Protein 3CNX (pdb70)

Sequence (426 aa):
TPDTDVEQVGLANTAFYEAERGDFETLSSLWLTPADLGVPADAGVVSCVHPGWPVLSGRGEVLRSYALIANTEYIQFFLTDVHHVSVTGDTALVTCTENILSGGGPLVGQLVVATNVFRRTPDGWKLWSHHASPVLAPDTDVEQVGLANTAFYEAERGDFETLSSLWLTPADLGVPADAGVVSCVHPGWPVLSGRGEVLRSYALIANTEYIQFFLTDVHVSVTGDTALVTCTENILSGGPPPDDSDELGPLVGQLVVATNVFRRTPDGWKKLWSHHASPVLATPDTDVEQVGLANTAFYEAERGDFETLSSLWLTPADLGVDPADAGVVSCVHPGWPVLSGRGEVLRSYALIANTEYIQFFLTDDVHVSVTGDTALVTCTENILSGGPPPDDSDELGPLVGQLVVATNVFRRTPDGWKLWSHHASPVLA

Solvent-accessible surface area: 19538 Å² total

B-factor: mean 42.43, std 7.27, range [24.73, 94.11]

Structure (mmCIF, N/CA/C/O backbone):
data_3CNX
#
_entry.id   3CNX
#
_cell.length_a   103.000
_cell.length_b   128.750
_cell.length_c   44.380
_cell.angle_alpha   90.000
_cell.angle_beta   90.000
_cell.angle_gamma   90.000
#
_symmetry.space_group_name_H-M   'P 21 21 2'
#
loop_
_entity.id
_entity.type
_entity.pdbx_description
1 polymer 'Uncharacterized protein'
2 non-polymer 'CHLORIDE ION'
3 non-polymer 'UNKNOWN LIGAND'
4 non-polymer 'TRIETHYLENE GLYCOL'
5 non-polymer DI(HYDROXYETHYL)ETHER
6 non-polymer 'MAGNESIUM ION'
7 non-polymer 1-(2-METHOXY-ETHOXY)-2-{2-[2-(2-METHOXY-ETHOXY]-ETHOXY}-ETHANE
8 non-polymer GLYCEROL
9 water water
#
loop_
_atom_site.group_PDB
_atom_site.id
_atom_site.type_symbol
_atom_site.label_atom_id
_atom_site.label_alt_id
_atom_site.label_comp_id
_atom_site.label_asym_id
_atom_site.label_entity_id
_atom_site.label_seq_id
_atom_site.pdbx_PDB_ins_code
_atom_site.Cartn_x
_atom_site.Cartn_y
_atom_site.Cartn_z
_atom_site.occupancy
_atom_site.B_iso_or_equiv
_atom_site.auth_seq_id
_atom_site.auth_comp_id
_atom_site.auth_asym_id
_atom_site.auth_atom_id
_atom_site.pdbx_PDB_model_num
ATOM 1 N N . THR A 1 6 ? 92.915 -5.283 25.875 1.00 63.19 5 THR A N 1
ATOM 2 C CA . THR A 1 6 ? 92.069 -5.355 24.639 1.00 63.57 5 THR A CA 1
ATOM 3 C C . THR A 1 6 ? 91.469 -3.975 24.288 1.00 63.36 5 THR A C 1
ATOM 4 O O . THR A 1 6 ? 91.368 -3.104 25.146 1.00 63.71 5 THR A O 1
ATOM 6 N N . PRO A 1 7 ? 91.116 -3.765 23.008 1.00 62.93 6 PRO A N 1
ATOM 7 C CA . PRO A 1 7 ? 90.384 -2.623 22.423 1.00 62.07 6 PRO A CA 1
ATOM 8 C C . PRO A 1 7 ? 88.988 -2.404 22.978 1.00 60.48 6 PRO A C 1
ATOM 9 O O . PRO A 1 7 ? 88.576 -1.277 23.258 1.00 61.34 6 PRO A O 1
ATOM 13 N N . ASP A 1 8 ? 88.257 -3.500 23.038 1.00 58.09 7 ASP A N 1
ATOM 14 C CA . ASP A 1 8 ? 86.870 -3.495 23.503 1.00 56.15 7 ASP A CA 1
ATOM 15 C C . ASP A 1 8 ? 86.905 -3.249 25.002 1.00 54.24 7 ASP A C 1
ATOM 16 O O . ASP A 1 8 ? 86.090 -2.510 25.564 1.00 54.15 7 ASP A O 1
ATOM 18 N N . THR A 1 9 ? 87.919 -3.837 25.622 1.00 51.72 8 THR A N 1
ATOM 19 C CA . THR A 1 9 ? 88.053 -3.809 27.083 1.00 49.91 8 THR A CA 1
ATOM 20 C C . THR A 1 9 ? 88.402 -2.416 27.495 1.00 47.76 8 THR A C 1
ATOM 21 O O . THR A 1 9 ? 87.816 -1.841 28.399 1.00 47.46 8 THR A O 1
ATOM 25 N N . ASP A 1 10 ? 89.400 -1.900 26.799 1.00 45.85 9 ASP A N 1
ATOM 26 C CA . ASP A 1 10 ? 89.874 -0.531 27.001 1.00 44.64 9 ASP A CA 1
ATOM 27 C C . ASP A 1 10 ? 88.742 0.477 26.896 1.00 43.69 9 ASP A C 1
ATOM 28 O O . ASP A 1 10 ? 88.623 1.401 27.709 1.00 43.43 9 ASP A O 1
ATOM 33 N N . VAL A 1 11 ? 87.964 0.324 25.839 1.00 42.31 10 VAL A N 1
ATOM 34 C CA . VAL A 1 11 ? 86.957 1.305 25.534 1.00 41.78 10 VAL A CA 1
ATOM 35 C C . VAL A 1 11 ? 85.979 1.254 26.686 1.00 41.91 10 VAL A C 1
ATOM 36 O O . VAL A 1 11 ? 85.520 2.285 27.164 1.00 42.26 10 VAL A O 1
ATOM 40 N N . GLU A 1 12 ? 85.749 0.051 27.187 1.00 41.34 11 GLU A N 1
ATOM 41 C CA . GLU A 1 12 ? 84.722 -0.172 28.222 1.00 41.50 11 GLU A CA 1
ATOM 42 C C . GLU A 1 12 ? 85.187 0.412 29.563 1.00 41.40 11 GLU A C 1
ATOM 43 O O . GLU A 1 12 ? 84.424 1.061 30.291 1.00 41.38 11 GLU A O 1
ATOM 45 N N . GLN A 1 13 ? 86.464 0.190 29.850 1.00 41.39 12 GLN A N 1
ATOM 46 C CA . GLN A 1 13 ? 87.077 0.629 31.105 1.00 41.26 12 GLN A CA 1
ATOM 47 C C . GLN A 1 13 ? 87.254 2.127 31.105 1.00 40.92 12 GLN A C 1
ATOM 48 O O . GLN A 1 13 ? 87.274 2.761 32.167 1.00 41.02 12 GLN A O 1
ATOM 54 N N . VAL A 1 14 ? 87.391 2.696 29.908 1.00 39.87 13 VAL A N 1
ATOM 55 C CA . VAL A 1 14 ? 87.564 4.118 29.795 1.00 38.82 13 VAL A CA 1
ATOM 56 C C . VAL A 1 14 ? 86.183 4.703 30.029 1.00 38.39 13 VAL A C 1
ATOM 57 O O . VAL A 1 14 ? 86.013 5.702 30.703 1.00 38.20 13 VAL A O 1
ATOM 61 N N . GLY A 1 15 ? 85.181 4.020 29.520 1.00 38.98 14 GLY A N 1
ATOM 62 C CA . GLY A 1 15 ? 83.803 4.483 29.698 1.00 38.49 14 GLY A CA 1
ATOM 63 C C . GLY A 1 15 ? 83.398 4.463 31.151 1.00 38.84 14 GLY A C 1
ATOM 64 O O . GLY A 1 15 ? 82.644 5.326 31.644 1.00 38.46 14 GLY A O 1
ATOM 65 N N . LEU A 1 16 ? 83.886 3.460 31.864 1.00 38.77 15 LEU A N 1
ATOM 66 C CA . LEU A 1 16 ? 83.441 3.300 33.247 1.00 39.14 15 LEU A CA 1
ATOM 67 C C . LEU A 1 16 ? 84.116 4.406 34.028 1.00 38.70 15 LEU A C 1
ATOM 68 O O . LEU A 1 16 ? 83.585 4.902 35.005 1.00 38.70 15 LEU A O 1
ATOM 73 N N . ALA A 1 17 ? 85.295 4.801 33.580 1.00 38.49 16 ALA A N 1
ATOM 74 C CA . ALA A 1 17 ? 86.057 5.787 34.335 1.00 38.06 16 ALA A CA 1
ATOM 75 C C . ALA A 1 17 ? 85.367 7.131 34.182 1.00 38.16 16 ALA A C 1
ATOM 76 O O . ALA A 1 17 ? 85.342 7.942 35.092 1.00 38.36 16 ALA A O 1
ATOM 78 N N . ASN A 1 18 ? 84.800 7.331 33.002 1.00 38.11 17 ASN A N 1
ATOM 79 C CA . ASN A 1 18 ? 84.133 8.581 32.637 1.00 38.02 17 ASN A CA 1
ATOM 80 C C . ASN A 1 18 ? 82.861 8.734 33.448 1.00 38.73 17 ASN A C 1
ATOM 81 O O . ASN A 1 18 ? 82.541 9.799 33.975 1.00 39.22 17 ASN A O 1
ATOM 86 N N . THR A 1 19 ? 82.120 7.636 33.534 1.00 38.57 18 THR A N 1
ATOM 87 C CA . THR A 1 19 ? 80.866 7.571 34.327 1.00 38.76 18 THR A CA 1
ATOM 88 C C . THR A 1 19 ? 81.088 7.884 35.795 1.00 38.49 18 THR A C 1
ATOM 89 O O . THR A 1 19 ? 80.373 8.698 36.394 1.00 38.13 18 THR A O 1
ATOM 93 N N . ALA A 1 20 ? 82.143 7.285 36.340 1.00 38.58 19 ALA A N 1
ATOM 94 C CA . ALA A 1 20 ? 82.525 7.442 37.764 1.00 38.09 19 ALA A CA 1
ATOM 95 C C . ALA A 1 20 ? 82.778 8.882 38.137 1.00 38.19 19 ALA A C 1
ATOM 96 O O . ALA A 1 20 ? 82.430 9.350 39.215 1.00 37.52 19 ALA A O 1
ATOM 98 N N . PHE A 1 21 ? 83.506 9.529 37.248 1.00 38.43 20 PHE A N 1
ATOM 99 C CA . PHE A 1 21 ? 83.851 10.949 37.335 1.00 38.00 20 PHE A CA 1
ATOM 100 C C . PHE A 1 21 ? 82.599 11.787 37.538 1.00 39.31 20 PHE A C 1
ATOM 101 O O . PHE A 1 21 ? 82.559 12.652 38.415 1.00 38.69 20 PHE A O 1
ATOM 109 N N . TYR A 1 22 ? 81.579 11.532 36.705 1.00 39.37 21 TYR A N 1
ATOM 110 C CA . TYR A 1 22 ? 80.305 12.307 36.740 1.00 40.09 21 TYR A CA 1
ATOM 111 C C . TYR A 1 22 ? 79.429 11.853 37.934 1.00 40.78 21 TYR A C 1
ATOM 112 O O . TYR A 1 22 ? 78.711 12.645 38.563 1.00 39.98 21 TYR A O 1
ATOM 121 N N . GLU A 1 23 ? 79.503 10.563 38.239 1.00 42.06 22 GLU A N 1
ATOM 122 C CA . GLU A 1 23 ? 78.763 10.022 39.383 1.00 43.08 22 GLU A CA 1
ATOM 123 C C . GLU A 1 23 ? 79.293 10.585 40.675 1.00 42.49 22 GLU A C 1
ATOM 124 O O . GLU A 1 23 ? 78.547 10.804 41.610 1.00 42.31 22 GLU A O 1
ATOM 130 N N . ALA A 1 24 ? 80.590 10.853 40.704 1.00 42.16 23 ALA A N 1
ATOM 131 C CA . ALA A 1 24 ? 81.224 11.367 41.941 1.00 42.14 23 ALA A CA 1
ATOM 132 C C . ALA A 1 24 ? 80.719 12.792 42.207 1.00 42.17 23 ALA A C 1
ATOM 133 O O . ALA A 1 24 ? 80.441 13.182 43.347 1.00 43.05 23 ALA A O 1
ATOM 148 N N . GLU A 1 26 ? 77.788 13.931 41.072 1.00 43.29 25 GLU A N 1
ATOM 149 C CA . GLU A 1 26 ? 76.378 13.755 41.378 1.00 43.14 25 GLU A CA 1
ATOM 150 C C . GLU A 1 26 ? 76.121 13.452 42.862 1.00 44.04 25 GLU A C 1
ATOM 151 O O . GLU A 1 26 ? 75.117 13.910 43.445 1.00 44.42 25 GLU A O 1
ATOM 157 N N . ARG A 1 27 ? 77.006 12.686 43.479 1.00 44.06 26 ARG A N 1
ATOM 158 C CA . ARG A 1 27 ? 76.828 12.369 44.905 1.00 44.40 26 ARG A CA 1
ATOM 159 C C . ARG A 1 27 ? 77.706 13.174 45.844 1.00 43.97 26 ARG A C 1
ATOM 160 O O . ARG A 1 27 ? 77.728 12.947 47.041 1.00 44.76 26 ARG A O 1
ATOM 168 N N . GLY A 1 28 ? 78.370 14.169 45.294 1.00 43.93 27 GLY A N 1
ATOM 169 C CA . GLY A 1 28 ? 79.145 15.114 46.094 1.00 43.19 27 GLY A CA 1
ATOM 170 C C . GLY A 1 28 ? 80.311 14.462 46.803 1.00 42.70 27 GLY A C 1
ATOM 171 O O . GLY A 1 28 ? 80.737 14.906 47.884 1.00 43.37 27 GLY A O 1
ATOM 172 N N . ASP A 1 29 ? 80.848 13.437 46.154 1.00 41.51 28 ASP A N 1
ATOM 173 C CA . ASP A 1 29 ? 81.930 12.605 46.703 1.00 40.66 28 ASP A CA 1
ATOM 174 C C . ASP A 1 29 ? 83.304 13.110 46.313 1.00 39.56 28 ASP A C 1
ATOM 175 O O . ASP A 1 29 ? 83.855 12.720 45.294 1.00 39.21 28 ASP A O 1
ATOM 180 N N . PHE A 1 30 ? 83.868 13.969 47.154 1.00 38.51 29 PHE A N 1
ATOM 181 C CA . PHE A 1 30 ? 85.073 14.701 46.772 1.00 38.16 29 PHE A CA 1
ATOM 182 C C . PHE A 1 30 ? 86.272 13.783 46.790 1.00 37.96 29 PHE A C 1
ATOM 183 O O . PHE A 1 30 ? 87.164 13.885 45.962 1.00 38.32 29 PHE A O 1
ATOM 191 N N . GLU A 1 31 ? 86.263 12.847 47.714 1.00 38.01 30 GLU A N 1
ATOM 192 C CA . GLU A 1 31 ? 87.406 11.955 47.890 1.00 38.60 30 GLU A CA 1
ATOM 193 C C . GLU A 1 31 ? 87.610 11.070 46.658 1.00 38.36 30 GLU A C 1
ATOM 194 O O . GLU A 1 31 ? 88.725 10.952 46.138 1.00 38.73 30 GLU A O 1
ATOM 200 N N . THR A 1 32 ? 86.518 10.500 46.175 1.00 37.26 31 THR A N 1
ATOM 201 C CA . THR A 1 32 ? 86.537 9.709 44.964 1.00 37.40 31 THR A CA 1
ATOM 202 C C . THR A 1 32 ? 86.977 10.567 43.792 1.00 38.75 31 THR A C 1
ATOM 203 O O . THR A 1 32 ? 87.929 10.235 43.081 1.00 39.49 31 THR A O 1
ATOM 207 N N . LEU A 1 33 ? 86.273 11.675 43.606 1.00 39.34 32 LEU A N 1
ATOM 208 C CA . LEU A 1 33 ? 86.607 12.622 42.557 1.00 40.06 32 LEU A CA 1
ATOM 209 C C . LEU A 1 33 ? 88.106 12.939 42.543 1.00 40.60 32 LEU A C 1
ATOM 210 O O . LEU A 1 33 ? 88.735 12.887 41.485 1.00 41.02 32 LEU A O 1
ATOM 215 N N . SER A 1 34 ? 88.685 13.217 43.707 1.00 39.67 33 SER A N 1
ATOM 216 C CA . SER A 1 34 ? 90.103 13.504 43.761 1.00 40.44 33 SER A CA 1
ATOM 217 C C . SER A 1 34 ? 90.905 12.328 43.290 1.00 40.35 33 SER A C 1
ATOM 218 O O . SER A 1 34 ? 91.937 12.494 42.649 1.00 40.30 33 SER A O 1
ATOM 221 N N . SER A 1 35 ? 90.437 11.132 43.637 1.00 40.65 34 SER A N 1
ATOM 222 C CA . SER A 1 35 ? 91.192 9.907 43.348 1.00 40.31 34 SER A CA 1
ATOM 223 C C . SER A 1 35 ? 91.198 9.609 41.865 1.00 40.33 34 SER A C 1
ATOM 224 O O . SER A 1 35 ? 92.071 8.886 41.383 1.00 40.59 34 SER A O 1
ATOM 227 N N . LEU A 1 36 ? 90.250 10.200 41.152 1.00 39.81 35 LEU A N 1
ATOM 228 C CA . LEU A 1 36 ? 90.032 9.895 39.721 1.00 40.30 35 LEU A CA 1
ATOM 229 C C . LEU A 1 36 ? 90.942 10.719 38.810 1.00 40.51 35 LEU A C 1
ATOM 230 O O . LEU A 1 36 ? 91.095 10.440 37.614 1.00 39.74 35 LEU A O 1
AT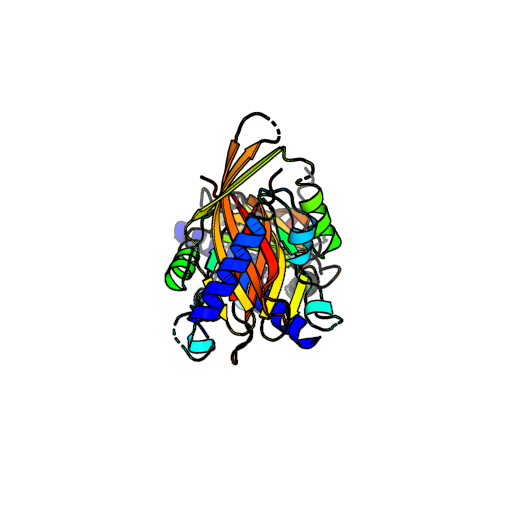OM 235 N N . TRP A 1 37 ? 91.519 11.753 39.393 1.00 40.95 36 TRP A N 1
ATOM 236 C CA . TRP A 1 37 ? 92.411 12.644 38.673 1.00 41.12 36 TRP A CA 1
ATOM 237 C C . TRP A 1 37 ? 93.844 12.170 38.812 1.00 41.97 36 TRP A C 1
ATOM 238 O O . TRP A 1 37 ? 94.268 11.663 39.838 1.00 41.68 36 TRP A O 1
ATOM 249 N N . LEU A 1 38 ? 94.590 12.418 37.755 1.00 42.71 37 LEU A N 1
ATOM 250 C CA . LEU A 1 38 ? 95.967 11.972 37.664 1.00 43.75 37 LEU A CA 1
ATOM 251 C C . LEU A 1 38 ? 96.809 12.716 38.691 1.00 44.77 37 LEU A C 1
ATOM 252 O O . LEU A 1 38 ? 96.522 13.859 39.071 1.00 43.21 37 LEU A O 1
ATOM 257 N N . THR A 1 39 ? 97.802 11.999 39.202 1.00 46.93 38 THR A N 1
ATOM 258 C CA . THR A 1 39 ? 98.921 12.592 39.936 1.00 48.71 38 THR A CA 1
ATOM 259 C C . THR A 1 39 ? 100.227 12.120 39.287 1.00 50.57 38 THR A C 1
ATOM 260 O O . THR A 1 39 ? 100.300 10.985 38.795 1.00 51.14 38 THR A O 1
ATOM 264 N N . PRO A 1 40 ? 101.270 12.968 39.280 1.00 52.26 39 PRO A N 1
ATOM 265 C CA . PRO A 1 40 ? 102.560 12.517 38.725 1.00 52.85 39 PRO A CA 1
ATOM 266 C C . PRO A 1 40 ? 103.090 11.214 39.322 1.00 53.18 39 PRO A C 1
ATOM 267 O O . PRO A 1 40 ? 103.776 10.455 38.645 1.00 52.96 39 PRO A O 1
ATOM 271 N N . ALA A 1 41 ? 102.724 10.963 40.568 1.00 53.94 40 ALA A N 1
ATOM 272 C CA . ALA A 1 41 ? 103.061 9.700 41.243 1.00 54.61 40 ALA A CA 1
ATOM 273 C C . ALA A 1 41 ? 102.391 8.514 40.533 1.00 55.50 40 ALA A C 1
ATOM 274 O O . ALA A 1 41 ? 102.933 7.407 40.484 1.00 55.27 40 ALA A O 1
ATOM 276 N N . ASP A 1 42 ? 101.207 8.776 39.983 1.00 56.51 41 ASP A N 1
ATOM 277 C CA . ASP A 1 42 ? 100.414 7.758 39.257 1.00 57.19 41 ASP A CA 1
ATOM 278 C C . ASP A 1 42 ? 101.202 7.294 38.072 1.00 58.32 41 ASP A C 1
ATOM 279 O O . ASP A 1 42 ? 101.025 6.172 37.587 1.00 58.50 41 ASP A O 1
ATOM 284 N N . LEU A 1 43 ? 102.084 8.199 37.648 1.00 59.50 42 LEU A N 1
ATOM 285 C CA . LEU A 1 43 ? 102.902 8.071 36.428 1.00 60.24 42 LEU A CA 1
ATOM 286 C C . LEU A 1 43 ? 104.277 7.550 36.786 1.00 60.84 42 LEU A C 1
ATOM 287 O O . LEU A 1 43 ? 105.024 7.041 35.933 1.00 60.84 42 LEU A O 1
ATOM 292 N N . GLY A 1 44 ? 104.600 7.737 38.064 1.00 61.54 43 GLY A N 1
ATOM 293 C CA . GLY A 1 44 ? 105.845 7.274 38.661 1.00 61.82 43 GLY A CA 1
ATOM 294 C C . GLY A 1 44 ? 106.927 8.333 38.709 1.00 62.26 43 GLY A C 1
ATOM 295 O O . GLY A 1 44 ? 108.109 8.013 38.839 1.00 62.29 43 GLY A O 1
ATOM 296 N N . VAL A 1 45 ? 106.523 9.593 38.604 1.00 62.76 44 VAL A N 1
ATOM 297 C CA . VAL A 1 45 ? 107.484 10.721 38.581 1.00 63.08 44 VAL A CA 1
ATOM 298 C C . VAL A 1 45 ? 108.157 10.935 39.952 1.00 63.42 44 VAL A C 1
ATOM 299 O O . VAL A 1 45 ? 107.678 11.696 40.800 1.00 63.79 44 VAL A O 1
ATOM 303 N N . PRO A 1 52 ? 108.827 18.344 34.680 1.00 60.29 51 PRO A N 1
ATOM 304 C CA . PRO A 1 52 ? 109.791 19.171 33.957 1.00 60.05 51 PRO A CA 1
ATOM 305 C C . PRO A 1 52 ? 109.324 19.378 32.513 1.00 59.69 51 PRO A C 1
ATOM 306 O O . PRO A 1 52 ? 109.582 20.406 31.876 1.00 60.07 51 PRO A O 1
ATOM 310 N N . ALA A 1 53 ? 108.623 18.371 32.024 1.00 58.65 52 ALA A N 1
ATOM 311 C CA . ALA A 1 53 ? 107.887 18.455 30.772 1.00 57.35 52 ALA A CA 1
ATOM 312 C C . ALA A 1 53 ? 106.465 18.365 31.241 1.00 56.22 52 ALA A C 1
ATOM 313 O O . ALA A 1 53 ? 105.550 18.058 30.491 1.00 55.48 52 ALA A O 1
ATOM 315 N N . ASP A 1 54 ? 106.371 18.631 32.539 1.00 55.07 53 ASP A N 1
ATOM 316 C CA . ASP A 1 54 ? 105.148 18.597 33.370 1.00 54.58 53 ASP A CA 1
ATOM 317 C C . ASP A 1 54 ? 104.282 17.376 33.148 1.00 53.55 53 ASP A C 1
ATOM 318 O O . ASP A 1 54 ? 103.051 17.465 33.096 1.00 53.94 53 ASP A O 1
ATOM 323 N N . ALA A 1 55 ? 104.967 16.249 32.990 1.00 52.53 54 ALA A N 1
ATOM 324 C CA . ALA A 1 55 ? 104.341 14.925 32.927 1.00 52.00 54 ALA A CA 1
ATOM 325 C C . ALA A 1 55 ? 103.318 14.708 34.038 1.00 51.70 54 ALA A C 1
ATOM 326 O O . ALA A 1 55 ? 103.661 14.677 35.227 1.00 52.64 54 ALA A O 1
ATOM 328 N N . GLY A 1 56 ? 102.067 14.534 33.627 1.00 50.56 55 GLY A N 1
ATOM 329 C CA . GLY A 1 56 ? 100.992 14.132 34.527 1.00 49.50 55 GLY A CA 1
ATOM 330 C C . GLY A 1 56 ? 100.213 15.305 35.083 1.00 48.30 55 GLY A C 1
ATOM 331 O O . GLY A 1 56 ? 99.166 15.120 35.721 1.00 49.47 55 GLY A O 1
ATOM 332 N N . VAL A 1 57 ? 100.736 16.501 34.840 1.00 46.06 56 VAL A N 1
ATOM 333 C CA . VAL A 1 57 ? 100.073 17.763 35.248 1.00 43.74 56 VAL A CA 1
ATOM 334 C C . VAL A 1 57 ? 98.730 17.983 34.566 1.00 42.53 56 VAL A C 1
ATOM 335 O O . VAL A 1 57 ? 98.605 17.983 33.348 1.00 41.24 56 VAL A O 1
ATOM 339 N N . VAL A 1 58 ? 97.752 18.244 35.408 1.00 40.72 57 VAL A N 1
ATOM 340 C CA . VAL A 1 58 ? 96.358 18.175 35.019 1.00 40.06 57 VAL A CA 1
ATOM 341 C C . VAL A 1 58 ? 95.851 19.575 34.794 1.00 39.43 57 VAL A C 1
ATOM 342 O O . VAL A 1 58 ? 96.426 20.536 35.252 1.00 39.06 57 VAL A O 1
ATOM 346 N N . SER A 1 59 ? 94.764 19.656 34.061 1.00 39.67 58 SER A N 1
ATOM 347 C CA . SER A 1 59 ? 94.025 20.911 33.886 1.00 39.63 58 SER A CA 1
ATOM 348 C C . SER A 1 59 ? 92.569 20.703 33.636 1.00 39.13 58 SER A C 1
ATOM 349 O O . SER A 1 59 ? 92.097 19.603 33.339 1.00 39.63 58 SER A O 1
ATOM 352 N N . CYS A 1 60 ? 91.856 21.808 33.728 1.00 39.32 59 CYS A N 1
ATOM 353 C CA . CYS A 1 60 ? 90.399 21.786 33.750 1.00 40.37 59 CYS A CA 1
ATOM 354 C C . CYS A 1 60 ? 89.792 23.113 33.285 1.00 39.52 59 CYS A C 1
ATOM 355 O O . CYS A 1 60 ? 90.156 24.185 33.775 1.00 39.12 59 CYS A O 1
ATOM 358 N N . VAL A 1 61 ? 88.840 23.007 32.366 1.00 39.12 60 VAL A N 1
ATOM 359 C CA . VAL A 1 61 ? 88.038 24.150 31.934 1.00 38.00 60 VAL A CA 1
ATOM 360 C C . VAL A 1 61 ? 86.597 23.813 32.194 1.00 38.26 60 VAL A C 1
ATOM 361 O O . VAL A 1 61 ? 86.042 22.843 31.684 1.00 38.99 60 VAL A O 1
ATOM 365 N N . HIS A 1 62 ? 86.045 24.601 33.098 1.00 37.55 61 HIS A N 1
ATOM 366 C CA . HIS A 1 62 ? 84.642 24.611 33.366 1.00 37.46 61 HIS A CA 1
ATOM 367 C C . HIS A 1 62 ? 83.961 25.529 32.376 1.00 37.03 61 HIS A C 1
ATOM 368 O O . HIS A 1 62 ? 84.573 26.431 31.819 1.00 36.89 61 HIS A O 1
ATOM 375 N N . PRO A 1 63 ? 82.682 25.303 32.157 1.00 36.81 62 PRO A N 1
ATOM 376 C CA . PRO A 1 63 ? 81.944 26.058 31.160 1.00 37.12 62 PRO A CA 1
ATOM 377 C C . PRO A 1 63 ? 82.060 27.587 31.339 1.00 38.26 62 PRO A C 1
ATOM 378 O O . PRO A 1 63 ? 81.620 28.133 32.340 1.00 38.49 62 PRO A O 1
ATOM 382 N N . GLY A 1 64 ? 82.683 28.249 30.359 1.00 37.57 63 GLY A N 1
ATOM 383 C CA . GLY A 1 64 ? 82.875 29.698 30.385 1.00 38.21 63 GLY A CA 1
ATOM 384 C C . GLY A 1 64 ? 84.038 30.212 31.216 1.00 38.01 63 GLY A C 1
ATOM 385 O O . GLY A 1 64 ? 84.257 31.423 31.316 1.00 36.68 63 GLY A O 1
ATOM 386 N N . TRP A 1 65 ? 84.786 29.277 31.782 1.00 38.56 64 TRP A N 1
ATOM 387 C CA . TRP A 1 65 ? 85.932 29.596 32.666 1.00 38.87 64 TRP A CA 1
ATOM 388 C C . TRP A 1 65 ? 87.276 29.736 31.995 1.00 38.57 64 TRP A C 1
ATOM 389 O O . TRP A 1 65 ? 87.492 29.202 30.902 1.00 38.42 64 TRP A O 1
ATOM 400 N N . PRO A 1 66 ? 88.224 30.459 32.648 1.00 38.13 65 PRO A N 1
ATOM 401 C CA . PRO A 1 66 ? 89.550 30.300 32.112 1.00 37.48 65 PRO A CA 1
ATOM 402 C C . PRO A 1 66 ? 90.078 28.951 32.551 1.00 37.19 65 PRO A C 1
ATOM 403 O O . PRO A 1 66 ? 89.318 28.113 33.121 1.00 37.23 65 PRO A O 1
ATOM 407 N N . VAL A 1 67 ? 91.347 28.728 32.240 1.00 36.00 66 VAL A N 1
ATOM 408 C CA . VAL A 1 67 ? 92.007 27.428 32.477 1.00 36.14 66 VAL A CA 1
ATOM 409 C C . VAL A 1 67 ? 92.536 27.317 33.903 1.00 36.30 66 VAL A C 1
ATOM 410 O O . VAL A 1 67 ? 93.126 28.266 34.451 1.00 35.44 66 VAL A O 1
ATOM 414 N N . LEU A 1 68 ? 92.275 26.160 34.497 1.00 36.26 67 LEU A N 1
ATOM 415 C CA . LEU A 1 68 ? 92.838 25.778 35.816 1.00 37.12 67 LEU A CA 1
ATOM 416 C C . LEU A 1 68 ? 93.880 24.714 35.611 1.00 37.55 67 LEU A C 1
ATOM 417 O O . LEU A 1 68 ? 93.667 23.736 34.894 1.00 36.22 67 LEU A O 1
ATOM 422 N N . SER A 1 69 ? 95.007 24.907 36.263 1.00 38.15 68 SER A N 1
ATOM 423 C CA . SER A 1 69 ? 96.162 24.055 36.072 1.00 39.63 68 SER A CA 1
ATOM 424 C C . SER A 1 69 ? 96.659 23.531 37.375 1.00 39.32 68 SER A C 1
ATOM 425 O O . SER A 1 69 ? 96.832 24.297 38.331 1.00 38.85 68 SER A O 1
ATOM 428 N N . GLY A 1 70 ? 96.958 22.240 37.367 1.00 38.89 69 GLY A N 1
ATOM 429 C CA . GLY A 1 70 ? 97.591 21.601 38.511 1.00 38.98 69 GLY A CA 1
ATOM 430 C C . GLY A 1 70 ? 96.490 21.172 39.414 1.00 39.25 69 GLY A C 1
ATOM 431 O O . GLY A 1 70 ? 95.419 21.760 39.388 1.00 39.00 69 GLY A O 1
ATOM 432 N N . ARG A 1 71 ? 96.790 20.153 40.213 1.00 39.87 70 ARG A N 1
ATOM 433 C CA . ARG A 1 71 ? 95.790 19.465 41.061 1.00 40.40 70 ARG A CA 1
ATOM 434 C C . ARG A 1 71 ? 95.164 20.420 42.062 1.00 39.99 70 ARG A C 1
ATOM 435 O O . ARG A 1 71 ? 94.023 20.267 42.458 1.00 39.61 70 ARG A O 1
ATOM 443 N N . GLY A 1 72 ? 95.918 21.428 42.449 1.00 39.09 71 GLY A N 1
ATOM 444 C CA . GLY A 1 72 ? 95.453 22.313 43.503 1.00 39.29 71 GLY A CA 1
ATOM 445 C C . GLY A 1 72 ? 94.334 23.216 43.060 1.00 38.96 71 GLY A C 1
ATOM 446 O O . GLY A 1 72 ? 93.309 23.334 43.708 1.00 40.12 71 GLY A O 1
ATOM 447 N N . GLU A 1 73 ? 94.539 23.851 41.929 1.00 39.25 72 GLU A N 1
ATOM 448 C CA . GLU A 1 73 ? 93.527 24.731 41.347 1.00 39.09 72 GLU A CA 1
ATOM 449 C C . GLU A 1 73 ? 92.352 23.876 40.894 1.00 38.77 72 GLU A C 1
ATOM 450 O O . GLU A 1 73 ? 91.186 24.180 41.139 1.00 38.63 72 GLU A O 1
ATOM 456 N N . VAL A 1 74 ? 92.678 22.773 40.248 1.00 38.22 73 VAL A N 1
ATOM 457 C CA . VAL A 1 74 ? 91.643 21.895 39.718 1.00 38.30 73 VAL A CA 1
ATOM 458 C C . VAL A 1 74 ? 90.773 21.290 40.811 1.00 37.91 73 VAL A C 1
ATOM 459 O O . VAL A 1 74 ? 89.537 21.388 40.756 1.00 38.36 73 VAL A O 1
ATOM 463 N N . LEU A 1 75 ? 91.400 20.663 41.816 1.00 37.67 74 LEU A N 1
ATOM 464 C CA . LEU A 1 75 ? 90.634 19.979 42.883 1.00 37.33 74 LEU A CA 1
ATOM 465 C C . LEU A 1 75 ? 89.922 21.015 43.767 1.00 37.50 74 LEU A C 1
ATOM 466 O O . LEU A 1 75 ? 88.838 20.801 44.302 1.00 36.36 74 LEU A O 1
ATOM 471 N N . ARG A 1 76 ? 90.559 22.155 43.908 1.00 37.81 75 ARG A N 1
ATOM 472 C CA . ARG A 1 76 ? 89.967 23.229 44.687 1.00 38.41 75 ARG A CA 1
ATOM 473 C C . ARG A 1 76 ? 88.634 23.581 44.081 1.00 38.27 75 ARG A C 1
ATOM 474 O O . ARG A 1 76 ? 87.657 23.694 44.769 1.00 38.76 75 ARG A O 1
ATOM 482 N N . SER A 1 77 ? 88.607 23.697 42.752 1.00 38.51 76 SER A N 1
ATOM 483 C CA . SER A 1 77 ? 87.417 24.185 42.033 1.00 38.26 76 SER A CA 1
ATOM 484 C C . SER A 1 77 ? 86.285 23.154 42.161 1.00 38.67 76 SER A C 1
ATOM 485 O O . SER A 1 77 ? 85.125 23.506 42.308 1.00 39.21 76 SER A O 1
ATOM 488 N N . TYR A 1 78 ? 86.632 21.877 42.153 1.00 39.34 77 TYR A N 1
ATOM 489 C CA . TYR A 1 78 ? 85.611 20.819 42.309 1.00 39.99 77 TYR A CA 1
ATOM 490 C C . TYR A 1 78 ? 85.053 20.734 43.718 1.00 40.61 77 TYR A C 1
ATOM 491 O O . TYR A 1 78 ? 83.888 20.391 43.921 1.00 41.72 77 TYR A O 1
ATOM 500 N N . ALA A 1 79 ? 85.915 21.012 44.683 1.00 40.41 78 ALA A N 1
ATOM 501 C CA . ALA A 1 79 ? 85.537 21.000 46.097 1.00 40.65 78 ALA A CA 1
ATOM 502 C C . ALA A 1 79 ? 84.536 22.117 46.281 1.00 40.85 78 ALA A C 1
ATOM 503 O O . ALA A 1 79 ? 83.526 21.960 46.933 1.00 40.58 78 ALA A O 1
ATOM 505 N N . LEU A 1 80 ? 84.819 23.229 45.619 1.00 41.90 79 LEU A N 1
ATOM 506 C CA . LEU A 1 80 ? 83.982 24.440 45.692 1.00 41.89 79 LEU A CA 1
ATOM 507 C C . LEU A 1 80 ? 82.643 24.153 45.075 1.00 42.35 79 LEU A C 1
ATOM 508 O O . LEU A 1 80 ? 81.603 24.347 45.690 1.00 41.98 79 LEU A O 1
ATOM 513 N N . ILE A 1 81 ? 82.705 23.649 43.853 1.00 43.94 80 ILE A N 1
ATOM 514 C CA . ILE A 1 81 ? 81.496 23.387 43.042 1.00 44.87 80 ILE A CA 1
ATOM 515 C C . ILE A 1 81 ? 80.565 22.513 43.842 1.00 44.95 80 ILE A C 1
ATOM 516 O O . ILE A 1 81 ? 79.360 22.769 43.951 1.00 45.51 80 ILE A O 1
ATOM 529 N N . ALA A 1 83 ? 80.619 22.008 46.998 1.00 44.31 82 ALA A N 1
ATOM 530 C CA . ALA A 1 83 ? 80.192 22.618 48.267 1.00 44.04 82 ALA A CA 1
ATOM 531 C C . ALA A 1 83 ? 79.053 23.591 47.987 1.00 44.10 82 ALA A C 1
ATOM 532 O O . ALA A 1 83 ? 78.280 23.879 48.859 1.00 44.49 82 ALA A O 1
ATOM 534 N N . ASN A 1 84 ? 78.916 24.020 46.738 1.00 44.83 83 ASN A N 1
ATOM 535 C CA . ASN A 1 84 ? 77.923 25.048 46.369 1.00 45.84 83 ASN A CA 1
ATOM 536 C C . ASN A 1 84 ? 76.673 24.505 45.707 1.00 46.55 83 ASN A C 1
ATOM 537 O O . ASN A 1 84 ? 75.773 25.270 45.336 1.00 47.30 83 ASN A O 1
ATOM 542 N N . THR A 1 85 ? 76.650 23.203 45.477 1.00 45.94 84 THR A N 1
ATOM 543 C CA . THR A 1 85 ? 75.548 22.616 44.705 1.00 46.22 84 THR A CA 1
ATOM 544 C C . THR A 1 85 ? 74.770 21.681 45.566 1.00 45.08 84 THR A C 1
ATOM 545 O O . THR A 1 85 ? 75.352 20.792 46.190 1.00 45.09 84 THR A O 1
ATOM 549 N N . GLU A 1 86 ? 73.457 21.899 45.605 1.00 44.60 85 GLU A N 1
ATOM 550 C CA . GLU A 1 86 ? 72.552 21.069 46.425 1.00 43.83 85 GLU A CA 1
ATOM 551 C C . GLU A 1 86 ? 72.157 19.816 45.653 1.00 43.42 85 GLU A C 1
ATOM 552 O O . GLU A 1 86 ? 71.929 18.741 46.212 1.00 44.10 85 GLU A O 1
ATOM 554 N N . TYR A 1 87 ? 72.110 19.964 44.345 1.00 42.78 86 TYR A N 1
ATOM 555 C CA . TYR A 1 87 ? 71.677 18.882 43.450 1.00 41.72 86 TYR A CA 1
ATOM 556 C C . TYR A 1 87 ? 72.289 19.032 42.059 1.00 41.55 86 TYR A C 1
ATOM 557 O O . TYR A 1 87 ? 72.223 20.101 41.455 1.00 41.42 86 TYR A O 1
ATOM 566 N N . ILE A 1 88 ? 72.919 17.958 41.584 1.00 41.19 87 ILE A N 1
ATOM 567 C CA . ILE A 1 88 ? 73.393 17.898 40.193 1.00 41.25 87 ILE A CA 1
ATOM 568 C C . ILE A 1 88 ? 73.205 16.524 39.585 1.00 40.81 87 ILE A C 1
ATOM 569 O O . ILE A 1 88 ? 73.556 15.495 40.179 1.00 40.69 87 ILE A O 1
ATOM 574 N N . GLN A 1 89 ? 72.624 16.507 38.393 1.00 39.76 88 GLN A N 1
ATOM 575 C CA . GLN A 1 89 ? 72.609 15.287 37.582 1.00 39.58 88 GLN A CA 1
ATOM 576 C C . GLN A 1 89 ? 73.121 15.545 36.183 1.00 38.96 88 GLN A C 1
ATOM 577 O O . GLN A 1 89 ? 72.735 16.510 35.542 1.00 38.82 88 GLN A O 1
ATOM 583 N N . PHE A 1 90 ? 74.003 14.661 35.733 1.00 37.93 89 PHE A N 1
ATOM 584 C CA . PHE A 1 90 ? 74.474 14.661 34.345 1.00 37.83 89 PHE A CA 1
ATOM 585 C C . PHE A 1 90 ? 73.823 13.539 33.553 1.00 37.87 89 PHE A C 1
ATOM 586 O O . PHE A 1 90 ? 73.826 12.386 33.956 1.00 38.16 89 PHE A O 1
ATOM 594 N N . PHE A 1 91 ? 73.288 13.920 32.399 1.00 38.45 90 PHE A N 1
ATOM 595 C CA . PHE A 1 91 ? 72.700 13.026 31.424 1.00 37.61 90 PHE A CA 1
ATOM 596 C C . PHE A 1 91 ? 73.540 13.083 30.172 1.00 38.03 90 PHE A C 1
ATOM 597 O O . PHE A 1 91 ? 73.454 14.032 29.374 1.00 38.52 90 PHE A O 1
ATOM 605 N N . LEU A 1 92 ? 74.372 12.070 30.005 1.00 37.69 91 LEU A N 1
ATOM 606 C CA . LEU A 1 92 ? 75.410 12.128 29.005 1.00 37.67 91 LEU A CA 1
ATOM 607 C C . LEU A 1 92 ? 74.887 11.506 27.774 1.00 37.74 91 LEU A C 1
ATOM 608 O O . LEU A 1 92 ? 74.250 10.475 27.806 1.00 37.35 91 LEU A O 1
ATOM 613 N N . THR A 1 93 ? 75.104 12.192 26.681 1.00 37.94 92 THR A N 1
ATOM 614 C CA . THR A 1 93 ? 74.815 11.658 25.372 1.00 37.79 92 THR A CA 1
ATOM 615 C C . THR A 1 93 ? 75.972 11.835 24.414 1.00 38.43 92 THR A C 1
ATOM 616 O O . THR A 1 93 ? 77.006 12.465 24.713 1.00 39.51 92 THR A O 1
ATOM 620 N N . ASP A 1 94 ? 75.767 11.267 23.240 1.00 39.54 93 ASP A N 1
ATOM 621 C CA . ASP A 1 94 ? 76.729 11.328 22.144 1.00 40.12 93 ASP A CA 1
ATOM 622 C C . ASP A 1 94 ? 78.136 11.003 22.624 1.00 39.81 93 ASP A C 1
ATOM 623 O O . ASP A 1 94 ? 79.110 11.698 22.292 1.00 38.79 93 ASP A O 1
ATOM 628 N N . VAL A 1 95 ? 78.253 9.988 23.466 1.00 39.71 94 VAL A N 1
ATOM 629 C CA . VAL A 1 95 ? 79.573 9.682 24.059 1.00 40.01 94 VAL A CA 1
ATOM 630 C C . VAL A 1 95 ? 80.446 8.961 23.031 1.00 40.31 94 VAL A C 1
ATOM 631 O O . VAL A 1 95 ? 80.059 7.953 22.477 1.00 39.90 94 VAL A O 1
ATOM 635 N N . HIS A 1 96 ? 81.616 9.506 22.751 1.00 40.38 95 HIS A N 1
ATOM 636 C CA A HIS A 1 96 ? 82.570 8.861 21.836 0.50 39.93 95 HIS A CA 1
ATOM 637 C CA B HIS A 1 96 ? 82.543 8.850 21.846 0.50 40.38 95 HIS A CA 1
ATOM 638 C C . HIS A 1 96 ? 83.886 8.682 22.529 1.00 39.94 95 HIS A C 1
ATOM 639 O O . HIS A 1 96 ? 84.403 9.625 23.124 1.00 39.50 95 HIS A O 1
ATOM 652 N N . VAL A 1 97 ? 84.424 7.465 22.408 1.00 39.66 96 VAL A N 1
ATOM 653 C CA . VAL A 1 97 ? 85.743 7.078 22.978 1.00 38.41 96 VAL A CA 1
ATOM 654 C C . VAL A 1 97 ? 86.814 6.768 21.923 1.00 38.19 96 VAL A C 1
ATOM 655 O O . VAL A 1 97 ? 86.612 6.053 20.966 1.00 37.40 96 VAL A O 1
ATOM 659 N N . SER A 1 98 ? 87.967 7.361 22.123 1.00 38.64 97 SER A N 1
ATOM 660 C CA . SER A 1 98 ? 89.127 7.067 21.301 1.00 39.46 97 SER A CA 1
ATOM 661 C C . SER A 1 98 ? 90.300 6.728 22.185 1.00 39.04 97 SER A C 1
ATOM 662 O O . SER A 1 98 ? 90.780 7.555 22.961 1.00 38.53 97 SER A O 1
ATOM 665 N N . VAL A 1 99 ? 90.752 5.498 22.050 1.00 38.91 98 VAL A N 1
ATOM 666 C CA . VAL A 1 99 ? 91.886 5.015 22.813 1.00 39.06 98 VAL A CA 1
ATOM 667 C C . VAL A 1 99 ? 93.082 4.828 21.926 1.00 39.43 98 VAL A C 1
ATOM 668 O O . VAL A 1 99 ? 93.060 4.072 20.974 1.00 39.70 98 VAL A O 1
ATOM 672 N N . THR A 1 100 ? 94.139 5.554 22.250 1.00 39.80 99 THR A N 1
ATOM 673 C CA . THR A 1 100 ? 95.415 5.415 21.553 1.00 40.06 99 THR A CA 1
ATOM 674 C C . THR A 1 100 ? 96.538 5.252 22.564 1.00 39.42 99 THR A C 1
ATOM 675 O O . THR A 1 100 ? 96.895 6.169 23.289 1.00 39.10 99 THR A O 1
ATOM 679 N N . GLY A 1 101 ? 97.079 4.047 22.597 1.00 39.21 100 GLY A N 1
ATOM 680 C CA . GLY A 1 101 ? 98.138 3.676 23.542 1.00 38.33 100 GLY A CA 1
ATOM 681 C C . GLY A 1 101 ? 97.668 3.768 24.972 1.00 37.75 100 GLY A C 1
ATOM 682 O O . GLY A 1 101 ? 96.722 3.104 25.385 1.00 37.72 100 GLY A O 1
ATOM 683 N N . ASP A 1 102 ? 98.326 4.623 25.724 1.00 37.12 101 ASP A N 1
ATOM 684 C CA . ASP A 1 102 ? 98.066 4.720 27.144 1.00 37.09 101 ASP A CA 1
ATOM 685 C C . ASP A 1 102 ? 97.317 5.993 27.429 1.00 36.48 101 ASP A C 1
ATOM 686 O O . ASP A 1 102 ? 97.267 6.473 28.547 1.00 36.49 101 ASP A O 1
ATOM 691 N N . THR A 1 103 ? 96.743 6.537 26.371 1.00 36.83 102 THR A N 1
ATOM 692 C CA . THR A 1 103 ? 95.872 7.742 26.472 1.00 36.33 102 THR A CA 1
ATOM 693 C C . THR A 1 103 ? 94.524 7.522 25.822 1.00 36.22 102 THR A C 1
ATOM 694 O O . THR A 1 103 ? 94.422 6.908 24.770 1.00 36.00 102 THR A O 1
ATOM 698 N N . ALA A 1 104 ? 93.481 8.018 26.466 1.00 36.84 103 ALA A N 1
ATOM 699 C CA . ALA A 1 104 ? 92.137 7.924 25.894 1.00 37.68 103 ALA A CA 1
ATOM 700 C C . ALA A 1 104 ? 91.426 9.254 25.910 1.00 38.20 103 ALA A C 1
ATOM 701 O O . ALA A 1 104 ? 91.555 10.054 26.822 1.00 39.80 103 ALA A O 1
ATOM 703 N N . LEU A 1 105 ? 90.697 9.478 24.839 1.00 38.94 104 LEU A N 1
ATOM 704 C CA . LEU A 1 105 ? 89.974 10.708 24.598 1.00 39.23 104 LEU A CA 1
ATOM 705 C C . LEU A 1 105 ? 88.502 10.390 24.552 1.00 39.11 104 LEU A C 1
ATOM 706 O O . LEU A 1 105 ? 88.080 9.591 23.730 1.00 39.24 104 LEU A O 1
ATOM 711 N N . VAL A 1 106 ? 87.744 10.995 25.459 1.00 38.83 105 VAL A N 1
ATOM 712 C CA . VAL A 1 106 ? 86.302 10.876 25.492 1.00 38.58 105 VAL A CA 1
ATOM 713 C C . VAL A 1 106 ? 85.690 12.259 25.209 1.00 39.12 105 VAL A C 1
ATOM 714 O O . VAL A 1 106 ? 86.084 13.254 25.796 1.00 39.66 105 VAL A O 1
ATOM 718 N N . THR A 1 107 ? 84.770 12.297 24.249 1.00 38.57 106 THR A N 1
ATOM 719 C CA . THR A 1 107 ? 83.912 13.459 24.015 1.00 37.65 106 THR A CA 1
ATOM 720 C C . THR A 1 107 ? 82.492 13.049 24.314 1.00 38.59 106 THR A C 1
ATOM 721 O O . THR A 1 107 ? 82.101 11.899 24.095 1.00 38.58 106 THR A O 1
ATOM 725 N N . CYS A 1 108 ? 81.744 13.979 24.888 1.00 39.35 107 CYS A N 1
ATOM 726 C CA . CYS A 1 108 ? 80.307 13.780 25.139 1.00 38.63 107 CYS A CA 1
ATOM 727 C C . CYS A 1 108 ? 79.587 15.091 25.265 1.00 38.04 107 CYS A C 1
ATOM 728 O O . CYS A 1 108 ? 80.201 16.142 25.489 1.00 37.86 107 CYS A O 1
ATOM 731 N N . THR A 1 109 ? 78.278 15.008 25.093 1.00 36.53 108 THR A N 1
ATOM 732 C CA . THR A 1 109 ? 77.374 16.048 25.513 1.00 35.96 108 THR A CA 1
ATOM 733 C C . THR A 1 109 ? 76.958 15.815 26.971 1.00 36.68 108 THR A C 1
ATOM 734 O O . THR A 1 109 ? 76.469 14.739 27.358 1.00 36.62 108 THR A O 1
ATOM 738 N N . GLU A 1 110 ? 77.253 16.821 27.776 1.00 37.37 109 GLU A N 1
ATOM 739 C CA . GLU A 1 110 ? 76.784 16.911 29.166 1.00 37.66 109 GLU A CA 1
ATOM 740 C C . GLU A 1 110 ? 75.512 17.730 29.186 1.00 37.17 109 GLU A C 1
ATOM 741 O O . GLU A 1 110 ? 75.554 18.939 29.087 1.00 36.12 109 GLU A O 1
ATOM 747 N N . ASN A 1 111 ? 74.392 17.024 29.326 1.00 37.96 110 ASN A N 1
ATOM 748 C CA . ASN A 1 111 ? 73.080 17.622 29.601 1.00 37.47 110 ASN A CA 1
ATOM 749 C C . ASN A 1 111 ? 72.887 17.662 31.117 1.00 38.40 110 ASN A C 1
ATOM 750 O O . ASN A 1 111 ? 72.495 16.686 31.752 1.00 38.91 110 ASN A O 1
ATOM 755 N N . ILE A 1 112 ? 73.141 18.826 31.673 1.00 38.54 111 ILE A N 1
ATOM 756 C CA . ILE A 1 112 ? 73.255 19.025 33.108 1.00 38.90 111 ILE A CA 1
ATOM 757 C C . ILE A 1 112 ? 71.998 19.672 33.665 1.00 39.58 111 ILE A C 1
ATOM 758 O O . ILE A 1 112 ? 71.465 20.623 33.108 1.00 39.89 111 ILE A O 1
ATOM 763 N N . LEU A 1 113 ? 71.508 19.101 34.758 1.00 39.46 112 LEU A N 1
ATOM 764 C CA . LEU A 1 113 ? 70.444 19.713 35.527 1.00 39.71 112 LEU A CA 1
ATOM 765 C C . LEU A 1 113 ? 70.976 19.925 36.922 1.00 40.73 112 LEU A C 1
ATOM 766 O O . LEU A 1 113 ? 71.461 18.992 37.570 1.00 39.42 112 LEU A O 1
ATOM 771 N N . SER A 1 114 ? 70.946 21.180 37.365 1.00 41.78 113 SER A N 1
ATOM 772 C CA . SER A 1 114 ? 71.368 21.463 38.726 1.00 42.67 113 SER A CA 1
ATOM 773 C C . SER A 1 114 ? 70.504 22.413 39.507 1.00 43.65 113 SER A C 1
ATOM 774 O O . SER A 1 114 ? 69.705 23.209 38.997 1.00 44.45 113 SER A O 1
ATOM 777 N N . GLY A 1 115 ? 70.735 22.266 40.798 1.00 44.44 114 GLY A N 1
ATOM 778 C CA . GLY A 1 115 ? 70.095 23.052 41.847 1.00 44.85 114 GLY A CA 1
ATOM 779 C C . GLY A 1 115 ? 71.094 23.440 42.931 1.00 45.91 114 GLY A C 1
ATOM 780 O O . GLY A 1 115 ? 71.686 22.595 43.636 1.00 45.84 114 GLY A O 1
ATOM 781 N N . GLY A 1 116 ? 71.276 24.747 43.048 1.00 46.71 115 GLY A N 1
ATOM 782 C CA . GLY A 1 116 ? 72.045 25.332 44.151 1.00 47.08 115 GLY A CA 1
ATOM 783 C C . GLY A 1 116 ? 71.178 25.791 45.301 1.00 47.33 115 GLY A C 1
ATOM 784 O O . GLY A 1 116 ? 71.558 26.719 46.035 1.00 48.83 115 GLY A O 1
ATOM 785 N N . GLY A 1 126 ? 66.246 25.113 45.796 1.00 47.19 125 GLY A N 1
ATOM 786 C CA . GLY A 1 126 ? 66.736 25.780 44.580 1.00 47.35 125 GLY A CA 1
ATOM 787 C C . GLY A 1 126 ? 66.231 25.203 43.254 1.00 47.64 125 GLY A C 1
ATOM 788 O O . GLY A 1 126 ? 66.403 24.002 42.985 1.00 48.28 125 GLY A O 1
ATOM 789 N N . PRO A 1 127 ? 65.584 26.062 42.425 1.00 47.67 126 PRO A N 1
ATOM 790 C CA . PRO A 1 127 ? 65.164 25.802 41.035 1.00 47.45 126 PRO A CA 1
ATOM 791 C C . PRO A 1 127 ? 66.200 25.090 40.204 1.00 47.39 126 PRO A C 1
ATOM 792 O O . PRO A 1 127 ? 67.397 25.427 40.267 1.00 47.66 126 PRO A O 1
ATOM 796 N N . LEU A 1 128 ? 65.704 24.135 39.415 1.00 47.15 127 LEU A N 1
ATOM 797 C CA . LEU A 1 128 ? 66.547 23.304 38.522 1.00 46.61 127 LEU A CA 1
ATOM 798 C C . LEU A 1 128 ? 66.746 23.974 37.184 1.00 46.15 127 LEU A C 1
ATOM 799 O O . LEU A 1 128 ? 65.800 24.225 36.432 1.00 46.89 127 LEU A O 1
ATOM 804 N N . VAL A 1 129 ? 68.009 24.228 36.894 1.00 45.34 128 VAL A N 1
ATOM 805 C CA . VAL A 1 129 ? 68.401 24.844 35.651 1.00 44.33 128 VAL A CA 1
ATOM 806 C C . VAL A 1 129 ? 69.234 23.870 34.863 1.00 43.33 128 VAL A C 1
ATOM 807 O O . VAL A 1 129 ? 70.093 23.171 35.404 1.00 42.64 128 VAL A O 1
ATOM 811 N N . GLY A 1 130 ? 68.925 23.839 33.577 1.00 42.74 129 GLY A N 1
ATOM 812 C CA . GLY A 1 130 ? 69.595 22.982 32.605 1.00 42.37 129 GLY A CA 1
ATOM 813 C C . GLY A 1 130 ? 70.675 23.706 31.835 1.00 42.48 129 GLY A C 1
ATOM 814 O O . GLY A 1 130 ? 70.548 24.875 31.539 1.00 41.96 129 GLY A O 1
ATOM 815 N N . GLN A 1 131 ? 71.765 22.988 31.564 1.00 42.24 130 GLN A N 1
ATOM 816 C CA . GLN A 1 131 ? 72.835 23.444 30.663 1.00 41.88 130 GLN A CA 1
ATOM 817 C C . GLN A 1 131 ? 73.106 22.415 29.609 1.00 41.18 130 GLN A C 1
ATOM 818 O O . GLN A 1 131 ? 73.145 21.221 29.886 1.00 41.86 130 GLN A O 1
ATOM 824 N N . LEU A 1 132 ? 73.306 22.896 28.391 1.00 39.94 131 LEU A N 1
ATOM 825 C CA . LEU A 1 132 ? 73.808 22.059 27.295 1.00 39.01 131 LEU A CA 1
ATOM 826 C C . LEU A 1 132 ? 75.289 22.355 27.141 1.00 38.31 131 LEU A C 1
ATOM 827 O O . LEU A 1 132 ? 75.676 23.456 26.774 1.00 38.20 131 LEU A O 1
ATOM 832 N N . VAL A 1 133 ? 76.091 21.343 27.421 1.00 36.95 132 VAL A N 1
ATOM 833 C CA . VAL A 1 133 ? 77.528 21.521 27.505 1.00 37.06 132 VAL A CA 1
ATOM 834 C C . VAL A 1 133 ? 78.116 20.369 26.719 1.00 36.34 132 VAL A C 1
ATOM 835 O O . VAL A 1 133 ? 77.454 19.356 26.521 1.00 35.42 132 VAL A O 1
ATOM 839 N N . VAL A 1 134 ? 79.268 20.609 26.108 1.00 35.87 133 VAL A N 1
ATOM 840 C CA . VAL A 1 134 ? 80.048 19.527 25.476 1.00 34.92 133 VAL A CA 1
ATOM 841 C C . VAL A 1 134 ? 81.396 19.437 26.158 1.00 35.02 133 VAL A C 1
ATOM 842 O O . VAL A 1 134 ? 81.939 20.435 26.589 1.00 35.63 133 VAL A O 1
ATOM 846 N N . ALA A 1 135 ? 81.930 18.226 26.252 1.00 35.02 134 ALA A N 1
ATOM 847 C CA . ALA A 1 135 ? 83.204 18.014 26.956 1.00 35.76 134 ALA A CA 1
ATOM 848 C C . ALA A 1 135 ? 84.122 17.086 26.209 1.00 36.01 134 ALA A C 1
ATOM 849 O O . ALA A 1 135 ? 83.685 16.141 25.550 1.00 36.03 134 ALA A O 1
ATOM 851 N N . THR A 1 136 ? 85.395 17.389 26.374 1.00 36.24 135 THR A N 1
ATOM 852 C CA . THR A 1 136 ? 86.507 16.523 26.029 1.00 37.35 135 THR A CA 1
ATOM 853 C C . THR A 1 136 ? 87.271 16.203 27.282 1.00 37.73 135 THR A C 1
ATOM 854 O O . THR A 1 136 ? 87.836 17.072 27.934 1.00 37.59 135 THR A O 1
ATOM 858 N N . ASN A 1 137 ? 87.266 14.917 27.604 1.00 37.24 136 ASN A N 1
ATOM 859 C CA . ASN A 1 137 ? 87.995 14.400 28.739 1.00 36.67 136 ASN A CA 1
ATOM 860 C C . ASN A 1 137 ? 89.145 13.520 28.242 1.00 36.73 136 ASN A C 1
ATOM 861 O O . ASN A 1 137 ? 88.970 12.642 27.383 1.00 37.04 136 ASN A O 1
ATOM 866 N N . VAL A 1 138 ? 90.317 13.775 28.792 1.00 35.86 137 VAL A N 1
ATOM 867 C CA . VAL A 1 138 ? 91.499 13.027 28.468 1.00 35.34 137 VAL A CA 1
ATOM 868 C C . VAL A 1 138 ? 91.919 12.190 29.660 1.00 35.72 137 VAL A C 1
ATOM 869 O O . VAL A 1 138 ? 92.136 12.709 30.766 1.00 35.93 137 VAL A O 1
ATOM 873 N N . PHE A 1 139 ? 92.048 10.892 29.399 1.00 35.98 138 PHE A N 1
ATOM 874 C CA . PHE A 1 139 ? 92.450 9.904 30.379 1.00 36.05 138 PHE A CA 1
ATOM 875 C C . PHE A 1 139 ? 93.802 9.292 30.069 1.00 36.66 138 PHE A C 1
ATOM 876 O O . PHE A 1 139 ? 94.244 9.138 28.929 1.00 35.88 138 PHE A O 1
ATOM 884 N N . ARG A 1 140 ? 94.430 8.928 31.158 1.00 37.81 139 ARG A N 1
ATOM 885 C CA . ARG A 1 140 ? 95.725 8.304 31.108 1.00 39.36 139 ARG A CA 1
ATOM 886 C C . ARG A 1 140 ? 95.639 6.974 31.818 1.00 40.04 139 ARG A C 1
ATOM 887 O O . ARG A 1 140 ? 94.935 6.819 32.822 1.00 39.49 139 ARG A O 1
ATOM 895 N N . ARG A 1 141 ? 96.367 6.010 31.284 1.00 40.69 140 ARG A N 1
ATOM 896 C CA . ARG A 1 141 ? 96.358 4.680 31.842 1.00 41.06 140 ARG A CA 1
ATOM 897 C C . ARG A 1 141 ? 97.347 4.612 32.992 1.00 41.69 140 ARG A C 1
ATOM 898 O O . ARG A 1 141 ? 98.489 5.056 32.870 1.00 42.46 140 ARG A O 1
ATOM 906 N N . THR A 1 142 ? 96.880 4.073 34.114 1.00 41.93 141 THR A N 1
ATOM 907 C CA . THR A 1 142 ? 97.722 3.883 35.301 1.00 42.01 141 THR A CA 1
ATOM 908 C C . THR A 1 142 ? 97.454 2.514 35.947 1.00 42.81 141 THR A C 1
ATOM 909 O O . THR A 1 142 ? 96.424 1.877 35.676 1.00 43.25 141 THR A O 1
ATOM 913 N N . PRO A 1 143 ? 98.380 2.051 36.794 1.00 42.95 142 PRO A N 1
ATOM 914 C CA . PRO A 1 143 ? 98.202 0.741 37.358 1.00 43.19 142 PRO A CA 1
ATOM 915 C C . PRO A 1 143 ? 96.933 0.746 38.167 1.00 43.68 142 PRO A C 1
ATOM 916 O O . PRO A 1 143 ? 96.269 -0.262 38.291 1.00 44.10 142 PRO A O 1
ATOM 920 N N . ASP A 1 144 ? 96.585 1.913 38.678 1.00 44.42 143 ASP A N 1
ATOM 921 C CA . ASP A 1 144 ? 95.396 2.047 39.535 1.00 44.25 143 ASP A CA 1
ATOM 922 C C . ASP A 1 144 ? 94.172 2.424 38.700 1.00 43.90 143 ASP A C 1
ATOM 923 O O . ASP A 1 144 ? 93.127 2.817 39.217 1.00 44.42 143 ASP A O 1
ATOM 925 N N . GLY A 1 145 ? 94.302 2.265 37.395 1.00 43.27 144 GLY A N 1
ATOM 926 C CA . GLY A 1 145 ? 93.177 2.517 36.474 1.00 42.41 144 GLY A CA 1
ATOM 927 C C . GLY A 1 145 ? 93.303 3.804 35.686 1.00 41.60 144 GLY A C 1
ATOM 928 O O . GLY A 1 145 ? 94.223 4.579 35.893 1.00 42.58 144 GLY A O 1
ATOM 929 N N . TRP A 1 146 ? 92.365 4.023 34.778 1.00 40.48 145 TRP A N 1
ATOM 930 C CA . TRP A 1 146 ? 92.354 5.221 33.931 1.00 39.73 145 TRP A CA 1
ATOM 931 C C . TRP A 1 146 ? 92.091 6.432 34.772 1.00 39.27 145 TRP A C 1
ATOM 932 O O . TRP A 1 146 ? 91.115 6.495 35.502 1.00 38.49 145 TRP A O 1
ATOM 943 N N . LYS A 1 147 ? 92.971 7.413 34.636 1.00 38.54 146 LYS A N 1
ATOM 944 C CA . LYS A 1 147 ? 92.902 8.636 35.410 1.00 38.16 146 LYS A CA 1
ATOM 945 C C . LYS A 1 147 ? 92.772 9.857 34.482 1.00 37.78 146 LYS A C 1
ATOM 946 O O . LYS A 1 147 ? 93.336 9.877 33.401 1.00 36.13 146 LYS A O 1
ATOM 952 N N . LEU A 1 148 ? 92.028 10.852 34.959 1.00 37.59 147 LEU A N 1
ATOM 953 C CA . LEU A 1 148 ? 91.835 12.145 34.271 1.00 38.31 147 LEU A CA 1
ATOM 954 C C . LEU A 1 148 ? 93.093 12.999 34.267 1.00 37.22 147 LEU A C 1
ATOM 955 O O . LEU A 1 148 ? 93.781 13.239 35.282 1.00 36.40 147 LEU A O 1
ATOM 960 N N . TRP A 1 149 ? 93.381 13.441 33.075 1.00 36.88 148 TRP A N 1
ATOM 961 C CA . TRP A 1 149 ? 94.508 14.317 32.834 1.00 35.91 148 TRP A CA 1
ATOM 962 C C . TRP A 1 149 ? 93.941 15.686 32.569 1.00 35.98 148 TRP A C 1
ATOM 963 O O . TRP A 1 149 ? 94.471 16.708 33.002 1.00 34.27 148 TRP A O 1
ATOM 974 N N . SER A 1 150 ? 92.839 15.699 31.860 1.00 35.75 149 SER A N 1
ATOM 975 C CA . SER A 1 150 ? 92.223 16.977 31.449 1.00 36.45 149 SER A CA 1
ATOM 976 C C . SER A 1 150 ? 90.748 16.824 31.286 1.00 36.04 149 SER A C 1
ATOM 977 O O . SER A 1 150 ? 90.331 15.856 30.738 1.00 36.68 149 SER A O 1
ATOM 980 N N . HIS A 1 151 ? 90.010 17.823 31.751 1.00 37.32 150 HIS A N 1
ATOM 981 C CA . HIS A 1 151 ? 88.567 18.008 31.505 1.00 37.48 150 HIS A CA 1
ATOM 982 C C . HIS A 1 151 ? 88.304 19.366 30.919 1.00 37.26 150 HIS A C 1
ATOM 983 O O . HIS A 1 151 ? 88.618 20.376 31.517 1.00 36.99 150 HIS A O 1
ATOM 990 N N . HIS A 1 152 ? 87.722 19.391 29.722 1.00 37.09 151 HIS A N 1
ATOM 991 C CA . HIS A 1 152 ? 87.383 20.657 29.087 1.00 36.79 151 HIS A CA 1
ATOM 992 C C . HIS A 1 152 ? 85.947 20.665 28.681 1.00 36.97 151 HIS A C 1
ATOM 993 O O . HIS A 1 152 ? 85.567 19.890 27.859 1.00 37.31 151 HIS A O 1
ATOM 1000 N N . ALA A 1 153 ? 85.171 21.556 29.299 1.00 37.65 152 ALA A N 1
ATOM 1001 C CA . ALA A 1 153 ? 83.733 21.618 29.134 1.00 37.21 152 ALA A CA 1
ATOM 1002 C C . ALA A 1 153 ? 83.334 22.994 28.691 1.00 36.87 152 ALA A C 1
ATOM 1003 O O . ALA A 1 153 ? 83.905 23.989 29.100 1.00 35.85 152 ALA A O 1
ATOM 1005 N N . SER A 1 154 ? 82.383 23.030 27.775 1.00 36.12 153 SER A N 1
ATOM 1006 C CA . SER A 1 154 ? 82.006 24.278 27.154 1.00 36.25 153 SER A CA 1
ATOM 1007 C C . SER A 1 154 ? 80.545 24.321 26.792 1.00 36.04 153 SER A C 1
ATOM 1008 O O . SER A 1 154 ? 79.981 23.305 26.479 1.00 37.68 153 SER A O 1
ATOM 1011 N N . PRO A 1 155 ? 79.939 25.504 26.846 1.00 36.09 154 PRO A N 1
ATOM 1012 C CA . PRO A 1 155 ? 78.571 25.708 26.401 1.00 36.97 154 PRO A CA 1
ATOM 1013 C C . PRO A 1 155 ? 78.437 25.617 24.884 1.00 37.15 154 PRO A C 1
ATOM 1014 O O . PRO A 1 155 ? 79.324 26.033 24.150 1.00 36.52 154 PRO A O 1
ATOM 1018 N N . VAL A 1 156 ? 77.318 25.051 24.467 1.00 37.87 155 VAL A N 1
ATOM 1019 C CA . VAL A 1 156 ? 76.918 25.028 23.077 1.00 38.80 155 VAL A CA 1
ATOM 1020 C C . VAL A 1 156 ? 76.026 26.252 22.927 1.00 40.57 155 VAL A C 1
ATOM 1021 O O . VAL A 1 156 ? 74.950 26.307 23.476 1.00 39.36 155 VAL A O 1
ATOM 1025 N N . LEU A 1 157 ? 76.534 27.266 22.244 1.00 42.96 156 LEU A N 1
ATOM 1026 C CA . LEU A 1 157 ? 75.853 28.564 22.138 1.00 45.13 156 LEU A CA 1
ATOM 1027 C C . LEU A 1 157 ? 75.164 28.754 20.799 1.00 47.61 156 LEU A C 1
ATOM 1028 O O . LEU A 1 157 ? 75.723 28.451 19.752 1.00 49.39 156 LEU A O 1
ATOM 1033 N N . ALA A 1 158 ? 73.931 29.240 20.852 1.00 49.90 157 ALA A N 1
ATOM 1034 C CA . ALA A 1 158 ? 73.120 29.535 19.640 1.00 51.20 157 ALA A CA 1
ATOM 1035 C C . ALA A 1 158 ? 73.241 30.997 19.216 1.00 51.90 157 ALA A C 1
ATOM 1036 O O . ALA A 1 158 ? 74.306 31.450 18.764 1.00 53.50 157 ALA A O 1
ATOM 1038 N N . PRO B 1 7 ? 112.421 15.551 25.770 1.00 58.79 6 PRO B N 1
ATOM 1039 C CA . PRO B 1 7 ? 112.031 16.128 27.076 1.00 58.36 6 PRO B CA 1
ATOM 1040 C C . PRO B 1 7 ? 111.973 17.650 27.032 1.00 57.55 6 PRO B C 1
ATOM 1041 O O . PRO B 1 7 ? 110.890 18.262 26.945 1.00 57.72 6 PRO B O 1
ATOM 1045 N N . ASP B 1 8 ? 113.163 18.238 27.107 1.00 56.09 7 ASP B N 1
ATOM 1046 C CA . ASP B 1 8 ? 113.336 19.676 26.914 1.00 54.42 7 ASP B CA 1
ATOM 1047 C C . ASP B 1 8 ? 113.037 19.908 25.444 1.00 52.87 7 ASP B C 1
ATOM 1048 O O . ASP B 1 8 ? 112.610 20.986 25.031 1.00 53.28 7 ASP B O 1
ATOM 1050 N N . THR B 1 9 ? 113.218 18.845 24.672 1.00 50.58 8 THR B N 1
ATOM 1051 C CA . THR B 1 9 ? 113.095 18.912 23.208 1.00 48.88 8 THR B CA 1
ATOM 1052 C C . THR B 1 9 ? 111.667 18.688 22.806 1.00 47.18 8 THR B C 1
ATOM 1053 O O . THR B 1 9 ? 111.165 19.238 21.828 1.00 45.89 8 THR B O 1
ATOM 1057 N N . ASP B 1 10 ? 111.045 17.821 23.577 1.00 45.63 9 ASP B N 1
ATOM 1058 C CA . ASP B 1 10 ? 109.650 17.462 23.351 1.00 44.37 9 ASP B CA 1
ATOM 1059 C C . ASP B 1 10 ? 108.807 18.686 23.539 1.00 43.13 9 ASP B C 1
ATOM 1060 O O . ASP B 1 10 ? 107.922 18.964 22.744 1.00 43.82 9 ASP B O 1
ATOM 1065 N N . VAL B 1 11 ? 109.100 19.433 24.589 1.00 41.96 10 VAL B N 1
ATOM 1066 C CA . VAL B 1 11 ? 108.282 20.593 24.898 1.00 41.37 10 VAL B CA 1
ATOM 1067 C C . VAL B 1 11 ? 108.385 21.570 23.745 1.00 41.15 10 VAL B C 1
ATOM 1068 O O . VAL B 1 11 ? 107.400 22.155 23.331 1.00 41.13 10 VAL B O 1
ATOM 1072 N N . GLU B 1 12 ? 109.585 21.669 23.185 1.00 41.31 11 GLU B N 1
ATOM 1073 C CA . GLU B 1 12 ? 109.891 22.638 22.123 1.00 40.65 11 GLU B CA 1
ATOM 1074 C C . GLU B 1 12 ? 109.242 22.201 20.810 1.00 40.42 11 GLU B C 1
ATOM 1075 O O . GLU B 1 12 ? 108.635 22.998 20.091 1.00 40.25 11 GLU B O 1
ATOM 1077 N N . GLN B 1 13 ? 109.335 20.913 20.518 1.00 40.18 12 GLN B N 1
ATOM 1078 C CA . GLN B 1 13 ? 108.712 20.396 19.294 1.00 40.35 12 GLN B CA 1
ATOM 1079 C C . GLN B 1 13 ? 107.198 20.567 19.383 1.00 39.05 12 GLN B C 1
ATOM 1080 O O . GLN B 1 13 ? 106.575 20.980 18.416 1.00 39.97 12 GLN B O 1
ATOM 1086 N N . VAL B 1 14 ? 106.612 20.281 20.548 1.00 38.35 13 VAL B N 1
ATOM 1087 C CA . VAL B 1 14 ? 105.136 20.370 20.702 1.00 37.79 13 VAL B CA 1
ATOM 1088 C C . VAL B 1 14 ? 104.715 21.824 20.514 1.00 37.53 13 VAL B C 1
ATOM 1089 O O . VAL B 1 14 ? 103.700 22.157 19.892 1.00 37.63 13 VAL B O 1
ATOM 1093 N N . GLY B 1 15 ? 105.566 22.700 21.001 1.00 37.71 14 GLY B N 1
ATOM 1094 C CA . GLY B 1 15 ? 105.287 24.133 20.996 1.00 37.57 14 GLY B CA 1
ATOM 1095 C C . GLY B 1 15 ? 105.253 24.589 19.572 1.00 37.61 14 GLY B C 1
ATOM 1096 O O . GLY B 1 15 ? 104.427 25.430 19.164 1.00 37.73 14 GLY B O 1
ATOM 1097 N N . LEU B 1 16 ? 106.131 23.963 18.803 1.00 37.61 15 LEU B N 1
ATOM 1098 C CA . LEU B 1 16 ? 106.336 24.321 17.399 1.00 37.99 15 LEU B CA 1
ATOM 1099 C C . LEU B 1 16 ? 105.102 23.872 16.607 1.00 37.76 15 LEU B C 1
ATOM 1100 O O . LEU B 1 16 ? 104.580 24.593 15.748 1.00 37.57 15 LEU B O 1
ATOM 1105 N N . ALA B 1 17 ? 104.616 22.686 16.951 1.00 37.82 16 ALA B N 1
ATOM 1106 C CA . ALA B 1 17 ? 103.463 22.098 16.264 1.00 37.27 16 ALA B CA 1
ATOM 1107 C C . ALA B 1 17 ? 102.243 22.940 16.583 1.00 37.66 16 ALA B C 1
ATOM 1108 O O . ALA B 1 17 ? 101.446 23.245 15.702 1.00 38.10 16 ALA B O 1
ATOM 1110 N N . ASN B 1 18 ? 102.148 23.370 17.833 1.00 37.75 17 ASN B N 1
ATOM 1111 C CA . ASN B 1 18 ? 101.013 24.182 18.287 1.00 38.04 17 ASN B CA 1
ATOM 1112 C C . ASN B 1 18 ? 101.085 25.526 17.559 1.00 38.69 17 ASN B C 1
ATOM 1113 O O . ASN B 1 18 ? 100.089 26.011 17.074 1.00 38.81 17 ASN B O 1
ATOM 1118 N N . THR B 1 19 ? 102.291 26.072 17.427 1.00 39.68 18 THR B N 1
ATOM 1119 C CA . THR B 1 19 ? 102.505 27.350 16.719 1.00 39.82 18 THR B CA 1
ATOM 1120 C C . THR B 1 19 ? 102.127 27.254 15.224 1.00 39.34 18 THR B C 1
ATOM 1121 O O . THR B 1 19 ? 101.437 28.117 14.702 1.00 39.15 18 THR B O 1
ATOM 1125 N N . ALA B 1 20 ? 102.560 26.170 14.589 1.00 38.98 19 ALA B N 1
ATOM 1126 C CA . ALA B 1 20 ? 102.295 25.890 13.179 1.00 38.43 19 ALA B CA 1
ATOM 1127 C C . ALA B 1 20 ? 100.793 25.767 12.895 1.00 38.60 19 ALA B C 1
ATOM 1128 O O . ALA B 1 20 ? 100.332 26.068 11.795 1.00 38.30 19 ALA B O 1
ATOM 1130 N N . PHE B 1 21 ? 100.046 25.343 13.901 1.00 38.97 20 PHE B N 1
ATOM 1131 C CA . PHE B 1 21 ? 98.600 25.014 13.735 1.00 38.90 20 PHE B CA 1
ATOM 1132 C C . PHE B 1 21 ? 97.841 26.329 13.622 1.00 39.61 20 PHE B C 1
ATOM 1133 O O . PHE B 1 21 ? 97.006 26.525 12.736 1.00 39.33 20 PHE B O 1
ATOM 1141 N N . TYR B 1 22 ? 98.173 27.244 14.522 1.00 39.72 21 TYR B N 1
ATOM 1142 C CA . TYR B 1 22 ? 97.554 28.566 14.544 1.00 40.11 21 TYR B CA 1
ATOM 1143 C C . TYR B 1 22 ? 98.008 29.417 13.362 1.00 41.05 21 TYR B C 1
ATOM 1144 O O . TYR B 1 22 ? 97.250 30.228 12.812 1.00 41.03 21 TYR B O 1
ATOM 1153 N N . GLU B 1 23 ? 99.241 29.213 12.948 1.00 42.03 22 GLU B N 1
ATOM 1154 C CA . GLU B 1 23 ? 99.750 30.000 11.835 1.00 43.09 22 GLU B CA 1
ATOM 1155 C C . GLU B 1 23 ? 99.038 29.610 10.563 1.00 42.14 22 GLU B C 1
ATOM 1156 O O . GLU B 1 23 ? 98.682 30.462 9.768 1.00 41.37 22 GLU B O 1
ATOM 1162 N N . ALA B 1 24 ? 98.799 28.321 10.393 1.00 42.37 23 ALA B N 1
ATOM 1163 C CA . ALA B 1 24 ? 98.160 27.812 9.144 1.00 42.42 23 ALA B CA 1
ATOM 1164 C C . ALA B 1 24 ? 96.792 28.418 8.999 1.00 42.85 23 ALA B C 1
ATOM 1165 O O . ALA B 1 24 ? 96.345 28.769 7.900 1.00 41.95 23 ALA B O 1
ATOM 1180 N N . GLU B 1 26 ? 95.751 31.272 10.480 1.00 43.38 25 GLU B N 1
ATOM 1181 C CA . GLU B 1 26 ? 95.971 32.696 10.188 1.00 43.19 25 GLU B CA 1
ATOM 1182 C C . GLU B 1 26 ? 96.093 32.954 8.678 1.00 43.61 25 GLU B C 1
ATOM 1183 O O . GLU B 1 26 ? 95.474 33.890 8.110 1.00 43.14 25 GLU B O 1
ATOM 1189 N N . ARG B 1 27 ? 96.888 32.119 8.023 1.00 44.00 26 ARG B N 1
ATOM 1190 C CA . ARG B 1 27 ? 97.254 32.392 6.651 1.00 44.61 26 ARG B CA 1
ATOM 1191 C C . ARG B 1 27 ? 96.433 31.561 5.679 1.00 44.23 26 ARG B C 1
ATOM 1192 O O . ARG B 1 27 ? 96.673 31.552 4.470 1.00 44.48 26 ARG B O 1
ATOM 1200 N N . GLY B 1 28 ? 95.436 30.909 6.253 1.00 43.49 27 GLY B N 1
ATOM 1201 C CA . GLY B 1 28 ? 94.445 30.140 5.518 1.00 43.59 27 GLY B CA 1
ATOM 1202 C C . GLY B 1 28 ? 95.069 29.037 4.690 1.00 42.99 27 GLY B C 1
ATOM 1203 O O . GLY B 1 28 ? 94.701 28.781 3.536 1.00 43.57 27 GLY B O 1
ATOM 1204 N N . ASP B 1 29 ? 96.008 28.357 5.312 1.00 41.82 28 ASP B N 1
ATOM 1205 C CA . ASP B 1 29 ? 96.735 27.272 4.658 1.00 40.39 28 ASP B CA 1
ATOM 1206 C C . ASP B 1 29 ? 96.175 25.891 5.022 1.00 39.55 28 ASP B C 1
ATOM 1207 O O . ASP B 1 29 ? 96.486 25.301 6.049 1.00 39.61 28 ASP B O 1
ATOM 1212 N N . PHE B 1 30 ? 95.334 25.404 4.124 1.00 38.23 29 PHE B N 1
ATOM 1213 C CA . PHE B 1 30 ? 94.478 24.263 4.381 1.00 37.85 29 PHE B CA 1
ATOM 1214 C C . PHE B 1 30 ? 95.307 23.021 4.297 1.00 37.48 29 PHE B C 1
ATOM 1215 O O . PHE B 1 30 ? 95.112 22.061 5.021 1.00 36.78 29 PHE B O 1
ATOM 1223 N N . GLU B 1 31 ? 96.257 23.053 3.388 1.00 37.15 30 GLU B N 1
ATOM 1224 C CA . GLU B 1 31 ? 97.097 21.900 3.175 1.00 37.85 30 GLU B CA 1
ATOM 1225 C C . GLU B 1 31 ? 97.925 21.597 4.426 1.00 37.88 30 GLU B C 1
ATOM 1226 O O . GLU B 1 31 ? 98.026 20.447 4.854 1.00 37.21 30 GLU B O 1
ATOM 1232 N N . THR B 1 32 ? 98.500 22.645 5.014 1.00 37.75 31 THR B N 1
ATOM 1233 C CA . THR B 1 32 ? 99.339 22.481 6.199 1.00 37.33 31 THR B CA 1
ATOM 1234 C C . THR B 1 32 ? 98.449 22.098 7.366 1.00 37.98 31 THR B C 1
ATOM 1235 O O . THR B 1 32 ? 98.774 21.209 8.129 1.00 37.02 31 THR B O 1
ATOM 1239 N N . LEU B 1 33 ? 97.315 22.769 7.488 1.00 38.55 32 LEU B N 1
ATOM 1240 C CA . LEU B 1 33 ? 96.420 22.478 8.597 1.00 39.35 32 LEU B CA 1
ATOM 1241 C C . LEU B 1 33 ? 96.008 21.029 8.511 1.00 39.84 32 LEU B C 1
ATOM 1242 O O . LEU B 1 33 ? 95.962 20.331 9.522 1.00 39.89 32 LEU B O 1
ATOM 1247 N N . SER B 1 34 ? 95.737 20.569 7.296 1.00 39.64 33 SER B N 1
ATOM 1248 C CA . SER B 1 34 ? 95.227 19.216 7.102 1.00 40.35 33 SER B CA 1
ATOM 1249 C C . SER B 1 34 ? 96.279 18.216 7.562 1.00 39.93 33 SER B C 1
ATOM 1250 O O . SER B 1 34 ? 95.970 17.186 8.139 1.00 39.49 33 SER B O 1
ATOM 1253 N N . SER B 1 35 ? 97.530 18.566 7.312 1.00 39.60 34 SER B N 1
ATOM 1254 C CA . SER B 1 35 ? 98.657 17.663 7.540 1.00 39.70 34 SER B CA 1
ATOM 1255 C C . SER B 1 35 ? 98.988 17.611 9.036 1.00 39.41 34 SER B C 1
ATOM 1256 O O . SER B 1 35 ? 99.657 16.692 9.510 1.00 38.61 34 SER B O 1
ATOM 1259 N N . LEU B 1 36 ? 98.500 18.613 9.757 1.00 39.10 35 LEU B N 1
ATOM 1260 C CA . LEU B 1 36 ? 98.870 18.811 11.175 1.00 39.41 35 LEU B CA 1
ATOM 1261 C C . LEU B 1 36 ? 97.937 18.008 12.031 1.00 40.02 35 LEU B C 1
ATOM 1262 O O . LEU B 1 36 ? 98.235 17.679 13.183 1.00 40.96 35 LEU B O 1
ATOM 1267 N N . TRP B 1 37 ? 96.803 17.679 11.447 1.00 40.20 36 TRP B N 1
ATOM 1268 C CA . TRP B 1 37 ? 95.787 16.889 12.148 1.00 40.95 36 TRP B CA 1
ATOM 1269 C C . TRP B 1 37 ? 96.107 15.455 11.894 1.00 41.83 36 TRP B C 1
ATOM 1270 O O . TRP B 1 37 ? 96.457 15.080 10.794 1.00 41.88 36 TRP B O 1
ATOM 1281 N N . LEU B 1 38 ? 95.970 14.666 12.942 1.00 42.92 37 LEU B N 1
ATOM 1282 C CA . LEU B 1 38 ? 96.233 13.229 12.899 1.00 43.76 37 LEU B CA 1
ATOM 1283 C C . LEU B 1 38 ? 95.355 12.481 11.879 1.00 45.21 37 LEU B C 1
ATOM 1284 O O . LEU B 1 38 ? 94.215 12.842 11.602 1.00 44.47 37 LEU B O 1
ATOM 1289 N N . THR B 1 39 ? 95.956 11.441 11.308 1.00 47.13 38 THR B N 1
ATOM 1290 C CA . THR B 1 39 ? 95.245 10.376 10.626 1.00 48.68 38 THR B CA 1
ATOM 1291 C C . THR B 1 39 ? 95.632 9.033 11.287 1.00 50.28 38 THR B C 1
ATOM 1292 O O . THR B 1 39 ? 96.736 8.893 11.845 1.00 50.55 38 THR B O 1
ATOM 1296 N N . PRO B 1 40 ? 94.729 8.040 11.246 1.00 51.91 39 PRO B N 1
ATOM 1297 C CA . PRO B 1 40 ? 95.073 6.721 11.811 1.00 52.64 39 PRO B CA 1
ATOM 1298 C C . PRO B 1 40 ? 96.217 6.004 11.084 1.00 53.28 39 PRO B C 1
ATOM 1299 O O . PRO B 1 40 ? 96.821 5.071 11.619 1.00 53.36 39 PRO B O 1
ATOM 1303 N N . ALA B 1 41 ? 96.513 6.461 9.879 1.00 54.04 40 ALA B N 1
ATOM 1304 C CA . ALA B 1 41 ? 97.675 5.959 9.132 1.00 54.66 40 ALA B CA 1
ATOM 1305 C C . ALA B 1 41 ? 98.980 6.396 9.822 1.00 55.36 40 ALA B C 1
ATOM 1306 O O . ALA B 1 41 ? 99.986 5.690 9.792 1.00 55.02 40 ALA B O 1
ATOM 1308 N N . ASP B 1 42 ? 98.918 7.563 10.461 1.00 56.61 41 ASP B N 1
ATOM 1309 C CA . ASP B 1 42 ? 100.068 8.185 11.171 1.00 57.25 41 ASP B CA 1
ATOM 1310 C C . ASP B 1 42 ? 100.427 7.333 12.371 1.00 58.01 41 ASP B C 1
ATOM 1311 O O . ASP B 1 42 ? 101.491 7.467 12.987 1.00 57.90 41 ASP B O 1
ATOM 1316 N N . LEU B 1 43 ? 99.489 6.459 12.687 1.00 58.97 42 LEU B N 1
ATOM 1317 C CA . LEU B 1 43 ? 99.561 5.646 13.888 1.00 59.84 42 LEU B CA 1
ATOM 1318 C C . LEU B 1 43 ? 99.813 4.203 13.478 1.00 60.61 42 LEU B C 1
ATOM 1319 O O . LEU B 1 43 ? 100.258 3.376 14.279 1.00 60.71 42 LEU B O 1
ATOM 1324 N N . GLY B 1 44 ? 99.514 3.923 12.215 1.00 61.41 43 GLY B N 1
ATOM 1325 C CA . GLY B 1 44 ? 99.793 2.620 11.603 1.00 61.92 43 GLY B CA 1
ATOM 1326 C C . GLY B 1 44 ? 98.558 1.752 11.442 1.00 62.53 43 GLY B C 1
ATOM 1327 O O . GLY B 1 44 ? 98.659 0.542 11.239 1.00 62.68 43 GLY B O 1
ATOM 1328 N N . VAL B 1 45 ? 97.387 2.375 11.538 1.00 63.01 44 VAL B N 1
ATOM 1329 C CA . VAL B 1 45 ? 96.109 1.653 11.391 1.00 63.14 44 VAL B CA 1
ATOM 1330 C C . VAL B 1 45 ? 95.703 1.509 9.914 1.00 63.27 44 VAL B C 1
ATOM 1331 O O . VAL B 1 45 ? 94.976 0.581 9.536 1.00 63.29 44 VAL B O 1
ATOM 1335 N N . PRO B 1 52 ? 87.707 0.212 16.015 1.00 60.61 51 PRO B N 1
ATOM 1336 C CA . PRO B 1 52 ? 87.876 -0.579 17.240 1.00 60.52 51 PRO B CA 1
ATOM 1337 C C . PRO B 1 52 ? 87.765 0.282 18.487 1.00 60.02 51 PRO B C 1
ATOM 1338 O O . PRO B 1 52 ? 86.710 0.409 19.126 1.00 60.07 51 PRO B O 1
ATOM 1342 N N . ALA B 1 53 ? 88.919 0.852 18.801 1.00 59.05 52 ALA B N 1
ATOM 1343 C CA . ALA B 1 53 ? 89.092 1.715 19.960 1.00 57.87 52 ALA B CA 1
ATOM 1344 C C . ALA B 1 53 ? 89.170 3.117 19.411 1.00 56.79 52 ALA B C 1
ATOM 1345 O O . ALA B 1 53 ? 89.538 4.060 20.086 1.00 56.37 52 ALA B O 1
ATOM 1347 N N . ASP B 1 54 ? 88.787 3.201 18.149 1.00 55.76 53 ASP B N 1
ATOM 1348 C CA . ASP B 1 54 ? 88.937 4.407 17.323 1.00 55.00 53 ASP B CA 1
ATOM 1349 C C . ASP B 1 54 ? 90.270 5.111 17.536 1.00 53.71 53 ASP B C 1
ATOM 1350 O O . ASP B 1 54 ? 90.325 6.324 17.655 1.00 53.20 53 ASP B O 1
ATOM 1355 N N . ALA B 1 55 ? 91.328 4.313 17.610 1.00 52.48 54 ALA B N 1
ATOM 1356 C CA . ALA B 1 55 ? 92.706 4.822 17.631 1.00 51.69 54 ALA B CA 1
ATOM 1357 C C . ALA B 1 55 ? 92.903 5.957 16.641 1.00 51.05 54 ALA B C 1
ATOM 1358 O O . ALA B 1 55 ? 92.721 5.793 15.439 1.00 51.47 54 ALA B O 1
ATOM 1360 N N . GLY B 1 56 ? 93.274 7.114 17.175 1.00 50.17 55 GLY B N 1
ATOM 1361 C CA . GLY B 1 56 ? 93.693 8.271 16.365 1.00 48.93 55 GLY B CA 1
ATOM 1362 C C . GLY B 1 56 ? 92.572 9.051 15.689 1.00 47.59 55 GLY B C 1
ATOM 1363 O O . GLY B 1 56 ? 92.825 9.845 14.804 1.00 48.17 55 GLY B O 1
ATOM 1364 N N . VAL B 1 57 ? 91.335 8.794 16.090 1.00 46.04 56 VAL B N 1
ATOM 1365 C CA . VAL B 1 57 ? 90.171 9.547 15.578 1.00 44.12 56 VAL B CA 1
ATOM 1366 C C . VAL B 1 57 ? 90.107 10.898 16.264 1.00 42.79 56 VAL B C 1
ATOM 1367 O O . VAL B 1 57 ? 90.116 10.984 17.481 1.00 41.16 56 VAL B O 1
ATOM 1371 N N . VAL B 1 58 ? 90.059 11.934 15.435 1.00 40.89 57 VAL B N 1
ATOM 1372 C CA . VAL B 1 58 ? 90.182 13.322 15.866 1.00 39.63 57 VAL B CA 1
ATOM 1373 C C . VAL B 1 58 ? 88.810 13.916 16.206 1.00 38.68 57 VAL B C 1
ATOM 1374 O O . VAL B 1 58 ? 87.761 13.418 15.777 1.00 38.03 57 VAL B O 1
ATOM 1378 N N . SER B 1 59 ? 88.856 14.948 17.029 1.00 38.31 58 SER B N 1
ATOM 1379 C CA . SER B 1 59 ? 87.688 15.758 17.374 1.00 38.38 58 SER B CA 1
ATOM 1380 C C . SER B 1 59 ? 88.023 17.235 17.569 1.00 38.13 58 SER B C 1
ATOM 1381 O O . SER B 1 59 ? 89.153 17.605 17.767 1.00 37.15 58 SER B O 1
ATOM 1384 N N . CYS B 1 60 ? 87.025 18.084 17.408 1.00 38.27 59 CYS B N 1
ATOM 1385 C CA . CYS B 1 60 ? 87.244 19.528 17.415 1.00 38.18 59 CYS B CA 1
ATOM 1386 C C . CYS B 1 60 ? 86.056 20.278 17.932 1.00 37.78 59 CYS B C 1
ATOM 1387 O O . CYS B 1 60 ? 84.921 20.075 17.444 1.00 36.59 59 CYS B O 1
ATOM 1390 N N . VAL B 1 61 ? 86.324 21.175 18.881 1.00 36.40 60 VAL B N 1
ATOM 1391 C CA . VAL B 1 61 ? 85.298 22.070 19.404 1.00 35.82 60 VAL B CA 1
ATOM 1392 C C . VAL B 1 61 ? 85.752 23.486 19.216 1.00 37.01 60 VAL B C 1
ATOM 1393 O O . VAL B 1 61 ? 86.794 23.924 19.785 1.00 36.33 60 VAL B O 1
ATOM 1397 N N . HIS B 1 62 ? 85.008 24.191 18.362 1.00 36.97 61 HIS B N 1
ATOM 1398 C CA . HIS B 1 62 ? 85.238 25.625 18.112 1.00 37.00 61 HIS B CA 1
ATOM 1399 C C . HIS B 1 62 ? 84.424 26.423 19.144 1.00 36.73 61 HIS B C 1
ATOM 1400 O O . HIS B 1 62 ? 83.465 25.912 19.696 1.00 36.93 61 HIS B O 1
ATOM 1407 N N . PRO B 1 63 ? 84.731 27.695 19.330 1.00 38.06 62 PRO B N 1
ATOM 1408 C CA . PRO B 1 63 ? 84.039 28.369 20.442 1.00 38.71 62 PRO B CA 1
ATOM 1409 C C . PRO B 1 63 ? 82.546 28.432 20.260 1.00 39.69 62 PRO B C 1
ATOM 1410 O O . PRO B 1 63 ? 82.061 28.871 19.224 1.00 40.52 62 PRO B O 1
ATOM 1414 N N . GLY B 1 64 ? 81.854 27.889 21.249 1.00 39.53 63 GLY B N 1
ATOM 1415 C CA . GLY B 1 64 ? 80.400 27.807 21.283 1.00 39.15 63 GLY B CA 1
ATOM 1416 C C . GLY B 1 64 ? 79.767 26.697 20.476 1.00 39.58 63 GLY B C 1
ATOM 1417 O O . GLY B 1 64 ? 78.541 26.505 20.546 1.00 39.04 63 GLY B O 1
ATOM 1418 N N . TRP B 1 65 ? 80.583 25.961 19.723 1.00 38.85 64 TRP B N 1
ATOM 1419 C CA . TRP B 1 65 ? 80.070 24.856 18.891 1.00 38.68 64 TRP B CA 1
ATOM 1420 C C . TRP B 1 65 ? 79.881 23.536 19.615 1.00 38.18 64 TRP B C 1
ATOM 1421 O O . TRP B 1 65 ? 80.452 23.301 20.667 1.00 37.74 64 TRP B O 1
ATOM 1432 N N . PRO B 1 66 ? 79.050 22.666 19.044 1.00 37.72 65 PRO B N 1
ATOM 1433 C CA . PRO B 1 66 ? 79.124 21.307 19.470 1.00 38.11 65 PRO B CA 1
ATOM 1434 C C . PRO B 1 66 ? 80.391 20.611 18.959 1.00 37.82 65 PRO B C 1
ATOM 1435 O O . PRO B 1 66 ? 81.243 21.215 18.314 1.00 37.95 65 PRO B O 1
ATOM 1439 N N . VAL B 1 67 ? 80.456 19.315 19.210 1.00 37.49 66 VAL B N 1
ATOM 1440 C CA . VAL B 1 67 ? 81.647 18.552 18.903 1.00 37.17 66 VAL B CA 1
ATOM 1441 C C . VAL B 1 67 ? 81.640 18.122 17.444 1.00 37.28 66 VAL B C 1
ATOM 1442 O O . VAL B 1 67 ? 80.641 17.641 16.924 1.00 37.95 66 VAL B O 1
ATOM 1446 N N . LEU B 1 68 ? 82.764 18.302 16.789 1.00 37.06 67 LEU B N 1
ATOM 1447 C CA . LEU B 1 68 ? 82.964 17.728 15.436 1.00 37.13 67 LEU B CA 1
ATOM 1448 C C . LEU B 1 68 ? 83.889 16.522 15.604 1.00 37.20 67 LEU B C 1
ATOM 1449 O O . LEU B 1 68 ? 84.900 16.605 16.258 1.00 36.30 67 LEU B O 1
ATOM 1454 N N . SER B 1 69 ? 83.535 15.413 14.997 1.00 38.01 68 SER B N 1
ATOM 1455 C CA . SER B 1 69 ? 84.303 14.169 15.076 1.00 39.28 68 SER B CA 1
ATOM 1456 C C . SER B 1 69 ? 84.711 13.601 13.699 1.00 39.24 68 SER B C 1
ATOM 1457 O O . SER B 1 69 ? 83.906 13.516 12.767 1.00 39.06 68 SER B O 1
ATOM 1460 N N . GLY B 1 70 ? 85.976 13.217 13.610 1.00 38.66 69 GLY B N 1
ATOM 1461 C CA . GLY B 1 70 ? 86.532 12.677 12.391 1.00 38.82 69 GLY B CA 1
ATOM 1462 C C . GLY B 1 70 ? 87.069 13.764 11.503 1.00 38.72 69 GLY B C 1
ATOM 1463 O O . GLY B 1 70 ? 86.563 14.891 11.494 1.00 38.34 69 GLY B O 1
ATOM 1464 N N . ARG B 1 71 ? 88.109 13.403 10.771 1.00 38.68 70 ARG B N 1
ATOM 1465 C CA . ARG B 1 71 ? 88.820 14.342 9.896 1.00 39.62 70 ARG B CA 1
ATOM 1466 C C . ARG B 1 71 ? 87.911 15.116 8.949 1.00 39.26 70 ARG B C 1
ATOM 1467 O O . ARG B 1 71 ? 88.157 16.284 8.659 1.00 40.64 70 ARG B O 1
ATOM 1475 N N . GLY B 1 72 ? 86.913 14.430 8.414 1.00 39.09 71 GLY B N 1
ATOM 1476 C CA . GLY B 1 72 ? 86.019 15.011 7.418 1.00 38.90 71 GLY B CA 1
ATOM 1477 C C . GLY B 1 72 ? 85.228 16.175 7.981 1.00 39.38 71 GLY B C 1
ATOM 1478 O O . GLY B 1 72 ? 85.232 17.276 7.419 1.00 38.75 71 GLY B O 1
ATOM 1479 N N . GLU B 1 73 ? 84.576 15.920 9.124 1.00 39.41 72 GLU B N 1
ATOM 1480 C CA . GLU B 1 73 ? 83.813 16.960 9.848 1.00 39.07 72 GLU B CA 1
ATOM 1481 C C . GLU B 1 73 ? 84.734 18.075 10.284 1.00 38.58 72 GLU B C 1
ATOM 1482 O O . GLU B 1 73 ? 84.416 19.254 10.164 1.00 37.72 72 GLU B O 1
ATOM 1488 N N . VAL B 1 74 ? 85.893 17.696 10.772 1.00 37.65 73 VAL B N 1
ATOM 1489 C CA . VAL B 1 74 ? 86.812 18.704 11.273 1.00 37.69 73 VAL B CA 1
ATOM 1490 C C . VAL B 1 74 ? 87.336 19.593 10.144 1.00 37.90 73 VAL B C 1
ATOM 1491 O O . VAL B 1 74 ? 87.394 20.820 10.296 1.00 39.47 73 VAL B O 1
ATOM 1495 N N . LEU B 1 75 ? 87.720 18.998 9.010 1.00 37.60 74 LEU B N 1
ATOM 1496 C CA . LEU B 1 75 ? 88.407 19.767 7.942 1.00 36.55 74 LEU B CA 1
ATOM 1497 C C . LEU B 1 75 ? 87.395 20.605 7.167 1.00 36.49 74 LEU B C 1
ATOM 1498 O O . LEU B 1 75 ? 87.645 21.746 6.762 1.00 34.04 74 LEU B O 1
ATOM 1503 N N . ARG B 1 76 ? 86.208 20.046 7.029 1.00 37.14 75 ARG B N 1
ATOM 1504 C CA . ARG B 1 76 ? 85.127 20.782 6.426 1.00 38.49 75 ARG B CA 1
ATOM 1505 C C . ARG B 1 76 ? 84.908 22.069 7.147 1.00 37.63 75 ARG B C 1
ATOM 1506 O O . ARG B 1 76 ? 84.654 23.110 6.561 1.00 37.22 75 ARG B O 1
ATOM 1514 N N . SER B 1 77 ? 84.974 21.972 8.463 1.00 38.45 76 SER B N 1
ATOM 1515 C CA . SER B 1 77 ? 84.688 23.151 9.319 1.00 38.61 76 SER B CA 1
ATOM 1516 C C . SER B 1 77 ? 85.782 24.215 9.161 1.00 39.52 76 SER B C 1
ATOM 1517 O O . SER B 1 77 ? 85.505 25.431 9.202 1.00 40.61 76 SER B O 1
ATOM 1520 N N . TYR B 1 78 ? 87.010 23.763 8.951 1.00 38.97 77 TYR B N 1
ATOM 1521 C CA . TYR B 1 78 ? 88.139 24.715 8.787 1.00 39.76 77 TYR B CA 1
ATOM 1522 C C . TYR B 1 78 ? 88.099 25.449 7.431 1.00 40.08 77 TYR B C 1
ATOM 1523 O O . TYR B 1 78 ? 88.414 26.643 7.348 1.00 40.22 77 TYR B O 1
ATOM 1532 N N . ALA B 1 79 ? 87.662 24.736 6.393 1.00 40.12 78 ALA B N 1
ATOM 1533 C CA . ALA B 1 79 ? 87.484 25.330 5.061 1.00 40.28 78 ALA B CA 1
ATOM 1534 C C . ALA B 1 79 ? 86.437 26.436 5.161 1.00 41.39 78 ALA B C 1
ATOM 1535 O O . ALA B 1 79 ? 86.614 27.572 4.721 1.00 40.82 78 ALA B O 1
ATOM 1537 N N . LEU B 1 80 ? 85.326 26.078 5.761 1.00 42.05 79 LEU B N 1
ATOM 1538 C CA . LEU B 1 80 ? 84.220 27.025 5.945 1.00 43.10 79 LEU B CA 1
ATOM 1539 C C . LEU B 1 80 ? 84.648 28.258 6.764 1.00 44.13 79 LEU B C 1
ATOM 1540 O O . LEU B 1 80 ? 84.375 29.417 6.377 1.00 43.65 79 LEU B O 1
ATOM 1545 N N . ILE B 1 81 ? 85.327 28.008 7.887 1.00 44.67 80 ILE B N 1
ATOM 1546 C CA . ILE B 1 81 ? 85.746 29.100 8.774 1.00 45.61 80 ILE B CA 1
ATOM 1547 C C . ILE B 1 81 ? 86.648 30.025 7.976 1.00 45.60 80 ILE B C 1
ATOM 1548 O O . ILE B 1 81 ? 86.528 31.252 8.023 1.00 46.39 80 ILE B O 1
ATOM 1561 N N . ALA B 1 83 ? 86.938 30.373 4.738 1.00 46.34 82 ALA B N 1
ATOM 1562 C CA . ALA B 1 83 ? 86.240 31.022 3.644 1.00 46.62 82 ALA B CA 1
ATOM 1563 C C . ALA B 1 83 ? 85.447 32.206 4.166 1.00 47.02 82 ALA B C 1
ATOM 1564 O O . ALA B 1 83 ? 85.214 33.164 3.456 1.00 46.91 82 ALA B O 1
ATOM 1566 N N . ASN B 1 84 ? 85.024 32.143 5.404 1.00 47.25 83 ASN B N 1
ATOM 1567 C CA . ASN B 1 84 ? 84.063 33.123 5.887 1.00 47.61 83 ASN B CA 1
ATOM 1568 C C . ASN B 1 84 ? 84.707 34.124 6.823 1.00 48.11 83 ASN B C 1
ATOM 1569 O O . ASN B 1 84 ? 84.008 34.910 7.494 1.00 48.64 83 ASN B O 1
ATOM 1574 N N . THR B 1 85 ? 86.035 34.041 6.878 1.00 47.21 84 THR B N 1
ATOM 1575 C CA . THR B 1 85 ? 86.874 34.906 7.737 1.00 46.95 84 THR B CA 1
ATOM 1576 C C . THR B 1 85 ? 87.853 35.612 6.862 1.00 46.15 84 THR B C 1
ATOM 1577 O O . THR B 1 85 ? 88.746 35.004 6.285 1.00 46.42 84 THR B O 1
ATOM 1581 N N . GLU B 1 86 ? 87.636 36.908 6.720 1.00 45.62 85 GLU B N 1
ATOM 1582 C CA . GLU B 1 86 ? 88.480 37.739 5.874 1.00 44.81 85 GLU B CA 1
ATOM 1583 C C . GLU B 1 86 ? 89.858 37.880 6.484 1.00 43.51 85 GLU B C 1
ATOM 1584 O O . GLU B 1 86 ? 90.864 37.821 5.802 1.00 43.28 85 GLU B O 1
ATOM 1590 N N . TYR B 1 87 ? 89.882 38.095 7.786 1.00 42.24 86 TYR B N 1
ATOM 1591 C CA . TYR B 1 87 ? 91.141 38.273 8.507 1.00 40.71 86 TYR B CA 1
ATOM 1592 C C . TYR B 1 87 ? 91.076 37.634 9.853 1.00 40.45 86 TYR B C 1
ATOM 1593 O O . TYR B 1 87 ? 90.103 37.808 10.569 1.00 40.73 86 TYR B O 1
ATOM 1602 N N . ILE B 1 88 ? 92.130 36.911 10.204 1.00 40.54 87 ILE B N 1
ATOM 1603 C CA . ILE B 1 88 ? 92.267 36.388 11.578 1.00 41.16 87 ILE B CA 1
ATOM 1604 C C . ILE B 1 88 ? 93.697 36.304 12.044 1.00 41.73 87 ILE B C 1
ATOM 1605 O O . ILE B 1 88 ? 94.631 35.894 11.300 1.00 42.50 87 ILE B O 1
ATOM 1610 N N . GLN B 1 89 ? 93.878 36.755 13.283 1.00 41.09 88 GLN B N 1
ATOM 1611 C CA . GLN B 1 89 ? 95.137 36.575 13.959 1.00 40.84 88 GLN B CA 1
ATOM 1612 C C . GLN B 1 89 ? 94.903 36.022 15.352 1.00 39.98 88 GLN B C 1
ATOM 1613 O O . GLN B 1 89 ? 93.991 36.455 16.069 1.00 39.38 88 GLN B O 1
ATOM 1619 N N . PHE B 1 90 ? 95.761 35.066 15.709 1.00 38.86 89 PHE B N 1
ATOM 1620 C CA . PHE B 1 90 ? 95.866 34.570 17.079 1.00 37.78 89 PHE B CA 1
ATOM 1621 C C . PHE B 1 90 ? 97.127 35.087 17.704 1.00 38.12 89 PHE B C 1
ATOM 1622 O O . PHE B 1 90 ? 98.175 35.104 17.056 1.00 36.82 89 PHE B O 1
ATOM 1630 N N . PHE B 1 91 ? 96.966 35.497 18.960 1.00 38.02 90 PHE B N 1
ATOM 1631 C CA . PHE B 1 91 ? 98.030 35.887 19.850 1.00 38.61 90 PHE B CA 1
ATOM 1632 C C . PHE B 1 91 ? 97.905 35.038 21.100 1.00 38.43 90 PHE B C 1
ATOM 1633 O O . PHE B 1 91 ? 97.099 35.321 21.990 1.00 37.85 90 PHE B O 1
ATOM 1641 N N . LEU B 1 92 ? 98.715 34.000 21.152 1.00 38.43 91 LEU B N 1
ATOM 1642 C CA . LEU B 1 92 ? 98.611 33.050 22.245 1.00 38.66 91 LEU B CA 1
ATOM 1643 C C . LEU B 1 92 ? 99.336 33.578 23.471 1.00 38.99 91 LEU B C 1
ATOM 1644 O O . LEU B 1 92 ? 100.440 34.149 23.431 1.00 36.84 91 LEU B O 1
ATOM 1649 N N . THR B 1 93 ? 98.681 33.362 24.585 1.00 38.77 92 THR B N 1
ATOM 1650 C CA . THR B 1 93 ? 99.325 33.577 25.833 1.00 38.71 92 THR B CA 1
ATOM 1651 C C . THR B 1 93 ? 99.161 32.448 26.801 1.00 39.10 92 THR B C 1
ATOM 1652 O O . THR B 1 93 ? 98.338 31.577 26.660 1.00 38.89 92 THR B O 1
ATOM 1656 N N . ASP B 1 94 ? 100.064 32.472 27.750 1.00 40.17 93 ASP B N 1
ATOM 1657 C CA . ASP B 1 94 ? 100.054 31.598 28.905 1.00 40.99 93 ASP B CA 1
ATOM 1658 C C . ASP B 1 94 ? 100.007 30.165 28.452 1.00 40.48 93 ASP B C 1
ATOM 1659 O O . ASP B 1 94 ? 99.253 29.352 28.961 1.00 38.56 93 ASP B O 1
ATOM 1664 N N . VAL B 1 95 ? 100.838 29.890 27.459 1.00 40.04 94 VAL B N 1
ATOM 1665 C CA . VAL B 1 95 ? 100.917 28.561 26.858 1.00 40.44 94 VAL B CA 1
ATOM 1666 C C . VAL B 1 95 ? 101.549 27.574 27.818 1.00 40.81 94 VAL B C 1
ATOM 1667 O O . VAL B 1 95 ? 102.650 27.783 28.323 1.00 39.44 94 VAL B O 1
ATOM 1671 N N . HIS B 1 96 ? 100.864 26.476 28.070 1.00 40.94 95 HIS B N 1
ATOM 1672 C CA . HIS B 1 96 ? 101.489 25.442 28.898 1.00 41.73 95 HIS B CA 1
ATOM 1673 C C . HIS B 1 96 ? 101.474 24.070 28.260 1.00 40.80 95 HIS B C 1
ATOM 1674 O O . HIS B 1 96 ? 100.464 23.595 27.790 1.00 39.85 95 HIS B O 1
ATOM 1681 N N . VAL B 1 97 ? 102.634 23.429 28.295 1.00 40.29 96 VAL B N 1
ATOM 1682 C CA . VAL B 1 97 ? 102.821 22.078 27.717 1.00 39.95 96 VAL B CA 1
ATOM 1683 C C . VAL B 1 97 ? 103.135 20.982 28.733 1.00 40.21 96 VAL B C 1
ATOM 1684 O O . VAL B 1 97 ? 104.001 21.101 29.595 1.00 40.26 96 VAL B O 1
ATOM 1688 N N . SER B 1 98 ? 102.408 19.889 28.599 1.00 40.37 97 SER B N 1
ATOM 1689 C CA . SER B 1 98 ? 102.616 18.713 29.418 1.00 40.07 97 SER B CA 1
ATOM 1690 C C . SER B 1 98 ? 102.771 17.483 28.534 1.00 39.67 97 SER B C 1
ATOM 1691 O O . SER B 1 98 ? 101.861 17.101 27.834 1.00 39.10 97 SER B O 1
ATOM 1694 N N . VAL B 1 99 ? 103.952 16.887 28.565 1.00 39.47 98 VAL B N 1
ATOM 1695 C CA . VAL B 1 99 ? 104.243 15.712 27.746 1.00 39.09 98 VAL B CA 1
ATOM 1696 C C . VAL B 1 99 ? 104.303 14.489 28.629 1.00 39.82 98 VAL B C 1
ATOM 1697 O O . VAL B 1 99 ? 104.956 14.486 29.670 1.00 39.63 98 VAL B O 1
ATOM 1701 N N . THR B 1 100 ? 103.545 13.479 28.222 1.00 40.00 99 THR B N 1
ATOM 1702 C CA . THR B 1 100 ? 103.528 12.183 28.879 1.00 40.54 99 THR B CA 1
ATOM 1703 C C . THR B 1 100 ? 103.583 11.061 27.858 1.00 39.79 99 THR B C 1
ATOM 1704 O O . THR B 1 100 ? 102.597 10.745 27.223 1.00 39.59 99 THR B O 1
ATOM 1708 N N . GLY B 1 101 ? 104.744 10.444 27.717 1.00 38.74 100 GLY B N 1
ATOM 1709 C CA . GLY B 1 101 ? 104.898 9.393 26.723 1.00 38.16 100 GLY B CA 1
ATOM 1710 C C . GLY B 1 101 ? 104.743 9.969 25.336 1.00 37.92 100 GLY B C 1
ATOM 1711 O O . GLY B 1 101 ? 105.551 10.798 24.910 1.00 38.08 100 GLY B O 1
ATOM 1712 N N . ASP B 1 102 ? 103.705 9.545 24.626 1.00 37.08 101 ASP B N 1
ATOM 1713 C CA . ASP B 1 102 ? 103.557 9.895 23.220 1.00 36.87 101 ASP B CA 1
ATOM 1714 C C . ASP B 1 102 ? 102.417 10.857 23.005 1.00 36.73 101 ASP B C 1
ATOM 1715 O O . ASP B 1 102 ? 102.000 11.098 21.870 1.00 36.96 101 ASP B O 1
ATOM 1720 N N . THR B 1 103 ? 101.906 11.360 24.120 1.00 36.46 102 THR B N 1
ATOM 1721 C CA . THR B 1 103 ? 100.869 12.374 24.126 1.00 36.34 102 THR B CA 1
ATOM 1722 C C . THR B 1 103 ? 101.321 13.649 24.805 1.00 36.22 102 THR B C 1
ATOM 1723 O O . THR B 1 103 ? 102.011 13.656 25.819 1.00 35.32 102 THR B O 1
ATOM 1727 N N . ALA B 1 104 ? 100.883 14.745 24.218 1.00 36.27 103 ALA B N 1
ATOM 1728 C CA . ALA B 1 104 ? 101.148 16.066 24.771 1.00 36.90 103 ALA B CA 1
ATOM 1729 C C . ALA B 1 104 ? 99.854 16.834 24.928 1.00 38.01 103 ALA B C 1
ATOM 1730 O O . ALA B 1 104 ? 98.954 16.804 24.071 1.00 38.33 103 ALA B O 1
ATOM 1732 N N . LEU B 1 105 ? 99.768 17.515 26.057 1.00 39.16 104 LEU B N 1
ATOM 1733 C CA . LEU B 1 105 ? 98.624 18.364 26.362 1.00 39.24 104 LEU B CA 1
ATOM 1734 C C . LEU B 1 105 ? 99.095 19.789 26.488 1.00 38.68 104 LEU B C 1
ATOM 1735 O O . LEU B 1 105 ? 99.987 20.113 27.268 1.00 38.99 104 LEU B O 1
ATOM 1740 N N . VAL B 1 106 ? 98.463 20.624 25.690 1.00 37.95 105 VAL B N 1
ATOM 1741 C CA . VAL B 1 106 ? 98.754 22.022 25.625 1.00 37.28 105 VAL B CA 1
ATOM 1742 C C . VAL B 1 106 ? 97.502 22.820 25.901 1.00 36.88 105 VAL B C 1
ATOM 1743 O O . VAL B 1 106 ? 96.550 22.662 25.216 1.00 37.70 105 VAL B O 1
ATOM 1747 N N . THR B 1 107 ? 97.533 23.652 26.932 1.00 36.85 106 THR B N 1
ATOM 1748 C CA . THR B 1 107 ? 96.484 24.634 27.219 1.00 36.25 106 THR B CA 1
ATOM 1749 C C . THR B 1 107 ? 97.004 26.027 26.894 1.00 38.02 106 THR B C 1
ATOM 1750 O O . THR B 1 107 ? 98.208 26.310 27.012 1.00 35.94 106 THR B O 1
ATOM 1754 N N . CYS B 1 108 ? 96.119 26.872 26.387 1.00 37.92 107 CYS B N 1
ATOM 1755 C CA . CYS B 1 108 ? 96.529 28.235 26.152 1.00 38.37 107 CYS B CA 1
ATOM 1756 C C . CYS B 1 108 ? 95.365 29.156 26.086 1.00 38.32 107 CYS B C 1
ATOM 1757 O O . CYS B 1 108 ? 94.196 28.745 26.040 1.00 39.02 107 CYS B O 1
ATOM 1760 N N . THR B 1 109 ? 95.712 30.428 26.126 1.00 37.93 108 THR B N 1
ATOM 1761 C CA . THR B 1 109 ? 94.754 31.513 25.869 1.00 37.32 108 THR B CA 1
ATOM 1762 C C . THR B 1 109 ? 94.913 31.994 24.439 1.00 37.24 108 THR B C 1
ATOM 1763 O O . THR B 1 109 ? 95.982 32.388 24.038 1.00 37.23 108 THR B O 1
ATOM 1767 N N . GLU B 1 110 ? 93.835 31.885 23.678 1.00 37.49 109 GLU B N 1
ATOM 1768 C CA . GLU B 1 110 ? 93.761 32.376 22.306 1.00 37.61 109 GLU B CA 1
ATOM 1769 C C . GLU B 1 110 ? 93.192 33.766 22.385 1.00 37.66 109 GLU B C 1
ATOM 1770 O O . GLU B 1 110 ? 92.032 33.944 22.667 1.00 37.45 109 GLU B O 1
ATOM 1776 N N . ASN B 1 111 ? 94.066 34.751 22.241 1.00 38.37 110 ASN B N 1
ATOM 1777 C CA . ASN B 1 111 ? 93.648 36.140 22.035 1.00 38.80 110 ASN B CA 1
ATOM 1778 C C . ASN B 1 111 ? 93.461 36.338 20.533 1.00 39.36 110 ASN B C 1
ATOM 1779 O O . ASN B 1 111 ? 94.432 36.412 19.749 1.00 40.96 110 ASN B O 1
ATOM 1784 N N . ILE B 1 112 ? 92.198 36.350 20.148 1.00 38.98 111 ILE B N 1
ATOM 1785 C CA . ILE B 1 112 ? 91.774 36.306 18.736 1.00 38.19 111 ILE B CA 1
ATOM 1786 C C . ILE B 1 112 ? 91.282 37.661 18.235 1.00 40.07 111 ILE B C 1
ATOM 1787 O O . ILE B 1 112 ? 90.462 38.342 18.872 1.00 40.64 111 ILE B O 1
ATOM 1792 N N . LEU B 1 113 ? 91.860 38.053 17.103 1.00 40.22 112 LEU B N 1
ATOM 1793 C CA . LEU B 1 113 ? 91.529 39.288 16.425 1.00 40.16 112 LEU B CA 1
ATOM 1794 C C . LEU B 1 113 ? 91.059 38.898 15.062 1.00 40.40 112 LEU B C 1
ATOM 1795 O O . LEU B 1 113 ? 91.777 38.242 14.324 1.00 39.76 112 LEU B O 1
ATOM 1800 N N . SER B 1 114 ? 89.828 39.255 14.735 1.00 41.60 113 SER B N 1
ATOM 1801 C CA . SER B 1 114 ? 89.341 39.024 13.375 1.00 41.79 113 SER B CA 1
ATOM 1802 C C . SER B 1 114 ? 88.579 40.202 12.807 1.00 42.21 113 SER B C 1
ATOM 1803 O O . SER B 1 114 ? 88.242 41.174 13.486 1.00 43.55 113 SER B O 1
ATOM 1806 N N . GLY B 1 115 ? 88.326 40.072 11.524 1.00 42.24 114 GLY B N 1
ATOM 1807 C CA . GLY B 1 115 ? 87.651 41.103 10.739 1.00 41.87 114 GLY B CA 1
ATOM 1808 C C . GLY B 1 115 ? 87.008 40.573 9.485 1.00 41.68 114 GLY B C 1
ATOM 1809 O O . GLY B 1 115 ? 87.504 39.661 8.828 1.00 41.09 114 GLY B O 1
ATOM 1810 N N . GLY B 1 116 ? 85.880 41.165 9.158 1.00 42.35 115 GLY B N 1
ATOM 1811 C CA . GLY B 1 116 ? 85.186 40.837 7.916 1.00 42.13 115 GLY B CA 1
ATOM 1812 C C . GLY B 1 116 ? 85.510 41.769 6.755 1.00 42.37 115 GLY B C 1
ATOM 1813 O O . GLY B 1 116 ? 86.386 42.643 6.831 1.00 41.95 115 GLY B O 1
ATOM 1814 N N . PRO B 1 117 ? 84.804 41.576 5.650 1.00 42.09 116 PRO B N 1
ATOM 1815 C CA . PRO B 1 117 ? 85.081 42.400 4.501 1.00 41.57 116 PRO B CA 1
ATOM 1816 C C . PRO B 1 117 ? 84.669 43.823 4.758 1.00 41.04 116 PRO B C 1
ATOM 1817 O O . PRO B 1 117 ? 83.768 44.084 5.564 1.00 41.02 116 PRO B O 1
ATOM 1821 N N . PRO B 1 118 ? 85.317 44.746 4.057 1.00 40.23 117 PRO B N 1
ATOM 1822 C CA . PRO B 1 118 ? 85.053 46.142 4.294 1.00 40.25 117 PRO B CA 1
ATOM 1823 C C . PRO B 1 118 ? 83.781 46.588 3.596 1.00 40.39 117 PRO B C 1
ATOM 1824 O O . PRO B 1 118 ? 83.374 45.960 2.632 1.00 40.05 117 PRO B O 1
ATOM 1828 N N . PRO B 1 119 ? 83.155 47.658 4.099 1.00 40.86 118 PRO B N 1
ATOM 1829 C CA . PRO B 1 119 ? 81.916 48.242 3.614 1.00 41.49 118 PRO B CA 1
ATOM 1830 C C . PRO B 1 119 ? 82.125 48.739 2.219 1.00 42.20 118 PRO B C 1
ATOM 1831 O O . PRO B 1 119 ? 81.206 48.803 1.430 1.00 43.22 118 PRO B O 1
ATOM 1835 N N . ASP B 1 120 ? 83.359 49.121 1.936 1.00 42.45 119 ASP B N 1
ATOM 1836 C CA . ASP B 1 120 ? 83.720 49.502 0.577 1.00 42.29 119 ASP B CA 1
ATOM 1837 C C . ASP B 1 120 ? 85.206 49.567 0.304 1.00 41.52 119 ASP B C 1
ATOM 1838 O O . ASP B 1 120 ? 86.032 49.161 1.110 1.00 41.14 119 ASP B O 1
ATOM 1843 N N . ASP B 1 121 ? 85.493 50.109 -0.868 1.00 40.36 120 ASP B N 1
ATOM 1844 C CA . ASP B 1 121 ? 86.829 50.088 -1.451 1.00 40.56 120 ASP B CA 1
ATOM 1845 C C . ASP B 1 121 ? 87.756 50.989 -0.666 1.00 40.05 120 ASP B C 1
ATOM 1846 O O . ASP B 1 121 ? 88.962 50.904 -0.823 1.00 41.10 120 ASP B O 1
ATOM 1848 N N . SER B 1 122 ? 87.195 51.858 0.168 1.00 39.60 121 SER B N 1
ATOM 1849 C CA . SER B 1 122 ? 88.014 52.861 0.914 1.00 38.81 121 SER B CA 1
ATOM 1850 C C . SER B 1 122 ? 88.668 52.242 2.148 1.00 38.04 121 SER B C 1
ATOM 1851 O O . SER B 1 122 ? 89.558 52.807 2.766 1.00 36.92 121 SER B O 1
ATOM 1854 N N . ASP B 1 123 ? 88.205 51.065 2.516 1.00 37.69 122 ASP B N 1
ATOM 1855 C CA . ASP B 1 123 ? 88.800 50.364 3.646 1.00 37.98 122 ASP B CA 1
ATOM 1856 C C . ASP B 1 123 ? 89.302 49.011 3.262 1.00 38.74 122 ASP B C 1
ATOM 1857 O O . ASP B 1 123 ? 88.701 48.283 2.456 1.00 37.45 122 ASP B O 1
ATOM 1862 N N . GLU B 1 124 ? 90.334 48.644 3.995 1.00 39.33 123 GLU B N 1
ATOM 1863 C CA . GLU B 1 124 ? 90.976 47.334 3.916 1.00 40.26 123 GLU B CA 1
ATOM 1864 C C . GLU B 1 124 ? 90.144 46.207 4.502 1.00 40.70 123 GLU B C 1
ATOM 1865 O O . GLU B 1 124 ? 89.976 45.130 3.922 1.00 40.57 123 GLU B O 1
ATOM 1871 N N . LEU B 1 125 ? 89.649 46.455 5.699 1.00 41.14 124 LEU B N 1
ATOM 1872 C CA . LEU B 1 125 ? 88.740 45.537 6.348 1.00 40.76 124 LEU B CA 1
ATOM 1873 C C . LEU B 1 125 ? 87.548 46.202 6.961 1.00 41.00 124 LEU B C 1
ATOM 1874 O O . LEU B 1 125 ? 87.452 47.409 7.105 1.00 39.71 124 LEU B O 1
ATOM 1879 N N . GLY B 1 126 ? 86.662 45.336 7.400 1.00 42.06 125 GLY B N 1
ATOM 1880 C CA . GLY B 1 126 ? 85.570 45.744 8.247 1.00 43.14 125 GLY B CA 1
ATOM 1881 C C . GLY B 1 126 ? 86.123 46.007 9.643 1.00 43.80 125 GLY B C 1
ATOM 1882 O O . GLY B 1 126 ? 87.320 45.860 9.883 1.00 43.07 125 GLY B O 1
ATOM 1883 N N . PRO B 1 127 ? 85.250 46.372 10.578 1.00 44.37 126 PRO B N 1
ATOM 1884 C CA . PRO B 1 127 ? 85.721 46.580 11.919 1.00 45.02 126 PRO B CA 1
ATOM 1885 C C . PRO B 1 127 ? 86.331 45.322 12.472 1.00 44.35 126 PRO B C 1
ATOM 1886 O O . PRO B 1 127 ? 85.981 44.231 12.093 1.00 44.44 126 PRO B O 1
ATOM 1890 N N . LEU B 1 128 ? 87.284 45.504 13.342 1.00 44.82 127 LEU B N 1
ATOM 1891 C CA . LEU B 1 128 ? 87.923 44.377 13.998 1.00 45.47 127 LEU B CA 1
ATOM 1892 C C . LEU B 1 128 ? 87.205 44.019 15.287 1.00 45.66 127 LEU B C 1
ATOM 1893 O O . LEU B 1 128 ? 86.680 44.888 16.002 1.00 46.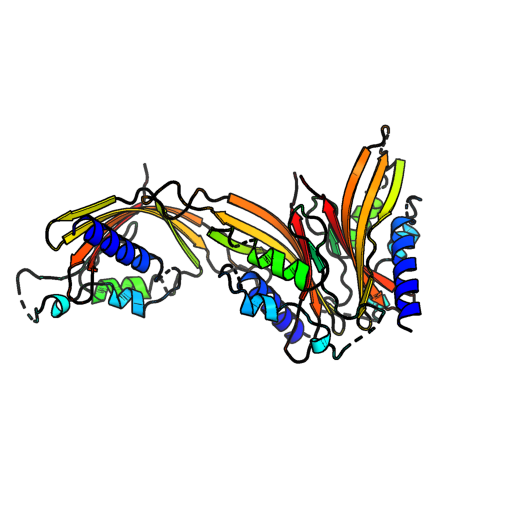00 127 LEU B O 1
ATOM 1898 N N . VAL B 1 129 ? 87.201 42.722 15.550 1.00 44.70 128 VAL B N 1
ATOM 1899 C CA . VAL B 1 129 ? 86.616 42.159 16.756 1.00 44.88 128 VAL B CA 1
ATOM 1900 C C . VAL B 1 129 ? 87.628 41.287 17.495 1.00 43.54 128 VAL B C 1
ATOM 1901 O O . VAL B 1 129 ? 88.348 40.516 16.897 1.00 43.04 128 VAL B O 1
ATOM 1905 N N . GLY B 1 130 ? 87.665 41.417 18.807 1.00 43.12 129 GLY B N 1
ATOM 1906 C CA . GLY B 1 130 ? 88.503 40.518 19.643 1.00 42.67 129 GLY B CA 1
ATOM 1907 C C . GLY B 1 130 ? 87.687 39.492 20.390 1.00 42.31 129 GLY B C 1
ATOM 1908 O O . GLY B 1 130 ? 86.514 39.737 20.698 1.00 43.36 129 GLY B O 1
ATOM 1909 N N . GLN B 1 131 ? 88.302 38.330 20.625 1.00 41.95 130 GLN B N 1
ATOM 1910 C CA . GLN B 1 131 ? 87.770 37.278 21.508 1.00 42.14 130 GLN B CA 1
ATOM 1911 C C . GLN B 1 131 ? 88.812 36.773 22.449 1.00 41.14 130 GLN B C 1
ATOM 1912 O O . GLN B 1 131 ? 89.966 36.565 22.064 1.00 41.05 130 GLN B O 1
ATOM 1918 N N . LEU B 1 132 ? 88.339 36.499 23.664 1.00 40.21 131 LEU B N 1
ATOM 1919 C CA . LEU B 1 132 ? 89.100 35.818 24.708 1.00 38.20 131 LEU B CA 1
ATOM 1920 C C . LEU B 1 132 ? 88.562 34.403 24.791 1.00 38.03 131 LEU B C 1
ATOM 1921 O O . LEU B 1 132 ? 87.404 34.171 25.128 1.00 38.32 131 LEU B O 1
ATOM 1926 N N . VAL B 1 133 ? 89.452 33.490 24.448 1.00 36.68 132 VAL B N 1
ATOM 1927 C CA . VAL B 1 133 ? 89.157 32.087 24.272 1.00 35.83 132 VAL B CA 1
ATOM 1928 C C . VAL B 1 133 ? 90.334 31.353 24.947 1.00 35.56 132 VAL B C 1
ATOM 1929 O O . VAL B 1 133 ? 91.423 31.876 25.054 1.00 34.31 132 VAL B O 1
ATOM 1933 N N . VAL B 1 134 ? 90.050 30.191 25.490 1.00 34.98 133 VAL B N 1
ATOM 1934 C CA . VAL B 1 134 ? 91.080 29.281 25.977 1.00 34.29 133 VAL B CA 1
ATOM 1935 C C . VAL B 1 134 ? 90.920 27.923 25.250 1.00 34.99 133 VAL B C 1
ATOM 1936 O O . VAL B 1 134 ? 89.832 27.571 24.812 1.00 34.68 133 VAL B O 1
ATOM 1940 N N . ALA B 1 135 ? 92.042 27.229 25.076 1.00 35.28 134 ALA B N 1
ATOM 1941 C CA . ALA B 1 135 ? 92.073 2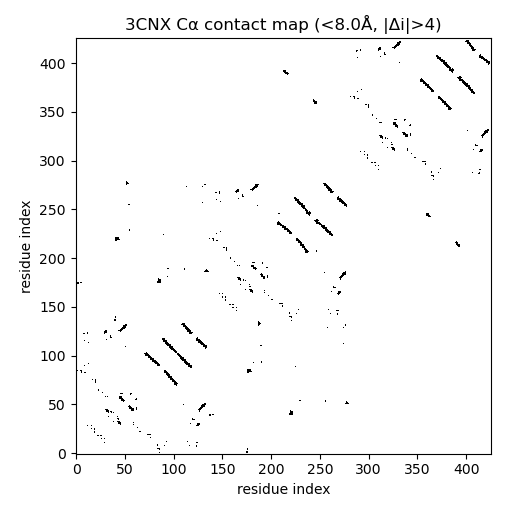5.947 24.374 1.00 35.82 134 ALA B CA 1
ATOM 1942 C C . ALA B 1 135 ? 92.871 24.907 25.089 1.00 36.05 134 ALA B C 1
ATOM 1943 O O . ALA B 1 135 ? 93.902 25.179 25.740 1.00 35.07 134 ALA B O 1
ATOM 1945 N N . THR B 1 136 ? 92.349 23.693 24.962 1.00 36.07 135 THR B N 1
ATOM 1946 C CA . THR B 1 136 ? 93.106 22.498 25.236 1.00 37.03 135 THR B CA 1
ATOM 1947 C C . THR B 1 136 ? 93.354 21.709 23.940 1.00 37.04 135 THR B C 1
ATOM 1948 O O . THR B 1 136 ? 92.434 21.185 23.314 1.00 35.36 135 THR B O 1
ATOM 1952 N N . ASN B 1 137 ? 94.626 21.622 23.578 1.00 36.61 136 ASN B N 1
ATOM 1953 C CA . ASN B 1 137 ? 95.062 20.886 22.385 1.00 36.44 136 ASN B CA 1
ATOM 1954 C C . ASN B 1 137 ? 95.852 19.659 22.792 1.00 36.87 136 ASN B C 1
ATOM 1955 O O . ASN B 1 137 ? 96.811 19.745 23.572 1.00 37.02 136 ASN B O 1
ATOM 1960 N N . VAL B 1 138 ? 95.451 18.526 22.226 1.00 36.38 137 VAL B N 1
ATOM 1961 C CA . VAL B 1 138 ? 96.060 17.234 22.519 1.00 36.40 137 VAL B CA 1
ATOM 1962 C C . VAL B 1 138 ? 96.776 16.767 21.274 1.00 36.91 137 VAL B C 1
ATOM 1963 O O . VAL B 1 138 ? 96.155 16.567 20.230 1.00 37.92 137 VAL B O 1
ATOM 1967 N N . PHE B 1 139 ? 98.088 16.630 21.401 1.00 37.22 138 PHE B N 1
ATOM 1968 C CA . PHE B 1 139 ? 98.963 16.164 20.342 1.00 37.91 138 PHE B CA 1
ATOM 1969 C C . PHE B 1 139 ? 99.445 14.757 20.604 1.00 38.66 138 PHE B C 1
ATOM 1970 O O . PHE B 1 139 ? 99.523 14.249 21.743 1.00 39.77 138 PHE B O 1
ATOM 1978 N N . ARG B 1 140 ? 99.829 14.176 19.496 1.00 38.89 139 ARG B N 1
ATOM 1979 C CA . ARG B 1 140 ? 100.237 12.796 19.421 1.00 39.83 139 ARG B CA 1
ATOM 1980 C C . ARG B 1 140 ? 101.552 12.663 18.634 1.00 39.93 139 ARG B C 1
ATOM 1981 O O . ARG B 1 140 ? 101.721 13.211 17.535 1.00 39.91 139 ARG B O 1
ATOM 1989 N N . ARG B 1 141 ? 102.486 11.957 19.244 1.00 40.07 140 ARG B N 1
ATOM 1990 C CA . ARG B 1 141 ? 103.791 11.660 18.632 1.00 40.69 140 ARG B CA 1
ATOM 1991 C C . ARG B 1 141 ? 103.618 10.700 17.453 1.00 40.86 140 ARG B C 1
ATOM 1992 O O . ARG B 1 141 ? 103.013 9.641 17.569 1.00 41.41 140 ARG B O 1
ATOM 2000 N N . THR B 1 142 ? 104.123 11.122 16.308 1.00 41.47 141 THR B N 1
ATOM 2001 C CA . THR B 1 142 ? 104.083 10.324 15.068 1.00 42.12 141 THR B CA 1
ATOM 2002 C C . THR B 1 142 ? 105.432 10.442 14.375 1.00 42.64 141 THR B C 1
ATOM 2003 O O . THR B 1 142 ? 106.205 11.342 14.684 1.00 43.11 141 THR B O 1
ATOM 2007 N N . PRO B 1 143 ? 105.733 9.531 13.445 1.00 43.33 142 PRO B N 1
ATOM 2008 C CA . PRO B 1 143 ? 107.030 9.649 12.809 1.00 43.60 142 PRO B CA 1
ATOM 2009 C C . PRO B 1 143 ? 107.209 10.932 12.033 1.00 44.22 142 PRO B C 1
ATOM 2010 O O . PRO B 1 143 ? 108.321 11.258 11.631 1.00 45.26 142 PRO B O 1
ATOM 2014 N N . ASP B 1 144 ? 106.123 11.650 11.814 1.00 45.16 143 ASP B N 1
ATOM 2015 C CA . ASP B 1 144 ? 106.166 12.838 10.941 1.00 45.25 143 ASP B CA 1
ATOM 2016 C C . ASP B 1 144 ? 106.003 14.071 11.765 1.00 44.68 143 ASP B C 1
ATOM 2017 O O . ASP B 1 144 ? 105.761 15.160 11.253 1.00 45.71 143 ASP B O 1
ATOM 2022 N N . GLY B 1 145 ? 106.118 13.861 13.060 1.00 43.68 144 GLY B N 1
ATOM 2023 C CA . GLY B 1 145 ? 105.992 14.924 14.043 1.00 42.73 144 GLY B CA 1
ATOM 2024 C C . GLY B 1 145 ? 104.748 14.788 14.876 1.00 41.93 144 GLY B C 1
ATOM 2025 O O . GLY B 1 145 ? 104.008 13.808 14.779 1.00 42.25 144 GLY B O 1
ATOM 2026 N N . TRP B 1 146 ? 104.544 15.824 15.680 1.00 40.69 145 TRP B N 1
ATOM 2027 C CA . TRP B 1 146 ? 103.423 15.941 16.584 1.00 39.50 145 TRP B CA 1
ATOM 2028 C C . TRP B 1 146 ? 102.241 16.383 15.768 1.00 39.04 145 TRP B C 1
ATOM 2029 O O . TRP B 1 146 ? 102.305 17.347 15.012 1.00 38.85 145 TRP B O 1
ATOM 2040 N N . LYS B 1 147 ? 101.168 15.629 15.947 1.00 38.35 146 LYS B N 1
ATOM 2041 C CA A LYS B 1 147 ? 99.931 15.806 15.206 0.50 37.88 146 LYS B CA 1
ATOM 2042 C CA B LYS B 1 147 ? 99.940 15.829 15.204 0.50 38.18 146 LYS B CA 1
ATOM 2043 C C . LYS B 1 147 ? 98.799 15.988 16.174 1.00 37.53 146 LYS B C 1
ATOM 2044 O O . LYS B 1 147 ? 98.772 15.358 17.219 1.00 36.94 146 LYS B O 1
ATOM 2055 N N . LEU B 1 148 ? 97.875 16.852 15.798 1.00 37.89 147 LEU B N 1
ATOM 2056 C CA . LEU B 1 148 ? 96.703 17.153 16.610 1.00 37.32 147 LEU B CA 1
ATOM 2057 C C . LEU B 1 148 ? 95.760 15.986 16.634 1.00 37.06 147 LEU B C 1
ATOM 2058 O O . LEU B 1 148 ? 95.455 15.394 15.624 1.00 36.91 147 LEU B O 1
ATOM 2063 N N . TRP B 1 149 ? 95.309 15.672 17.839 1.00 37.09 148 TRP B N 1
ATOM 2064 C CA . TRP B 1 149 ? 94.291 14.651 18.075 1.00 36.60 148 TRP B CA 1
ATOM 2065 C C . TRP B 1 149 ? 92.942 15.315 18.454 1.00 36.02 148 TRP B C 1
ATOM 2066 O O . TRP B 1 149 ? 91.881 14.906 18.029 1.00 37.12 148 TRP B O 1
ATOM 2077 N N . SER B 1 150 ? 93.028 16.340 19.269 1.00 36.06 149 SER B N 1
ATOM 2078 C CA . SER B 1 150 ? 91.878 17.127 19.698 1.00 36.32 149 SER B CA 1
ATOM 2079 C C . SER B 1 150 ? 92.250 18.592 19.822 1.00 36.01 149 SER B C 1
ATOM 2080 O O . SER B 1 150 ? 93.287 18.913 20.305 1.00 36.16 149 SER B O 1
ATOM 2083 N N . HIS B 1 151 ? 91.345 19.442 19.390 1.00 36.45 150 HIS B N 1
ATOM 2084 C CA . HIS B 1 151 ? 91.359 20.841 19.715 1.00 36.44 150 HIS B CA 1
ATOM 2085 C C . HIS B 1 151 ? 90.028 21.183 20.327 1.00 36.75 150 HIS B C 1
ATOM 2086 O O . HIS B 1 151 ? 88.997 20.952 19.737 1.00 37.04 150 HIS B O 1
ATOM 2093 N N . HIS B 1 152 ? 90.055 21.732 21.525 1.00 36.25 151 HIS B N 1
ATOM 2094 C CA . HIS B 1 152 ? 88.824 22.197 22.176 1.00 35.91 151 HIS B CA 1
ATOM 2095 C C . HIS B 1 152 ? 89.011 23.604 22.652 1.00 36.10 151 HIS B C 1
ATOM 2096 O O . HIS B 1 152 ? 89.860 23.893 23.490 1.00 37.28 151 HIS B O 1
ATOM 2103 N N . ALA B 1 153 ? 88.226 24.489 22.071 1.00 37.01 152 ALA B N 1
ATOM 2104 C CA . ALA B 1 153 ? 88.310 25.923 22.345 1.00 36.19 152 ALA B CA 1
ATOM 2105 C C . ALA B 1 153 ? 86.986 26.409 22.834 1.00 36.46 152 ALA B C 1
ATOM 2106 O O . ALA B 1 153 ? 85.904 25.914 22.406 1.00 36.84 152 ALA B O 1
ATOM 2108 N N . SER B 1 154 ? 87.065 27.384 23.731 1.00 36.10 153 SER B N 1
ATOM 2109 C CA . SER B 1 154 ? 85.876 27.918 24.384 1.00 35.66 153 SER B CA 1
ATOM 2110 C C . SER B 1 154 ? 86.026 29.378 24.806 1.00 35.70 153 SER B C 1
ATOM 2111 O O . SER B 1 154 ? 87.135 29.810 25.136 1.00 36.82 153 SER B O 1
ATOM 2114 N N . PRO B 1 155 ? 84.924 30.153 24.761 1.00 35.37 154 PRO B N 1
ATOM 2115 C CA . PRO B 1 155 ? 84.941 31.501 25.268 1.00 35.49 154 PRO B CA 1
ATOM 2116 C C . PRO B 1 155 ? 85.147 31.563 26.760 1.00 36.08 154 PRO B C 1
ATOM 2117 O O . PRO B 1 155 ? 84.674 30.738 27.517 1.00 35.95 154 PRO B O 1
ATOM 2121 N N . VAL B 1 156 ? 85.888 32.558 27.176 1.00 37.65 155 VAL B N 1
ATOM 2122 C CA . VAL B 1 156 ? 85.933 32.902 28.588 1.00 38.72 155 VAL B CA 1
ATOM 2123 C C . VAL B 1 156 ? 84.846 33.936 28.788 1.00 40.66 155 VAL B C 1
ATOM 2124 O O . VAL B 1 156 ? 84.943 35.029 28.258 1.00 40.30 155 VAL B O 1
ATOM 2128 N N . LEU B 1 157 ? 83.797 33.546 29.512 1.00 42.84 156 LEU B N 1
ATOM 2129 C CA . LEU B 1 157 ? 82.572 34.350 29.674 1.00 44.87 156 LEU B CA 1
ATOM 2130 C C . LEU B 1 157 ? 82.445 35.085 31.019 1.00 47.27 156 LEU B C 1
ATOM 2131 O O . LEU B 1 157 ? 82.667 34.512 32.088 1.00 48.34 156 LEU B O 1
ATOM 2136 N N . ALA B 1 158 ? 82.073 36.359 30.954 1.00 49.30 157 ALA B N 1
ATOM 2137 C CA . ALA B 1 158 ? 81.862 37.157 32.186 1.00 51.13 157 ALA B CA 1
ATOM 2138 C C . ALA B 1 158 ? 80.618 36.686 32.953 1.00 52.05 157 ALA B C 1
ATOM 2139 O O . ALA B 1 158 ? 80.572 36.804 34.190 1.00 54.27 157 ALA B O 1
ATOM 2141 N N . THR C 1 6 ? 93.125 54.149 -18.476 1.00 64.90 5 THR C N 1
ATOM 2142 C CA . THR C 1 6 ? 91.785 54.392 -17.848 1.00 64.81 5 THR C CA 1
ATOM 2143 C C . THR C 1 6 ? 91.979 54.933 -16.434 1.00 63.88 5 THR C C 1
ATOM 2144 O O . THR C 1 6 ? 92.864 54.466 -15.701 1.00 64.03 5 THR C O 1
ATOM 2148 N N . PRO C 1 7 ? 91.155 55.920 -16.048 1.00 62.04 6 PRO C N 1
ATOM 2149 C CA . PRO C 1 7 ? 91.148 56.428 -14.677 1.00 60.96 6 PRO C CA 1
ATOM 2150 C C . PRO C 1 7 ? 90.799 55.320 -13.699 1.00 58.79 6 PRO C C 1
ATOM 2151 O O . PRO C 1 7 ? 91.428 55.166 -12.683 1.00 58.47 6 PRO C O 1
ATOM 2155 N N . ASP C 1 8 ? 89.765 54.574 -14.040 1.00 56.93 7 ASP C N 1
ATOM 2156 C CA . ASP C 1 8 ? 89.308 53.466 -13.200 1.00 54.93 7 ASP C CA 1
ATOM 2157 C C . ASP C 1 8 ? 90.442 52.466 -13.011 1.00 53.04 7 ASP C C 1
ATOM 2158 O O . ASP C 1 8 ? 90.660 51.950 -11.912 1.00 52.99 7 ASP C O 1
ATOM 2160 N N . THR C 1 9 ? 91.206 52.258 -14.075 1.00 50.47 8 THR C N 1
ATOM 2161 C CA . THR C 1 9 ? 92.313 51.297 -14.056 1.00 48.41 8 THR C CA 1
ATOM 2162 C C . THR C 1 9 ? 93.477 51.862 -13.261 1.00 46.44 8 THR C C 1
ATOM 2163 O O . THR C 1 9 ? 94.077 51.178 -12.459 1.00 46.41 8 THR C O 1
ATOM 2167 N N . ASP C 1 10 ? 93.782 53.122 -13.523 1.00 44.26 9 ASP C N 1
ATOM 2168 C CA . ASP C 1 10 ? 94.848 53.836 -12.819 1.00 43.07 9 ASP C CA 1
ATOM 2169 C C . ASP C 1 10 ? 94.603 53.810 -11.302 1.00 41.65 9 ASP C C 1
ATOM 2170 O O . ASP C 1 10 ? 95.473 53.498 -10.512 1.00 39.97 9 ASP C O 1
ATOM 2175 N N . VAL C 1 11 ? 93.383 54.150 -10.927 1.00 41.07 10 VAL C N 1
ATOM 2176 C CA . VAL C 1 11 ? 92.995 54.151 -9.523 1.00 40.55 10 VAL C CA 1
ATOM 2177 C C . VAL C 1 11 ? 93.210 52.757 -8.921 1.00 40.63 10 VAL C C 1
ATOM 2178 O O . VAL C 1 11 ? 93.745 52.637 -7.833 1.00 40.25 10 VAL C O 1
ATOM 2182 N N . GLU C 1 12 ? 92.848 51.711 -9.663 1.00 40.22 11 GLU C N 1
ATOM 2183 C CA . GLU C 1 12 ? 92.987 50.328 -9.171 1.00 40.20 11 GLU C CA 1
ATOM 2184 C C . GLU C 1 12 ? 94.463 49.948 -9.042 1.00 40.25 11 GLU C C 1
ATOM 2185 O O . GLU C 1 12 ? 94.877 49.313 -8.067 1.00 40.78 11 GLU C O 1
ATOM 2187 N N . GLN C 1 13 ? 95.263 50.368 -10.011 1.00 40.03 12 GLN C N 1
ATOM 2188 C CA . GLN C 1 13 ? 96.687 49.992 -10.033 1.00 39.89 12 GLN C CA 1
ATOM 2189 C C . GLN C 1 13 ? 97.481 50.722 -8.938 1.00 38.88 12 GLN C C 1
ATOM 2190 O O . GLN C 1 13 ? 98.392 50.173 -8.341 1.00 38.72 12 GLN C O 1
ATOM 2196 N N . VAL C 1 14 ? 97.117 51.969 -8.684 1.00 37.98 13 VAL C N 1
ATOM 2197 C CA . VAL C 1 14 ? 97.716 52.748 -7.579 1.00 37.14 13 VAL C CA 1
ATOM 2198 C C . VAL C 1 14 ? 97.324 52.123 -6.256 1.00 37.40 13 VAL C C 1
ATOM 2199 O O . VAL C 1 14 ? 98.115 52.033 -5.348 1.00 38.39 13 VAL C O 1
ATOM 2203 N N . GLY C 1 15 ? 96.095 51.645 -6.161 1.00 37.08 14 GLY C N 1
ATOM 2204 C CA . GLY C 1 15 ? 95.599 51.041 -4.925 1.00 37.38 14 GLY C CA 1
ATOM 2205 C C . GLY C 1 15 ? 96.355 49.764 -4.587 1.00 37.15 14 GLY C C 1
ATOM 2206 O O . GLY C 1 15 ? 96.607 49.450 -3.431 1.00 37.07 14 GLY C O 1
ATOM 2207 N N . LEU C 1 16 ? 96.751 49.066 -5.631 1.00 37.57 15 LEU C N 1
ATOM 2208 C CA . LEU C 1 16 ? 97.386 47.755 -5.505 1.00 38.51 15 LEU C CA 1
ATOM 2209 C C . LEU C 1 16 ? 98.788 48.017 -5.024 1.00 38.47 15 LEU C C 1
ATOM 2210 O O . LEU C 1 16 ? 99.266 47.362 -4.104 1.00 39.60 15 LEU C O 1
ATOM 2215 N N . ALA C 1 17 ? 99.403 49.057 -5.581 1.00 37.99 16 ALA C N 1
ATOM 2216 C CA . ALA C 1 17 ? 100.783 49.430 -5.223 1.00 37.07 16 ALA C CA 1
ATOM 2217 C C . ALA C 1 17 ? 100.827 49.923 -3.782 1.00 37.48 16 ALA C C 1
ATOM 2218 O O . ALA C 1 17 ? 101.738 49.597 -3.021 1.00 36.30 16 ALA C O 1
ATOM 2220 N N . ASN C 1 18 ? 99.818 50.698 -3.406 1.00 37.71 17 ASN C N 1
ATOM 2221 C CA . ASN C 1 18 ? 99.742 51.262 -2.061 1.00 37.94 17 ASN C CA 1
ATOM 2222 C C . ASN C 1 18 ? 99.666 50.122 -1.056 1.00 39.13 17 ASN C C 1
ATOM 2223 O O . ASN C 1 18 ? 100.330 50.081 -0.019 1.00 40.05 17 ASN C O 1
ATOM 2228 N N . THR C 1 19 ? 98.806 49.194 -1.415 1.00 38.97 18 THR C N 1
ATOM 2229 C CA . THR C 1 19 ? 98.565 47.984 -0.639 1.00 39.96 18 THR C CA 1
ATOM 2230 C C . THR C 1 19 ? 99.757 47.100 -0.437 1.00 39.05 18 THR C C 1
ATOM 2231 O O . THR C 1 19 ? 99.935 46.548 0.637 1.00 38.92 18 THR C O 1
ATOM 2235 N N . ALA C 1 20 ? 100.570 47.029 -1.478 1.00 38.88 19 ALA C N 1
ATOM 2236 C CA . ALA C 1 20 ? 101.739 46.155 -1.529 1.00 38.97 19 ALA C CA 1
ATOM 2237 C C . ALA C 1 20 ? 102.839 46.724 -0.681 1.00 39.19 19 ALA C C 1
ATOM 2238 O O . ALA C 1 20 ? 103.717 46.032 -0.134 1.00 39.11 19 ALA C O 1
ATOM 2240 N N . PHE C 1 21 ? 102.775 48.035 -0.567 1.00 39.93 20 PHE C N 1
ATOM 2241 C CA . PHE C 1 21 ? 103.743 48.817 0.230 1.00 39.68 20 PHE C CA 1
ATOM 2242 C C . PHE C 1 21 ? 103.626 48.375 1.693 1.00 39.68 20 PHE C C 1
ATOM 2243 O O . PHE C 1 21 ? 104.554 47.878 2.328 1.00 39.42 20 PHE C O 1
ATOM 2251 N N . TYR C 1 22 ? 102.442 48.575 2.209 1.00 39.77 21 TYR C N 1
ATOM 2252 C CA . TYR C 1 22 ? 102.102 48.178 3.579 1.00 40.42 21 TYR C CA 1
ATOM 2253 C C . TYR C 1 22 ? 102.296 46.701 3.869 1.00 41.14 21 TYR C C 1
ATOM 2254 O O . TYR C 1 22 ? 102.854 46.348 4.890 1.00 41.73 21 TYR C O 1
ATOM 2263 N N . GLU C 1 23 ? 101.872 45.846 2.945 1.00 41.59 22 GLU C N 1
ATOM 2264 C CA . GLU C 1 23 ? 102.003 44.397 3.118 1.00 42.39 22 GLU C CA 1
ATOM 2265 C C . GLU C 1 23 ? 103.452 43.973 3.176 1.00 41.72 22 GLU C C 1
ATOM 2266 O O . GLU C 1 23 ? 103.807 43.082 3.909 1.00 41.01 22 GLU C O 1
ATOM 2272 N N . ALA C 1 24 ? 104.284 44.630 2.388 1.00 41.85 23 ALA C N 1
ATOM 2273 C CA . ALA C 1 24 ? 105.717 44.318 2.358 1.00 41.84 23 ALA C CA 1
ATOM 2274 C C . ALA C 1 24 ? 106.318 44.589 3.747 1.00 42.88 23 ALA C C 1
ATOM 2275 O O . ALA C 1 24 ? 107.212 43.878 4.246 1.00 41.86 23 ALA C O 1
ATOM 2290 N N . GLU C 1 26 ? 104.446 44.678 6.577 1.00 43.50 25 GLU C N 1
ATOM 2291 C CA . GLU C 1 26 ? 103.878 43.718 7.506 1.00 43.23 25 GLU C CA 1
ATOM 2292 C C . GLU C 1 26 ? 104.681 42.441 7.566 1.00 43.94 25 GLU C C 1
ATOM 2293 O O . GLU C 1 26 ? 104.809 41.817 8.633 1.00 43.86 25 GLU C O 1
ATOM 2299 N N . ARG C 1 27 ? 105.217 42.029 6.433 1.00 43.91 26 ARG C N 1
ATOM 2300 C CA . ARG C 1 27 ? 105.832 40.727 6.397 1.00 44.63 26 ARG C CA 1
ATOM 2301 C C . ARG C 1 27 ? 107.326 40.846 6.409 1.00 44.16 26 ARG C C 1
ATOM 2302 O O . ARG C 1 27 ? 108.039 39.872 6.332 1.00 45.37 26 ARG C O 1
ATOM 2310 N N . GLY C 1 28 ? 107.781 42.071 6.586 1.00 43.73 27 GLY C N 1
ATOM 2311 C CA . GLY C 1 28 ? 109.192 42.351 6.753 1.00 42.91 27 GLY C CA 1
ATOM 2312 C C . GLY C 1 28 ? 109.962 42.086 5.482 1.00 42.71 27 GLY C C 1
ATOM 2313 O O . GLY C 1 28 ? 111.121 41.694 5.502 1.00 43.00 27 GLY C O 1
ATOM 2314 N N . ASP C 1 29 ? 109.307 42.332 4.360 1.00 41.26 28 ASP C N 1
ATOM 2315 C CA . ASP C 1 29 ? 109.890 42.012 3.058 1.00 40.71 28 ASP C CA 1
ATOM 2316 C C . ASP C 1 29 ? 110.634 43.219 2.496 1.00 39.63 28 ASP C C 1
ATOM 2317 O O . ASP C 1 29 ? 110.072 44.057 1.789 1.00 39.22 28 ASP C O 1
ATOM 2322 N N . PHE C 1 30 ? 111.902 43.321 2.890 1.00 38.77 29 PHE C N 1
ATOM 2323 C CA . PHE C 1 30 ? 112.712 44.477 2.549 1.00 38.46 29 PHE C CA 1
ATOM 2324 C C . PHE C 1 30 ? 112.874 44.546 1.042 1.00 38.70 29 PHE C C 1
ATOM 2325 O O . PHE C 1 30 ? 112.782 45.611 0.468 1.00 39.18 2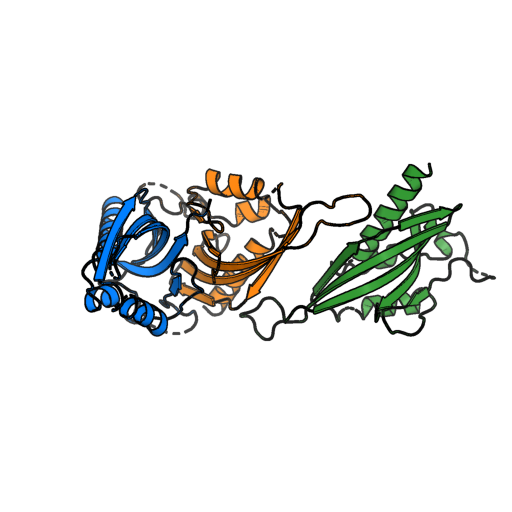9 PHE C O 1
ATOM 2333 N N . GLU C 1 31 ? 113.055 43.410 0.382 1.00 39.08 30 GLU C N 1
ATOM 2334 C CA . GLU C 1 31 ? 113.329 43.437 -1.071 1.00 39.02 30 GLU C CA 1
ATOM 2335 C C . GLU C 1 31 ? 112.163 44.059 -1.856 1.00 38.97 30 GLU C C 1
ATOM 2336 O O . GLU C 1 31 ? 112.368 44.872 -2.742 1.00 38.50 30 GLU C O 1
ATOM 2339 N N . THR C 1 32 ? 110.951 43.645 -1.514 1.00 38.66 31 THR C N 1
ATOM 2340 C CA . THR C 1 32 ? 109.758 44.075 -2.234 1.00 39.09 31 THR C CA 1
ATOM 2341 C C . THR C 1 32 ? 109.541 45.545 -1.933 1.00 39.02 31 THR C C 1
ATOM 2342 O O . THR C 1 32 ? 109.203 46.375 -2.797 1.00 38.38 31 THR C O 1
ATOM 2346 N N . LEU C 1 33 ? 109.761 45.858 -0.672 1.00 39.57 32 LEU C N 1
ATOM 2347 C CA . LEU C 1 33 ? 109.595 47.228 -0.219 1.00 39.33 32 LEU C CA 1
ATOM 2348 C C . LEU C 1 33 ? 110.527 48.125 -0.979 1.00 39.80 32 LEU C C 1
ATOM 2349 O O . LEU C 1 33 ? 110.154 49.220 -1.438 1.00 38.03 32 LEU C O 1
ATOM 2354 N N . SER C 1 34 ? 111.756 47.660 -1.101 1.00 39.75 33 SER C N 1
ATOM 2355 C CA . SER C 1 34 ? 112.792 48.415 -1.805 1.00 40.71 33 SER C CA 1
ATOM 2356 C C . SER C 1 34 ? 112.440 48.650 -3.256 1.00 40.32 33 SER C C 1
ATOM 2357 O O . SER C 1 34 ? 112.766 49.687 -3.815 1.00 40.27 33 SER C O 1
ATOM 2360 N N . SER C 1 35 ? 111.823 47.638 -3.853 1.00 39.52 34 SER C N 1
ATOM 2361 C CA . SER C 1 35 ? 111.490 47.651 -5.276 1.00 39.94 34 SER C CA 1
ATOM 2362 C C . SER C 1 35 ? 110.346 48.579 -5.566 1.00 39.02 34 SER C C 1
ATOM 2363 O O . SER C 1 35 ? 110.104 48.916 -6.707 1.00 39.86 34 SER C O 1
ATOM 2366 N N . LEU C 1 36 ? 109.673 49.013 -4.512 1.00 39.32 35 LEU C N 1
ATOM 2367 C CA . LEU C 1 36 ? 108.460 49.825 -4.622 1.00 39.14 35 LEU C CA 1
ATOM 2368 C C . LEU C 1 36 ? 108.781 51.316 -4.628 1.00 40.31 35 LEU C C 1
ATOM 2369 O O . LEU C 1 36 ? 107.936 52.144 -4.961 1.00 40.46 35 LEU C O 1
ATOM 2374 N N . TRP C 1 37 ? 110.005 51.644 -4.242 1.00 40.68 36 TRP C N 1
ATOM 2375 C CA . TRP C 1 37 ? 110.451 53.041 -4.198 1.00 40.93 36 TRP C CA 1
ATOM 2376 C C . TRP C 1 37 ? 111.077 53.419 -5.509 1.00 41.46 36 TRP C C 1
ATOM 2377 O O . TRP C 1 37 ? 111.938 52.737 -6.019 1.00 41.48 36 TRP C O 1
ATOM 2388 N N . LEU C 1 38 ? 110.623 54.552 -6.011 1.00 42.64 37 LEU C N 1
ATOM 2389 C CA . LEU C 1 38 ? 111.138 55.154 -7.215 1.00 43.78 37 LEU C CA 1
ATOM 2390 C C . LEU C 1 38 ? 112.655 55.243 -7.206 1.00 44.86 37 LEU C C 1
ATOM 2391 O O . LEU C 1 38 ? 113.274 55.450 -6.182 1.00 44.44 37 LEU C O 1
ATOM 2396 N N . THR C 1 39 ? 113.241 55.073 -8.381 1.00 46.65 38 THR C N 1
ATOM 2397 C CA . THR C 1 39 ? 114.649 55.421 -8.642 1.00 48.27 38 THR C CA 1
ATOM 2398 C C . THR C 1 39 ? 114.685 56.309 -9.892 1.00 49.68 38 THR C C 1
ATOM 2399 O O . THR C 1 39 ? 113.841 56.156 -10.773 1.00 50.05 38 THR C O 1
ATOM 2403 N N . PRO C 1 40 ? 115.674 57.210 -10.013 1.00 51.39 39 PRO C N 1
ATOM 2404 C CA . PRO C 1 40 ? 115.595 58.063 -11.228 1.00 52.38 39 PRO C CA 1
ATOM 2405 C C . PRO C 1 40 ? 115.779 57.285 -12.524 1.00 53.16 39 PRO C C 1
ATOM 2406 O O . PRO C 1 40 ? 115.321 57.720 -13.595 1.00 53.28 39 PRO C O 1
ATOM 2410 N N . ALA C 1 41 ? 116.402 56.120 -12.403 1.00 54.03 40 ALA C N 1
ATOM 2411 C CA . ALA C 1 41 ? 116.550 55.196 -13.541 1.00 54.61 40 ALA C CA 1
ATOM 2412 C C . ALA C 1 41 ? 115.177 54.725 -14.069 1.00 55.39 40 ALA C C 1
ATOM 2413 O O . ALA C 1 41 ? 115.030 54.381 -15.241 1.00 54.56 40 ALA C O 1
ATOM 2415 N N . ASP C 1 42 ? 114.185 54.740 -13.176 1.00 56.57 41 ASP C N 1
ATOM 2416 C CA . ASP C 1 42 ? 112.797 54.313 -13.487 1.00 57.33 41 ASP C CA 1
ATOM 2417 C C . ASP C 1 42 ? 112.242 55.298 -14.484 1.00 58.14 41 ASP C C 1
ATOM 2418 O O . ASP C 1 42 ? 111.304 55.019 -15.246 1.00 57.99 41 ASP C O 1
ATOM 2423 N N . LEU C 1 43 ? 112.876 56.463 -14.447 1.00 59.24 42 LEU C N 1
ATOM 2424 C CA . LEU C 1 43 ? 112.450 57.649 -15.209 1.00 60.14 42 LEU C CA 1
ATOM 2425 C C . LEU C 1 43 ? 113.318 57.850 -16.461 1.00 60.71 42 LEU C C 1
ATOM 2426 O O . LEU C 1 43 ? 112.960 58.577 -17.389 1.00 60.47 42 LEU C O 1
ATOM 2431 N N . GLY C 1 44 ? 114.464 57.192 -16.468 1.00 61.54 43 GLY C N 1
ATOM 2432 C CA . GLY C 1 44 ? 115.360 57.243 -17.622 1.00 62.34 43 GLY C CA 1
ATOM 2433 C C . GLY C 1 44 ? 116.423 58.291 -17.393 1.00 63.01 43 GLY C C 1
ATOM 2434 O O . GLY C 1 44 ? 117.161 58.671 -18.317 1.00 62.98 43 GLY C O 1
ATOM 2435 N N . VAL C 1 45 ? 116.480 58.745 -16.140 1.00 63.54 44 VAL C N 1
ATOM 2436 C CA . VAL C 1 45 ? 117.520 59.678 -15.676 1.00 64.18 44 VAL C CA 1
ATOM 2437 C C . VAL C 1 45 ? 118.865 58.956 -15.514 1.00 65.20 44 VAL C C 1
ATOM 2438 O O . VAL C 1 45 ? 119.027 57.780 -15.868 1.00 65.32 44 VAL C O 1
ATOM 2442 N N . ASP C 1 46 ? 119.828 59.676 -14.956 1.00 66.33 45 ASP C N 1
ATOM 2443 C CA . ASP C 1 46 ? 121.198 59.145 -14.807 1.00 66.69 45 ASP C CA 1
ATOM 2444 C C . ASP C 1 46 ? 122.110 60.082 -14.000 1.00 67.19 45 ASP C C 1
ATOM 2445 O O . ASP C 1 46 ? 123.342 60.028 -14.116 1.00 67.91 45 ASP C O 1
ATOM 2447 N N . PRO C 1 52 ? 120.123 67.602 -11.638 1.00 61.37 51 PRO C N 1
ATOM 2448 C CA . PRO C 1 52 ? 118.989 68.144 -12.378 1.00 61.21 51 PRO C CA 1
ATOM 2449 C C . PRO C 1 52 ? 118.116 69.147 -11.614 1.00 60.88 51 PRO C C 1
ATOM 2450 O O . PRO C 1 52 ? 118.581 70.187 -11.095 1.00 61.55 51 PRO C O 1
ATOM 2454 N N . ALA C 1 53 ? 116.830 68.799 -11.660 1.00 59.36 52 ALA C N 1
ATOM 2455 C CA . ALA C 1 53 ? 115.764 69.334 -10.824 1.00 57.84 52 ALA C CA 1
ATOM 2456 C C . ALA C 1 53 ? 115.387 68.169 -9.907 1.00 56.53 52 ALA C C 1
ATOM 2457 O O . ALA C 1 53 ? 114.268 68.032 -9.452 1.00 54.57 52 ALA C O 1
ATOM 2459 N N . ASP C 1 54 ? 116.393 67.322 -9.715 1.00 55.15 53 ASP C N 1
ATOM 2460 C CA . ASP C 1 54 ? 116.339 66.131 -8.854 1.00 54.77 53 ASP C CA 1
ATOM 2461 C C . ASP C 1 54 ? 115.177 65.204 -9.124 1.00 53.52 53 ASP C C 1
ATOM 2462 O O . ASP C 1 54 ? 114.620 64.625 -8.199 1.00 53.40 53 ASP C O 1
ATOM 2467 N N . ALA C 1 55 ? 114.839 65.098 -10.402 1.00 52.14 54 ALA C N 1
ATOM 2468 C CA . ALA C 1 55 ? 113.841 64.150 -10.910 1.00 51.52 54 ALA C CA 1
ATOM 2469 C C . ALA C 1 55 ? 113.931 62.772 -10.270 1.00 51.18 54 ALA C C 1
ATOM 2470 O O . ALA C 1 55 ? 114.994 62.100 -10.274 1.00 51.88 54 ALA C O 1
ATOM 2472 N N . GLY C 1 56 ? 112.785 62.363 -9.730 1.00 49.99 55 GLY C N 1
ATOM 2473 C CA . GLY C 1 56 ? 112.606 61.034 -9.140 1.00 49.13 55 GLY C CA 1
ATOM 2474 C C . GLY C 1 56 ? 113.287 60.800 -7.802 1.00 47.98 55 GLY C C 1
ATOM 2475 O O . GLY C 1 56 ? 113.308 59.668 -7.322 1.00 49.39 55 GLY C O 1
ATOM 2476 N N . VAL C 1 57 ? 113.845 61.858 -7.222 1.00 45.78 56 VAL C N 1
ATOM 2477 C CA . VAL C 1 57 ? 114.495 61.828 -5.869 1.00 44.17 56 VAL C CA 1
ATOM 2478 C C . VAL C 1 57 ? 113.482 61.731 -4.712 1.00 42.45 56 VAL C C 1
ATOM 2479 O O . VAL C 1 57 ? 112.686 62.621 -4.474 1.00 42.96 56 VAL C O 1
ATOM 2483 N N . VAL C 1 58 ? 113.553 60.616 -4.008 1.00 40.10 57 VAL C N 1
ATOM 2484 C CA . VAL C 1 58 ? 112.530 60.211 -3.058 1.00 38.67 57 VAL C CA 1
ATOM 2485 C C . VAL C 1 58 ? 112.711 60.829 -1.669 1.00 38.54 57 VAL C C 1
ATOM 2486 O O . VAL C 1 58 ? 113.780 61.349 -1.331 1.00 36.77 57 VAL C O 1
ATOM 2490 N N . SER C 1 59 ? 111.606 60.834 -0.915 1.00 38.52 58 SER C N 1
ATOM 2491 C CA . SER C 1 59 ? 111.625 61.218 0.500 1.00 38.64 58 SER C CA 1
ATOM 2492 C C . SER C 1 59 ? 110.575 60.534 1.372 1.00 38.58 58 SER C C 1
ATOM 2493 O O . SER C 1 59 ? 109.593 60.014 0.919 1.00 36.81 58 SER C O 1
ATOM 2496 N N . CYS C 1 60 ? 110.853 60.591 2.652 1.00 38.15 59 CYS C N 1
ATOM 2497 C CA . CYS C 1 60 ? 110.120 59.866 3.645 1.00 39.03 59 CYS C CA 1
ATOM 2498 C C . CYS C 1 60 ? 110.086 60.596 4.986 1.00 38.48 59 CYS C C 1
ATOM 2499 O O . CYS C 1 60 ? 111.128 61.036 5.497 1.00 38.95 59 CYS C O 1
ATOM 2502 N N . VAL C 1 61 ? 108.897 60.648 5.547 1.00 37.48 60 VAL C N 1
ATOM 2503 C CA . VAL C 1 61 ? 108.664 61.116 6.914 1.00 36.93 60 VAL C CA 1
ATOM 2504 C C . VAL C 1 61 ? 107.852 60.049 7.654 1.00 37.47 60 VAL C C 1
ATOM 2505 O O . VAL C 1 61 ? 106.680 59.822 7.365 1.00 36.02 60 VAL C O 1
ATOM 2509 N N . HIS C 1 62 ? 108.517 59.404 8.609 1.00 37.66 61 HIS C N 1
ATOM 2510 C CA . HIS C 1 62 ? 107.895 58.454 9.539 1.00 37.34 61 HIS C CA 1
ATOM 2511 C C . HIS C 1 62 ? 107.250 59.249 10.701 1.00 37.78 61 HIS C C 1
ATOM 2512 O O . HIS C 1 62 ? 107.650 60.364 10.985 1.00 36.15 61 HIS C O 1
ATOM 2519 N N . PRO C 1 63 ? 106.253 58.666 11.388 1.00 37.61 62 PRO C N 1
ATOM 2520 C CA . PRO C 1 63 ? 105.554 59.400 12.440 1.00 38.75 62 PRO C CA 1
ATOM 2521 C C . PRO C 1 63 ? 106.489 60.030 13.464 1.00 39.46 62 PRO C C 1
ATOM 2522 O O . PRO C 1 63 ? 107.259 59.347 14.133 1.00 40.56 62 PRO C O 1
ATOM 2526 N N . GLY C 1 64 ? 106.458 61.360 13.511 1.00 39.74 63 GLY C N 1
ATOM 2527 C CA . GLY C 1 64 ? 107.292 62.160 14.432 1.00 39.30 63 GLY C CA 1
ATOM 2528 C C . GLY C 1 64 ? 108.731 62.394 14.045 1.00 39.66 63 GLY C C 1
ATOM 2529 O O . GLY C 1 64 ? 109.492 63.006 14.797 1.00 39.44 63 GLY C O 1
ATOM 2530 N N . TRP C 1 65 ? 109.121 61.907 12.873 1.00 39.20 64 TRP C N 1
ATOM 2531 C CA . TRP C 1 65 ? 110.507 62.054 12.449 1.00 39.26 64 TRP C CA 1
ATOM 2532 C C . TRP C 1 65 ? 110.781 63.321 11.619 1.00 38.37 64 TRP C C 1
ATOM 2533 O O . TRP C 1 65 ? 109.878 63.991 11.111 1.00 37.99 64 TRP C O 1
ATOM 2544 N N . PRO C 1 66 ? 112.060 63.636 11.469 1.00 37.55 65 PRO C N 1
ATOM 2545 C CA . PRO C 1 66 ? 112.429 64.614 10.469 1.00 37.22 65 PRO C CA 1
ATOM 2546 C C . PRO C 1 66 ? 112.347 63.973 9.068 1.00 36.79 65 PRO C C 1
ATOM 2547 O O . PRO C 1 66 ? 111.966 62.776 8.908 1.00 36.58 65 PRO C O 1
ATOM 2551 N N . VAL C 1 67 ? 112.700 64.767 8.075 1.00 36.00 66 VAL C N 1
ATOM 2552 C CA . VAL C 1 67 ? 112.584 64.333 6.684 1.00 35.85 66 VAL C CA 1
ATOM 2553 C C . VAL C 1 67 ? 113.809 63.496 6.330 1.00 37.18 66 VAL C C 1
ATOM 2554 O O . VAL C 1 67 ? 114.938 63.874 6.612 1.00 36.52 66 VAL C O 1
ATOM 2558 N N . LEU C 1 68 ? 113.574 62.380 5.675 1.00 36.46 67 LEU C N 1
ATOM 2559 C CA . LEU C 1 68 ? 114.675 61.626 5.047 1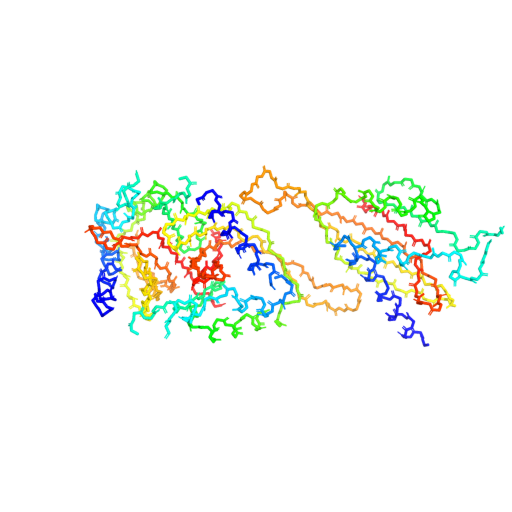.00 37.39 67 LEU C CA 1
ATOM 2560 C C . LEU C 1 68 ? 114.607 61.816 3.540 1.00 37.58 67 LEU C C 1
ATOM 2561 O O . LEU C 1 68 ? 113.552 61.721 2.938 1.00 37.86 67 LEU C O 1
ATOM 2566 N N . SER C 1 69 ? 115.739 62.144 2.947 1.00 39.03 68 SER C N 1
ATOM 2567 C CA . SER C 1 69 ? 115.830 62.416 1.511 1.00 39.81 68 SER C CA 1
ATOM 2568 C C . SER C 1 69 ? 116.805 61.501 0.784 1.00 39.24 68 SER C C 1
ATOM 2569 O O . SER C 1 69 ? 117.884 61.233 1.251 1.00 40.22 68 SER C O 1
ATOM 2572 N N . GLY C 1 70 ? 116.393 61.032 -0.383 1.00 39.60 69 GLY C N 1
ATOM 2573 C CA . GLY C 1 70 ? 117.198 60.090 -1.165 1.00 39.57 69 GLY C CA 1
ATOM 2574 C C . GLY C 1 70 ? 116.973 58.642 -0.785 1.00 39.47 69 GLY C C 1
ATOM 2575 O O . GLY C 1 70 ? 116.680 58.325 0.346 1.00 39.59 69 GLY C O 1
ATOM 2576 N N . ARG C 1 71 ? 117.076 57.777 -1.781 1.00 39.46 70 ARG C N 1
ATOM 2577 C CA . ARG C 1 71 ? 116.731 56.353 -1.633 1.00 39.80 70 ARG C CA 1
ATOM 2578 C C . ARG C 1 71 ? 117.573 55.733 -0.500 1.00 39.38 70 ARG C C 1
ATOM 2579 O O . ARG C 1 71 ? 117.107 54.894 0.269 1.00 38.55 70 ARG C O 1
ATOM 2587 N N . GLY C 1 72 ? 118.810 56.194 -0.403 1.00 38.97 71 GLY C N 1
ATOM 2588 C CA . GLY C 1 72 ? 119.762 55.665 0.597 1.00 39.15 71 GLY C CA 1
ATOM 2589 C C . GLY C 1 72 ? 119.240 55.914 2.006 1.00 39.06 71 GLY C C 1
ATOM 2590 O O . GLY C 1 72 ? 119.152 54.999 2.828 1.00 37.55 71 GLY C O 1
ATOM 2591 N N . GLU C 1 73 ? 118.871 57.170 2.269 1.00 39.27 72 GLU C N 1
ATOM 2592 C CA . GLU C 1 73 ? 118.433 57.520 3.611 1.00 38.75 72 GLU C CA 1
ATOM 2593 C C . GLU C 1 73 ? 117.139 56.794 3.896 1.00 38.27 72 GLU C C 1
ATOM 2594 O O . GLU C 1 73 ? 116.915 56.318 4.998 1.00 38.57 72 GLU C O 1
ATOM 2600 N N . VAL C 1 74 ? 116.302 56.688 2.870 1.00 37.42 73 VAL C N 1
ATOM 2601 C CA . VAL C 1 74 ? 114.927 56.204 3.013 1.00 36.58 73 VAL C CA 1
ATOM 2602 C C . VAL C 1 74 ? 114.928 54.690 3.298 1.00 36.90 73 VAL C C 1
ATOM 2603 O O . VAL C 1 74 ? 114.299 54.215 4.259 1.00 37.38 73 VAL C O 1
ATOM 2607 N N . LEU C 1 75 ? 115.659 53.953 2.477 1.00 36.10 74 LEU C N 1
ATOM 2608 C CA . LEU C 1 75 ? 115.744 52.494 2.614 1.00 36.46 74 LEU C CA 1
ATOM 2609 C C . LEU C 1 75 ? 116.422 52.113 3.925 1.00 35.74 74 LEU C C 1
ATOM 2610 O O . LEU C 1 75 ? 116.037 51.178 4.577 1.00 34.01 74 LEU C O 1
ATOM 2615 N N . ARG C 1 76 ? 117.466 52.847 4.270 1.00 36.14 75 ARG C N 1
ATOM 2616 C CA . ARG C 1 76 ? 118.137 52.631 5.545 1.00 37.00 75 ARG C CA 1
ATOM 2617 C C . ARG C 1 76 ? 117.179 52.719 6.727 1.00 37.10 75 ARG C C 1
ATOM 2618 O O . ARG C 1 76 ? 117.290 51.952 7.669 1.00 34.92 75 ARG C O 1
ATOM 2626 N N . SER C 1 77 ? 116.247 53.673 6.678 1.00 37.27 76 SER C N 1
ATOM 2627 C CA . SER C 1 77 ? 115.323 53.846 7.796 1.00 37.62 76 SER C CA 1
ATOM 2628 C C . SER C 1 77 ? 114.408 52.637 7.842 1.00 38.24 76 SER C C 1
ATOM 2629 O O . SER C 1 77 ? 114.085 52.146 8.925 1.00 38.75 76 SER C O 1
ATOM 2632 N N . TYR C 1 78 ? 113.994 52.136 6.671 1.00 38.99 77 TYR C N 1
ATOM 2633 C CA . TYR C 1 78 ? 113.091 50.947 6.622 1.00 38.48 77 TYR C CA 1
ATOM 2634 C C . TYR C 1 78 ? 113.780 49.674 7.099 1.00 39.51 77 TYR C C 1
ATOM 2635 O O . TYR C 1 78 ? 113.183 48.812 7.748 1.00 39.17 77 TYR C O 1
ATOM 2644 N N . ALA C 1 79 ? 115.044 49.563 6.756 1.00 38.85 78 ALA C N 1
ATOM 2645 C CA . ALA C 1 79 ? 115.840 48.397 7.174 1.00 39.31 78 ALA C CA 1
ATOM 2646 C C . ALA C 1 79 ? 115.885 48.387 8.705 1.00 39.98 78 ALA C C 1
ATOM 2647 O O . ALA C 1 79 ? 115.614 47.382 9.332 1.00 41.11 78 ALA C O 1
ATOM 2649 N N . LEU C 1 80 ? 116.138 49.552 9.295 1.00 40.73 79 LEU C N 1
ATOM 2650 C CA . LEU C 1 80 ? 116.200 49.702 10.762 1.00 41.29 79 LEU C CA 1
ATOM 2651 C C . LEU C 1 80 ? 114.863 49.446 11.429 1.00 41.71 79 LEU C C 1
ATOM 2652 O O . LEU C 1 80 ? 114.752 48.737 12.426 1.00 41.13 79 LEU C O 1
ATOM 2657 N N . ILE C 1 81 ? 113.831 50.062 10.877 1.00 43.16 80 ILE C N 1
ATOM 2658 C CA . ILE C 1 81 ? 112.505 49.963 11.479 1.00 43.83 80 ILE C CA 1
ATOM 2659 C C . ILE C 1 81 ? 112.053 48.511 11.468 1.00 44.23 80 ILE C C 1
ATOM 2660 O O . ILE C 1 81 ? 111.549 47.960 12.445 1.00 44.75 80 ILE C O 1
ATOM 2673 N N . ALA C 1 83 ? 113.832 45.909 11.284 1.00 45.93 82 ALA C N 1
ATOM 2674 C CA . ALA C 1 83 ? 114.668 44.950 12.047 1.00 45.60 82 ALA C CA 1
ATOM 2675 C C . ALA C 1 83 ? 114.238 45.042 13.481 1.00 45.66 82 ALA C C 1
ATOM 2676 O O . ALA C 1 83 ? 114.349 44.104 14.237 1.00 45.79 82 ALA C O 1
ATOM 2678 N N . ASN C 1 84 ? 113.695 46.194 13.819 1.00 45.40 83 ASN C N 1
ATOM 2679 C CA . ASN C 1 84 ? 113.414 46.529 15.189 1.00 45.91 83 ASN C CA 1
ATOM 2680 C C . ASN C 1 84 ? 111.954 46.338 15.551 1.00 45.98 83 ASN C C 1
ATOM 2681 O O . ASN C 1 84 ? 111.539 46.629 16.667 1.00 46.72 83 ASN C O 1
ATOM 2686 N N . THR C 1 85 ? 111.200 45.814 14.602 1.00 45.53 84 THR C N 1
ATOM 2687 C CA . THR C 1 85 ? 109.783 45.604 14.798 1.00 45.45 84 THR C CA 1
ATOM 2688 C C . THR C 1 85 ? 109.488 44.131 14.786 1.00 44.83 84 THR C C 1
ATOM 2689 O O . THR C 1 85 ? 109.723 43.452 13.802 1.00 44.90 84 THR C O 1
ATOM 2693 N N . GLU C 1 86 ? 108.949 43.646 15.897 1.00 44.31 85 GLU C N 1
ATOM 2694 C CA . GLU C 1 86 ? 108.689 42.193 16.066 1.00 43.76 85 GLU C CA 1
ATOM 2695 C C . GLU C 1 86 ? 107.444 41.795 15.317 1.00 42.55 85 GLU C C 1
ATOM 2696 O O . GLU C 1 86 ? 107.350 40.740 14.679 1.00 42.57 85 GLU C O 1
ATOM 2702 N N . TYR C 1 87 ? 106.474 42.680 15.412 1.00 41.92 86 TYR C N 1
ATOM 2703 C CA . TYR C 1 87 ? 105.155 42.477 14.811 1.00 40.97 86 TYR C CA 1
ATOM 2704 C C . TYR C 1 87 ? 104.465 43.783 14.457 1.00 40.40 86 TYR C C 1
ATOM 2705 O O . TYR C 1 87 ? 104.333 44.695 15.288 1.00 40.20 86 TYR C O 1
ATOM 2714 N N . ILE C 1 88 ? 104.030 43.866 13.204 1.00 40.19 87 ILE C N 1
ATOM 2715 C CA . ILE C 1 88 ? 103.249 45.018 12.729 1.00 39.71 87 ILE C CA 1
ATOM 2716 C C . ILE C 1 88 ? 102.136 44.632 11.758 1.00 39.65 87 ILE C C 1
ATOM 2717 O O . ILE C 1 88 ? 102.292 43.765 10.924 1.00 40.45 87 ILE C O 1
ATOM 2722 N N . GLN C 1 89 ? 101.009 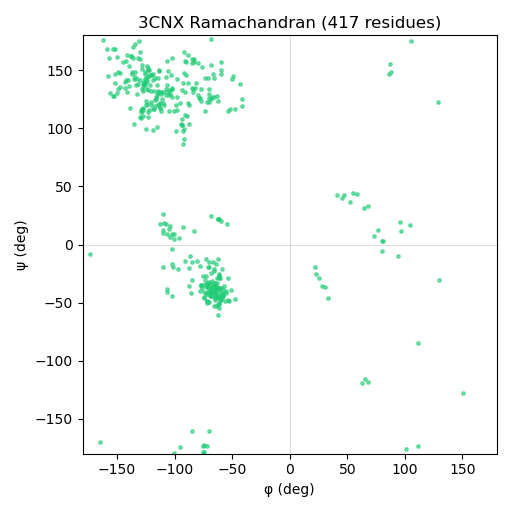45.311 11.907 1.00 38.94 88 GLN C N 1
ATOM 2723 C CA . GLN C 1 89 ? 99.884 45.180 10.999 1.00 38.98 88 GLN C CA 1
ATOM 2724 C C . GLN C 1 89 ? 99.311 46.529 10.762 1.00 38.41 88 GLN C C 1
ATOM 2725 O O . GLN C 1 89 ? 99.185 47.313 11.673 1.00 38.84 88 GLN C O 1
ATOM 2731 N N . PHE C 1 90 ? 99.006 46.780 9.508 1.00 37.77 89 PHE C N 1
ATOM 2732 C CA . PHE C 1 90 ? 98.319 48.005 9.082 1.00 37.96 89 PHE C CA 1
ATOM 2733 C C . PHE C 1 90 ? 96.937 47.648 8.646 1.00 37.35 89 PHE C C 1
ATOM 2734 O O . PHE C 1 90 ? 96.723 46.679 7.909 1.00 38.38 89 PHE C O 1
ATOM 2742 N N . PHE C 1 91 ? 95.993 48.408 9.164 1.00 37.74 90 PHE C N 1
ATOM 2743 C CA . PHE C 1 91 ? 94.614 48.402 8.693 1.00 38.08 90 PHE C CA 1
ATOM 2744 C C . PHE C 1 91 ? 94.242 49.782 8.178 1.00 38.52 90 PHE C C 1
ATOM 2745 O O . PHE C 1 91 ? 93.884 50.686 8.941 1.00 39.72 90 PHE C O 1
ATOM 2753 N N . LEU C 1 92 ? 94.312 49.925 6.861 1.00 38.72 91 LEU C N 1
ATOM 2754 C CA . LEU C 1 92 ? 94.043 51.211 6.201 1.00 37.99 91 LEU C CA 1
ATOM 2755 C C . LEU C 1 92 ? 92.564 51.463 6.153 1.00 38.09 91 LEU C C 1
ATOM 2756 O O . LEU C 1 92 ? 91.773 50.578 5.802 1.00 39.18 91 LEU C O 1
ATOM 2761 N N . THR C 1 93 ? 92.196 52.676 6.508 1.00 37.48 92 THR C N 1
ATOM 2762 C CA . THR C 1 93 ? 90.840 53.187 6.287 1.00 36.91 92 THR C CA 1
ATOM 2763 C C . THR C 1 93 ? 90.871 54.555 5.603 1.00 37.74 92 THR C C 1
ATOM 2764 O O . THR C 1 93 ? 91.882 55.265 5.595 1.00 37.38 92 THR C O 1
ATOM 2768 N N . ASP C 1 94 ? 89.753 54.900 5.003 1.00 38.23 93 ASP C N 1
ATOM 2769 C CA A ASP C 1 94 ? 89.520 56.222 4.430 0.50 38.62 93 ASP C CA 1
ATOM 2770 C CA B ASP C 1 94 ? 89.584 56.253 4.477 0.50 38.83 93 ASP C CA 1
ATOM 2771 C C . ASP C 1 94 ? 90.532 56.492 3.333 1.00 38.96 93 ASP C C 1
ATOM 2772 O O . ASP C 1 94 ? 91.042 57.609 3.182 1.00 38.36 93 ASP C O 1
ATOM 2781 N N . VAL C 1 95 ? 90.837 55.437 2.585 1.00 39.12 94 VAL C N 1
ATOM 2782 C CA . VAL C 1 95 ? 91.770 55.546 1.478 1.00 39.06 94 VAL C CA 1
ATOM 2783 C C . VAL C 1 95 ? 91.162 56.361 0.334 1.00 39.59 94 VAL C C 1
ATOM 2784 O O . VAL C 1 95 ? 90.102 56.039 -0.186 1.00 39.71 94 VAL C O 1
ATOM 2788 N N . HIS C 1 96 ? 91.847 57.438 -0.039 1.00 39.80 95 HIS C N 1
ATOM 2789 C CA . HIS C 1 96 ? 91.447 58.235 -1.186 1.00 40.23 95 HIS C CA 1
ATOM 2790 C C . HIS C 1 96 ? 92.564 58.333 -2.199 1.00 39.59 95 HIS C C 1
ATOM 2791 O O . HIS C 1 96 ? 93.659 58.625 -1.860 1.00 40.20 95 HIS C O 1
ATOM 2798 N N . VAL C 1 97 ? 92.237 58.105 -3.460 1.00 40.01 96 VAL C N 1
ATOM 2799 C CA . VAL C 1 97 ? 93.211 58.181 -4.562 1.00 39.89 96 VAL C CA 1
ATOM 2800 C C . VAL C 1 97 ? 92.839 59.244 -5.549 1.00 40.32 96 VAL C C 1
ATOM 2801 O O . VAL C 1 97 ? 91.698 59.324 -6.019 1.00 40.41 96 VAL C O 1
ATOM 2805 N N . SER C 1 98 ? 93.837 60.048 -5.873 1.00 40.21 97 SER C N 1
ATOM 2806 C CA . SER C 1 98 ? 93.691 61.079 -6.889 1.00 40.73 97 SER C CA 1
ATOM 2807 C C . SER C 1 98 ? 94.817 60.928 -7.923 1.00 40.79 97 SER C C 1
ATOM 2808 O O . SER C 1 98 ? 96.019 61.007 -7.597 1.00 40.61 97 SER C O 1
ATOM 2811 N N . VAL C 1 99 ? 94.427 60.658 -9.165 1.00 39.88 98 VAL C N 1
ATOM 2812 C CA . VAL C 1 99 ? 95.411 60.459 -10.230 1.00 39.78 98 VAL C CA 1
ATOM 2813 C C . VAL C 1 99 ? 95.350 61.622 -11.176 1.00 39.70 98 VAL C C 1
ATOM 2814 O O . VAL C 1 99 ? 94.299 61.968 -11.703 1.00 38.98 98 VAL C O 1
ATOM 2818 N N . THR C 1 100 ? 96.484 62.272 -11.322 1.00 39.56 99 THR C N 1
ATOM 2819 C CA . THR C 1 100 ? 96.608 63.348 -12.288 1.00 40.65 99 THR C CA 1
ATOM 2820 C C . THR C 1 100 ? 97.841 63.121 -13.156 1.00 39.96 99 THR C C 1
ATOM 2821 O O . THR C 1 100 ? 98.956 63.264 -12.687 1.00 40.30 99 THR C O 1
ATOM 2825 N N . GLY C 1 101 ? 97.632 62.769 -14.417 1.00 39.68 100 GLY C N 1
ATOM 2826 C CA . GLY C 1 101 ? 98.750 62.489 -15.344 1.00 38.60 100 GLY C CA 1
ATOM 2827 C C . GLY C 1 101 ? 99.502 61.243 -14.961 1.00 38.16 100 GLY C C 1
ATOM 2828 O O . GLY C 1 101 ? 98.926 60.171 -14.892 1.00 39.19 100 GLY C O 1
ATOM 2829 N N . ASP C 1 102 ? 100.782 61.390 -14.654 1.00 37.78 101 ASP C N 1
ATOM 2830 C CA . ASP C 1 102 ? 101.633 60.247 -14.273 1.00 37.14 101 ASP C CA 1
ATOM 2831 C C . ASP C 1 102 ? 102.008 60.267 -12.798 1.00 36.79 101 ASP C C 1
ATOM 2832 O O . ASP C 1 102 ? 102.969 59.618 -12.357 1.00 36.78 101 ASP C O 1
ATOM 2837 N N . THR C 1 103 ? 101.235 61.035 -12.052 1.00 36.25 102 THR C N 1
ATOM 2838 C CA . THR C 1 103 ? 101.360 61.109 -10.590 1.00 35.54 102 THR C CA 1
ATOM 2839 C C . THR C 1 103 ? 100.039 60.778 -9.905 1.00 35.87 102 THR C C 1
ATOM 2840 O O . THR C 1 103 ? 98.979 61.163 -10.379 1.00 35.00 102 THR C O 1
ATOM 2844 N N . ALA C 1 104 ? 100.132 60.045 -8.789 1.00 35.84 103 ALA C N 1
ATOM 2845 C CA . ALA C 1 104 ? 98.989 59.765 -7.920 1.00 36.14 103 ALA C CA 1
ATOM 2846 C C . ALA C 1 104 ? 99.307 60.126 -6.492 1.00 37.55 103 ALA C C 1
ATOM 2847 O O . ALA C 1 104 ? 100.414 59.953 -5.986 1.00 37.96 103 ALA C O 1
ATOM 2849 N N . LEU C 1 105 ? 98.308 60.725 -5.893 1.00 38.56 104 LEU C N 1
ATOM 2850 C CA . LEU C 1 105 ? 98.339 61.083 -4.511 1.00 39.24 104 LEU C CA 1
ATOM 2851 C C . LEU C 1 105 ? 97.303 60.255 -3.802 1.00 38.99 104 LEU C C 1
ATOM 2852 O O . LEU C 1 105 ? 96.138 60.259 -4.162 1.00 38.45 104 LEU C O 1
ATOM 2857 N N . VAL C 1 106 ? 97.778 59.484 -2.831 1.00 38.82 105 VAL C N 1
ATOM 2858 C CA . VAL C 1 106 ? 96.935 58.649 -2.017 1.00 38.26 105 VAL C CA 1
ATOM 2859 C C . VAL C 1 106 ? 97.002 59.190 -0.596 1.00 38.78 105 VAL C C 1
ATOM 2860 O O . VAL C 1 106 ? 98.082 59.433 -0.073 1.00 39.39 105 VAL C O 1
ATOM 2864 N N . THR C 1 107 ? 95.842 59.391 0.020 1.00 37.96 106 THR C N 1
ATOM 2865 C CA . THR C 1 107 ? 95.823 59.644 1.448 1.00 36.81 106 THR C CA 1
ATOM 2866 C C . THR C 1 107 ? 95.069 58.540 2.148 1.00 37.49 106 THR C C 1
ATOM 2867 O O . THR C 1 107 ? 94.123 57.943 1.608 1.00 37.31 106 THR C O 1
ATOM 2871 N N . CYS C 1 108 ? 95.554 58.190 3.330 1.00 37.45 107 CYS C N 1
ATOM 2872 C CA . CYS C 1 108 ? 94.839 57.217 4.122 1.00 37.61 107 CYS C CA 1
ATOM 2873 C C . CYS C 1 108 ? 95.087 57.359 5.610 1.00 37.17 107 CYS C C 1
ATOM 2874 O O . CYS C 1 108 ? 96.017 58.051 6.064 1.00 35.84 107 CYS C O 1
ATOM 2877 N N . THR C 1 109 ? 94.251 56.643 6.340 1.00 36.38 108 THR C N 1
ATOM 2878 C CA . THR C 1 109 ? 94.477 56.393 7.756 1.00 36.33 108 THR C CA 1
ATOM 2879 C C . THR C 1 109 ? 95.169 55.059 7.963 1.00 36.53 108 THR C C 1
ATOM 2880 O O . THR C 1 109 ? 94.671 54.013 7.528 1.00 37.67 108 THR C O 1
ATOM 2884 N N . GLU C 1 110 ? 96.324 55.125 8.609 1.00 36.04 109 GLU C N 1
ATOM 2885 C CA . GLU C 1 110 ? 97.105 53.930 9.055 1.00 35.81 109 GLU C CA 1
ATOM 2886 C C . GLU C 1 110 ? 96.724 53.615 10.485 1.00 35.83 109 GLU C C 1
ATOM 2887 O O . GLU C 1 110 ? 97.088 54.304 11.430 1.00 34.46 109 GLU C O 1
ATOM 2893 N N . ASN C 1 111 ? 95.902 52.590 10.635 1.00 36.41 110 ASN C N 1
ATOM 2894 C CA . ASN C 1 111 ? 95.512 52.112 11.947 1.00 36.96 110 ASN C CA 1
ATOM 2895 C C . ASN C 1 111 ? 96.549 51.025 12.218 1.00 37.21 110 ASN C C 1
ATOM 2896 O O . ASN C 1 111 ? 96.467 49.939 11.656 1.00 37.91 110 ASN C O 1
ATOM 2901 N N . ILE C 1 112 ? 97.591 51.377 12.970 1.00 37.28 111 ILE C N 1
ATOM 2902 C CA . ILE C 1 112 ? 98.765 50.495 13.174 1.00 37.93 111 ILE C CA 1
ATOM 2903 C C . ILE C 1 112 ? 98.653 49.739 14.491 1.00 38.90 111 ILE C C 1
ATOM 2904 O O . ILE C 1 112 ? 98.419 50.324 15.572 1.00 38.84 111 ILE C O 1
ATOM 2909 N N . LEU C 1 113 ? 98.782 48.428 14.373 1.00 38.57 112 LEU C N 1
ATOM 2910 C CA . LEU C 1 113 ? 98.844 47.545 15.536 1.00 39.09 112 LEU C CA 1
ATOM 2911 C C . LEU C 1 113 ? 100.210 46.904 15.531 1.00 39.44 112 LEU C C 1
ATOM 2912 O O . LEU C 1 113 ? 100.622 46.327 14.526 1.00 38.43 112 LEU C O 1
ATOM 2917 N N . SER C 1 114 ? 100.937 47.046 16.644 1.00 39.97 113 SER C N 1
ATOM 2918 C CA . SER C 1 114 ? 102.278 46.486 16.721 1.00 40.07 113 SER C CA 1
ATOM 2919 C C . SER C 1 114 ? 102.549 45.859 18.064 1.00 40.58 113 SER C C 1
ATOM 2920 O O . SER C 1 114 ? 101.940 46.203 19.072 1.00 40.09 113 SER C O 1
ATOM 2923 N N . GLY C 1 115 ? 103.449 44.902 18.058 1.00 40.75 114 GLY C N 1
ATOM 2924 C CA . GLY C 1 115 ? 103.912 44.327 19.311 1.00 42.18 114 GLY C CA 1
ATOM 2925 C C . GLY C 1 115 ? 105.373 43.993 19.328 1.00 42.45 114 GLY C C 1
ATOM 2926 O O . GLY C 1 115 ? 106.002 43.822 18.297 1.00 43.24 114 GLY C O 1
ATOM 2927 N N . GLY C 1 116 ? 105.897 43.912 20.538 1.00 43.64 115 GLY C N 1
ATOM 2928 C CA . GLY C 1 116 ? 107.273 43.530 20.768 1.00 43.36 115 GLY C CA 1
ATOM 2929 C C . GLY C 1 116 ? 107.445 42.076 21.193 1.00 43.55 115 GLY C C 1
ATOM 2930 O O . GLY C 1 116 ? 106.480 41.301 21.320 1.00 43.16 115 GLY C O 1
ATOM 2931 N N . PRO C 1 117 ? 108.691 41.679 21.426 1.00 43.26 116 PRO C N 1
ATOM 2932 C CA . PRO C 1 117 ? 108.911 40.299 21.830 1.00 43.48 116 PRO C CA 1
ATOM 2933 C C . PRO C 1 117 ? 108.188 39.925 23.123 1.00 43.11 116 PRO C C 1
ATOM 2934 O O . PRO C 1 117 ? 107.909 40.779 23.965 1.00 43.53 116 PRO C O 1
ATOM 2938 N N . PRO C 1 118 ? 107.935 38.642 23.312 1.00 42.44 117 PRO C N 1
ATOM 2939 C CA . PRO C 1 118 ? 107.289 38.249 24.543 1.00 42.51 117 PRO C CA 1
ATOM 2940 C C . PRO C 1 118 ? 108.219 38.243 25.752 1.00 43.21 117 PRO C C 1
ATOM 2941 O O . PRO C 1 118 ? 109.428 38.019 25.625 1.00 42.88 117 PRO C O 1
ATOM 2945 N N . PRO C 1 119 ? 107.655 38.440 26.938 1.00 43.59 118 PRO C N 1
ATOM 2946 C CA . PRO C 1 119 ? 108.549 38.448 28.078 1.00 43.46 118 PRO C CA 1
ATOM 2947 C C . PRO C 1 119 ? 109.072 37.041 28.343 1.00 43.80 118 PRO C C 1
ATOM 2948 O O . PRO C 1 119 ? 110.070 36.845 29.021 1.00 43.63 118 PRO C O 1
ATOM 2952 N N . ASP C 1 120 ? 108.367 36.060 27.812 1.00 44.37 119 ASP C N 1
ATOM 2953 C CA . ASP C 1 120 ? 108.826 34.670 27.940 1.00 44.57 119 ASP C CA 1
ATOM 2954 C C . ASP C 1 120 ? 108.159 33.779 26.948 1.00 44.30 119 ASP C C 1
ATOM 2955 O O . ASP C 1 120 ? 107.299 34.240 26.221 1.00 44.07 119 ASP C O 1
ATOM 2960 N N . ASP C 1 121 ? 108.548 32.507 26.906 1.00 44.35 120 ASP C N 1
ATOM 2961 C CA . ASP C 1 121 ? 108.016 31.627 25.851 1.00 44.81 120 ASP C CA 1
ATOM 2962 C C . ASP C 1 121 ? 106.658 31.058 26.194 1.00 43.55 120 ASP C C 1
ATOM 2963 O O . ASP C 1 121 ? 106.184 30.176 25.497 1.00 44.42 120 ASP C O 1
ATOM 2968 N N . SER C 1 122 ? 106.011 31.568 27.232 1.00 41.99 121 SER C N 1
ATOM 2969 C CA . SER C 1 122 ? 104.630 31.116 27.503 1.00 40.47 121 SER C CA 1
ATOM 2970 C C . SER C 1 122 ? 103.748 32.014 26.658 1.00 38.75 121 SER C C 1
ATOM 2971 O O . SER C 1 122 ? 102.572 31.770 26.499 1.00 36.88 121 SER C O 1
ATOM 2974 N N . ASP C 1 123 ? 104.368 33.047 26.100 1.00 37.62 122 ASP C N 1
ATOM 2975 C CA . ASP C 1 123 ? 103.658 33.997 25.218 1.00 37.49 122 ASP C CA 1
ATOM 2976 C C . ASP C 1 123 ? 104.282 34.145 23.859 1.00 37.67 122 ASP C C 1
ATOM 2977 O O . ASP C 1 123 ? 105.492 34.043 23.657 1.00 37.50 122 ASP C O 1
ATOM 2982 N N . GLU C 1 124 ? 103.413 34.517 22.949 1.00 37.76 123 GLU C N 1
ATOM 2983 C CA . GLU C 1 124 ? 103.738 34.579 21.526 1.00 38.02 123 GLU C CA 1
ATOM 2984 C C . GLU C 1 124 ? 104.382 35.948 21.227 1.00 37.90 123 GLU C C 1
ATOM 2985 O O . GLU C 1 124 ? 105.398 36.065 20.540 1.00 37.81 123 GLU C O 1
ATOM 2991 N N . LEU C 1 125 ? 103.796 36.965 21.828 1.00 37.95 124 LEU C N 1
ATOM 2992 C CA . LEU C 1 125 ? 104.226 38.322 21.670 1.00 39.05 124 LEU C CA 1
ATOM 2993 C C . LEU C 1 125 ? 104.125 39.090 22.972 1.00 39.58 124 LEU C C 1
ATOM 2994 O O . LEU C 1 125 ? 103.418 38.722 23.908 1.00 38.88 124 LEU C O 1
ATOM 2999 N N . GLY C 1 126 ? 104.814 40.205 22.979 1.00 40.82 125 GLY C N 1
ATOM 3000 C CA . GLY C 1 126 ? 104.620 41.196 24.023 1.00 42.26 125 GLY C CA 1
ATOM 3001 C C . GLY C 1 126 ? 103.244 41.823 23.862 1.00 43.30 125 GLY C C 1
ATOM 3002 O O . GLY C 1 126 ? 102.528 41.513 22.915 1.00 43.39 125 GLY C O 1
ATOM 3003 N N . PRO C 1 127 ? 102.874 42.721 24.779 1.00 44.33 126 PRO C N 1
ATOM 3004 C CA . PRO C 1 127 ? 101.680 43.562 24.656 1.00 45.15 126 PRO C CA 1
ATOM 3005 C C . PRO C 1 127 ? 101.578 44.275 23.310 1.00 45.27 126 PRO C C 1
ATOM 3006 O O . PRO C 1 127 ? 102.573 44.730 22.770 1.00 44.99 126 PRO C O 1
ATOM 3010 N N . LEU C 1 128 ? 100.360 44.377 22.810 1.00 45.34 127 LEU C N 1
ATOM 3011 C CA . LEU C 1 128 ? 100.100 45.032 21.499 1.00 45.85 127 LEU C CA 1
ATOM 3012 C C . LEU C 1 128 ? 99.766 46.493 21.666 1.00 45.55 127 LEU C C 1
ATOM 3013 O O . LEU C 1 128 ? 99.021 46.857 22.553 1.00 46.29 127 LEU C O 1
ATOM 3018 N N . VAL C 1 129 ? 100.283 47.334 20.794 1.00 45.40 128 VAL C N 1
ATOM 3019 C CA . VAL C 1 129 ? 99.915 48.744 20.843 1.00 45.16 128 VAL C CA 1
ATOM 3020 C C . VAL C 1 129 ? 99.394 49.220 19.494 1.00 44.42 128 VAL C C 1
ATOM 3021 O O . VAL C 1 129 ? 99.817 48.737 18.440 1.00 44.78 128 VAL C O 1
ATOM 3025 N N . GLY C 1 130 ? 98.389 50.086 19.582 1.00 42.96 129 GLY C N 1
ATOM 3026 C CA . GLY C 1 130 ? 97.768 50.749 18.445 1.00 42.76 129 GLY C CA 1
ATOM 3027 C C . GLY C 1 130 ? 98.211 52.191 18.312 1.00 42.58 129 GLY C C 1
ATOM 3028 O O . GLY C 1 130 ? 98.524 52.852 19.300 1.00 43.00 129 GLY C O 1
ATOM 3029 N N . GLN C 1 131 ? 98.305 52.642 17.073 1.00 41.61 130 GLN C N 1
ATOM 3030 C CA . GLN C 1 131 ? 98.577 54.046 16.761 1.00 41.55 130 GLN C CA 1
ATOM 3031 C C . GLN C 1 131 ? 97.645 54.510 15.703 1.00 40.11 130 GLN C C 1
ATOM 3032 O O . GLN C 1 131 ? 97.415 53.825 14.733 1.00 41.38 130 GLN C O 1
ATOM 3038 N N . LEU C 1 132 ? 97.117 55.697 15.868 1.00 39.26 131 LEU C N 1
ATOM 3039 C CA . LEU C 1 132 ? 96.330 56.300 14.805 1.00 38.30 131 LEU C CA 1
ATOM 3040 C C . LEU C 1 132 ? 97.274 57.254 14.053 1.00 37.36 131 LEU C C 1
ATOM 3041 O O . LEU C 1 132 ? 97.772 58.215 14.611 1.00 35.78 131 LEU C O 1
ATOM 3046 N N . VAL C 1 133 ? 97.510 56.936 12.792 1.00 36.09 132 VAL C N 1
ATOM 3047 C CA . VAL C 1 133 ? 98.437 57.698 11.928 1.00 34.91 132 VAL C CA 1
ATOM 3048 C C . VAL C 1 133 ? 97.703 58.049 10.638 1.00 34.62 132 VAL C C 1
ATOM 3049 O O . VAL C 1 133 ? 96.690 57.411 10.265 1.00 33.61 132 VAL C O 1
ATOM 3053 N N . VAL C 1 134 ? 98.143 59.120 10.000 1.00 34.28 133 VAL C N 1
ATOM 3054 C CA . VAL C 1 134 ? 97.671 59.442 8.634 1.00 33.49 133 VAL C CA 1
ATOM 3055 C C . VAL C 1 134 ? 98.840 59.601 7.704 1.00 34.17 133 VAL C C 1
ATOM 3056 O O . VAL C 1 134 ? 99.905 60.053 8.096 1.00 35.71 133 VAL C O 1
ATOM 3060 N N . ALA C 1 135 ? 98.620 59.241 6.452 1.00 35.56 134 ALA C N 1
ATOM 3061 C CA . ALA C 1 135 ? 99.667 59.298 5.424 1.00 35.69 134 ALA C CA 1
ATOM 3062 C C . ALA C 1 135 ? 99.224 59.899 4.103 1.00 35.65 134 ALA C C 1
ATOM 3063 O O . ALA C 1 135 ? 98.088 59.773 3.681 1.00 36.50 134 ALA C O 1
ATOM 3065 N N . THR C 1 136 ? 100.138 60.645 3.516 1.00 35.87 135 THR C N 1
ATOM 3066 C CA . THR C 1 136 ? 100.059 61.052 2.106 1.00 36.84 135 THR C CA 1
ATOM 3067 C C . THR C 1 136 ? 101.188 60.358 1.393 1.00 36.73 135 THR C C 1
ATOM 3068 O O . THR C 1 136 ? 102.358 60.574 1.687 1.00 36.40 135 THR C O 1
ATOM 3072 N N . ASN C 1 137 ? 100.798 59.515 0.455 1.00 36.67 136 ASN C N 1
ATOM 3073 C CA . ASN C 1 137 ? 101.743 58.738 -0.351 1.00 36.22 136 ASN C CA 1
ATOM 3074 C C . ASN C 1 137 ? 101.639 59.241 -1.770 1.00 36.29 136 ASN C C 1
ATOM 3075 O O . ASN C 1 137 ? 100.568 59.250 -2.305 1.00 38.17 136 ASN C O 1
ATOM 3080 N N . VAL C 1 138 ? 102.744 59.712 -2.345 1.00 35.52 137 VAL C N 1
ATOM 3081 C CA . VAL C 1 138 ? 102.802 60.093 -3.747 1.00 35.03 137 VAL C CA 1
ATOM 3082 C C . VAL C 1 138 ? 103.512 58.991 -4.573 1.00 36.08 137 VAL C C 1
ATOM 3083 O O . VAL C 1 138 ? 104.604 58.555 -4.219 1.00 35.89 137 VAL C O 1
ATOM 3087 N N . PHE C 1 139 ? 102.821 58.543 -5.629 1.00 35.91 138 PHE C N 1
ATOM 3088 C CA . PHE C 1 139 ? 103.273 57.511 -6.569 1.00 35.86 138 PHE C CA 1
ATOM 3089 C C . PHE C 1 139 ? 103.490 58.126 -7.920 1.00 36.94 138 PHE C C 1
ATOM 3090 O O . PHE C 1 139 ? 102.823 59.101 -8.344 1.00 38.03 138 PHE C O 1
ATOM 3098 N N . ARG C 1 140 ? 104.451 57.522 -8.595 1.00 37.96 139 ARG C N 1
ATOM 3099 C CA . ARG C 1 140 ? 104.838 57.889 -9.944 1.00 39.37 139 ARG C CA 1
ATOM 3100 C C . ARG C 1 140 ? 104.674 56.715 -10.910 1.00 39.26 139 ARG C C 1
ATOM 3101 O O . ARG C 1 140 ? 105.063 55.580 -10.624 1.00 39.17 139 ARG C O 1
ATOM 3109 N N . ARG C 1 141 ? 104.051 56.993 -12.043 1.00 39.92 140 ARG C N 1
ATOM 3110 C CA . ARG C 1 141 ? 103.844 55.969 -13.082 1.00 40.12 140 ARG C CA 1
ATOM 3111 C C . ARG C 1 141 ? 105.158 55.657 -13.752 1.00 40.61 140 ARG C C 1
ATOM 3112 O O . ARG C 1 141 ? 105.806 56.556 -14.268 1.00 41.52 140 ARG C O 1
ATOM 3120 N N . THR C 1 142 ? 105.540 54.379 -13.716 1.00 41.27 141 THR C N 1
ATOM 3121 C CA . THR C 1 142 ? 106.721 53.849 -14.438 1.00 41.25 141 THR C CA 1
ATOM 3122 C C . THR C 1 142 ? 106.406 52.583 -15.267 1.00 42.41 141 THR C C 1
ATOM 3123 O O . THR C 1 142 ? 105.380 51.930 -15.077 1.00 43.28 141 THR C O 1
ATOM 3127 N N . PRO C 1 143 ? 107.309 52.204 -16.175 1.00 42.60 142 PRO C N 1
ATOM 3128 C CA . PRO C 1 143 ? 107.071 51.019 -16.974 1.00 43.16 142 PRO C CA 1
ATOM 3129 C C . PRO C 1 143 ? 106.889 49.792 -16.115 1.00 43.95 142 PRO C C 1
ATOM 3130 O O . PRO C 1 143 ? 106.281 48.814 -16.525 1.00 43.91 142 PRO C O 1
ATOM 3134 N N . ASP C 1 144 ? 107.389 49.871 -14.900 1.00 44.61 143 ASP C N 1
ATOM 3135 C CA . ASP C 1 144 ? 107.393 48.722 -14.012 1.00 45.06 143 ASP C CA 1
ATOM 3136 C C . ASP C 1 144 ? 106.315 48.905 -12.998 1.00 44.37 143 ASP C C 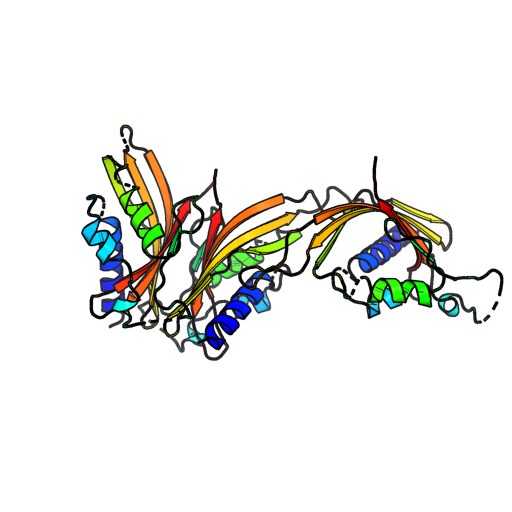1
ATOM 3137 O O . ASP C 1 144 ? 106.308 48.271 -11.966 1.00 44.81 143 ASP C O 1
ATOM 3142 N N . GLY C 1 145 ? 105.410 49.822 -13.292 1.00 43.94 144 GLY C N 1
ATOM 3143 C CA . GLY C 1 145 ? 104.287 50.102 -12.394 1.00 42.60 144 GLY C CA 1
ATOM 3144 C C . GLY C 1 145 ? 104.464 51.331 -11.545 1.00 41.69 144 GLY C C 1
ATOM 3145 O O . GLY C 1 145 ? 105.429 52.077 -11.666 1.00 41.89 144 GLY C O 1
ATOM 3146 N N . TRP C 1 146 ? 103.505 51.538 -10.673 1.00 40.36 145 TRP C N 1
ATOM 3147 C CA . TRP C 1 146 ? 103.506 52.721 -9.844 1.00 39.77 145 TRP C CA 1
ATOM 3148 C C . TRP C 1 146 ? 104.457 52.571 -8.685 1.00 39.37 145 TRP C C 1
ATOM 3149 O O . TRP C 1 146 ? 104.384 51.618 -7.892 1.00 39.71 145 TRP C O 1
ATOM 3160 N N . LYS C 1 147 ? 105.337 53.547 -8.581 1.00 39.20 146 LYS C N 1
ATOM 3161 C CA . LYS C 1 147 ? 106.369 53.541 -7.567 1.00 39.91 146 LYS C CA 1
ATOM 3162 C C . LYS C 1 147 ? 106.306 54.743 -6.628 1.00 39.45 146 LYS C C 1
ATOM 3163 O O . LYS C 1 147 ? 105.966 55.846 -7.037 1.00 38.92 146 LYS C O 1
ATOM 3169 N N . LEU C 1 148 ? 106.659 54.509 -5.371 1.00 38.66 147 LEU C N 1
ATOM 3170 C CA . LEU C 1 148 ? 106.729 55.591 -4.365 1.00 38.19 147 LEU C CA 1
ATOM 3171 C C . LEU C 1 148 ? 107.782 56.639 -4.607 1.00 37.80 147 LEU C C 1
ATOM 3172 O O . LEU C 1 148 ? 108.979 56.354 -4.722 1.00 38.60 147 LEU C O 1
ATOM 3177 N N . TRP C 1 149 ? 107.301 57.867 -4.606 1.00 37.98 148 TRP C N 1
ATOM 3178 C CA . TRP C 1 149 ? 108.123 59.073 -4.695 1.00 36.76 148 TRP C CA 1
ATOM 3179 C C . TRP C 1 149 ? 108.240 59.700 -3.296 1.00 37.14 148 TRP C C 1
ATOM 3180 O O . TRP C 1 149 ? 109.333 60.089 -2.870 1.00 37.78 148 TRP C O 1
ATOM 3191 N N . SER C 1 150 ? 107.110 59.771 -2.592 1.00 36.64 149 SER C N 1
ATOM 3192 C CA . SER C 1 150 ? 107.025 60.286 -1.203 1.00 36.98 149 SER C CA 1
ATOM 3193 C C . SER C 1 150 ? 106.078 59.491 -0.309 1.00 35.92 149 SER C C 1
ATOM 3194 O O . SER C 1 150 ? 105.072 58.985 -0.761 1.00 34.91 149 SER C O 1
ATOM 3197 N N . HIS C 1 151 ? 106.502 59.324 0.942 1.00 35.57 150 HIS C N 1
ATOM 3198 C CA . HIS C 1 151 ? 105.659 58.818 2.021 1.00 36.29 150 HIS C CA 1
ATOM 3199 C C . HIS C 1 151 ? 105.782 59.768 3.190 1.00 36.44 150 HIS C C 1
ATOM 3200 O O . HIS C 1 151 ? 106.835 59.921 3.721 1.00 37.04 150 HIS C O 1
ATOM 3207 N N . HIS C 1 152 ? 104.702 60.444 3.537 1.00 36.04 151 HIS C N 1
ATOM 3208 C CA . HIS C 1 152 ? 104.656 61.268 4.722 1.00 35.01 151 HIS C CA 1
ATOM 3209 C C . HIS C 1 152 ? 103.590 60.750 5.655 1.00 35.15 151 HIS C C 1
ATOM 3210 O O . HIS C 1 152 ? 102.424 60.767 5.328 1.00 36.17 151 HIS C O 1
ATOM 3217 N N . ALA C 1 153 ? 104.009 60.312 6.827 1.00 35.28 152 ALA C N 1
ATOM 3218 C CA . ALA C 1 153 ? 103.100 59.790 7.844 1.00 36.88 152 ALA C CA 1
ATOM 3219 C C . ALA C 1 153 ? 103.263 60.536 9.168 1.00 36.05 152 ALA C C 1
ATOM 3220 O O . ALA C 1 153 ? 104.327 60.995 9.539 1.00 36.06 152 ALA C O 1
ATOM 3222 N N . SER C 1 154 ? 102.131 60.717 9.819 1.00 35.69 153 SER C N 1
ATOM 3223 C CA . SER C 1 154 ? 102.052 61.541 10.997 1.00 35.56 153 SER C CA 1
ATOM 3224 C C . SER C 1 154 ? 100.986 61.077 11.981 1.00 35.54 153 SER C C 1
ATOM 3225 O O . SER C 1 154 ? 99.951 60.534 11.591 1.00 35.39 153 SER C O 1
ATOM 3228 N N . PRO C 1 155 ? 101.231 61.298 13.283 1.00 35.45 154 PRO C N 1
ATOM 3229 C CA . PRO C 1 155 ? 100.250 60.934 14.288 1.00 35.74 154 PRO C CA 1
ATOM 3230 C C . PRO C 1 155 ? 99.075 61.896 14.272 1.00 36.21 154 PRO C C 1
ATOM 3231 O O . PRO C 1 155 ? 99.226 63.064 13.965 1.00 34.85 154 PRO C O 1
ATOM 3235 N N . VAL C 1 156 ? 97.897 61.347 14.506 1.00 37.96 155 VAL C N 1
ATOM 3236 C CA . VAL C 1 156 ? 96.721 62.175 14.746 1.00 38.77 155 VAL C CA 1
ATOM 3237 C C . VAL C 1 156 ? 96.672 62.427 16.261 1.00 41.12 155 VAL C C 1
ATOM 3238 O O . VAL C 1 156 ? 96.467 61.518 17.032 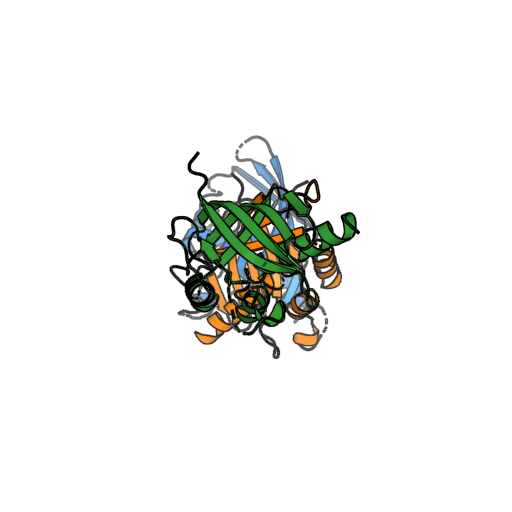1.00 41.03 155 VAL C O 1
ATOM 3242 N N . LEU C 1 157 ? 96.933 63.669 16.646 1.00 43.28 156 LEU C N 1
ATOM 3243 C CA . LEU C 1 157 ? 97.110 64.055 18.028 1.00 45.02 156 LEU C CA 1
ATOM 3244 C C . LEU C 1 157 ? 95.838 64.689 18.428 1.00 47.41 156 LEU C C 1
ATOM 3245 O O . LEU C 1 157 ? 95.511 64.801 19.604 1.00 48.75 156 LEU C O 1
ATOM 3250 N N . ALA C 1 158 ? 95.112 65.082 17.396 1.00 49.92 157 ALA C N 1
ATOM 3251 C CA . ALA C 1 158 ? 93.739 65.595 17.517 1.00 51.57 157 ALA C CA 1
ATOM 3252 C C . ALA C 1 158 ? 93.568 66.902 16.755 1.00 52.63 157 ALA C C 1
ATOM 3253 O O . ALA C 1 158 ? 93.088 66.872 15.605 1.00 54.11 157 ALA C O 1
#

Foldseek 3Di:
DVVVVQVQVVVLVVQCQVCLVLVLPSNLVQAWDVVLVPHVVCPRKAWEADAPDDIDTGSCRVSVVSNVCCQFPGKDWDWPPWDWDDDDQKIKIKIWTFMWTCSPDTDTFTKIWIWMWGQGPVGTHTRYIHMYGDDD/DVVQQVQVVVLVVQCQVVLVVVLPSNLVQAWDVVLVPDVVCPLWAWEADAPDDIQTGSVSVSVVSNVVVQFPGKDWDKPPWDWDDDVFKIKIKIWTWMKTFADPPDPVDPTHDIDTFTKMWIWMWGHGPVGTHTRYIHMYGDDD/DVVVLQVQVVVLVVQCQVCLVVVLPSNLVQQWDCVLVVDPPPCPSWAWEADAPDDIATGSVRVSVVSNVVCQFPGKDWDWDPWDWDDDDFKIKIKIWTFMKGFADPPDPVDDTHDIDTFTKMWIWMWGQGPVGTHTRYIHMYGDPD

Organism: Streptomyces avermitilis (strain ATCC 31267 / DSM 46492 / JCM 5070 / NBRC 14893 / NCIMB 12804 / NRRL 8165 / MA-4680) (NCBI:txid227882)

Nearest PDB structures (foldseek):
  3cnx-assembly1_B  TM=1.007E+00  e=1.566E-27  Streptomyces avermitilis
  3cnx-assembly2_C-2  TM=1.002E+00  e=2.032E-25  Streptomyces avermitilis
  3i0y-assembly1_B  TM=6.371E-01  e=5.015E-06  Xanthomonas campestris pv. campestris
  3f7x-assembly1_A-2  TM=6.423E-01  e=3.719E-05  Pseudomonas putida KT2440
  1std-assembly1_A  TM=7.637E-01  e=1.451E-03  Pyricularia grisea

Radius of gyration: 27.08 Å; Cα contacts (8 Å, |Δi|>4): 929; chains: 3; bounding box: 56×75×66 Å

Secondary structure (DSSP, 8-state):
-HHHHHHHHHHHHHHHHH-----HHHHHHHB--HHHHT----TT--EEE-TT--EEEHHHHHHHHHHH----SEEEEEEEEEEEEEETTEEEEEEEEEEEEE----EEEEEEEEEEEE--TT--EEEEEEEEE---/-HHHHHHHHHHHHHHHH-----HHHHHHHB--GGGTT----TT--EEE-TT---EESHHHHHHHHHH----SEEEEEEEEEEEEEETTEEEEEEEEEEEEE---SSTT-SSS-EEEEEEEEEEEEEEEBTEEEEEEEEEEE---/-HHHHHHHHHHHHHHHHH-----HHHHHHTB--HHHHT-----TT--EEE-TT---EESHHHHHHHHHH----SEEEEEEEEEEEEEETTEEEEEEEEEEEEE---SSTT-SSS-EEEEEEEEEEEEEEETTEEEEEEEEEEE---

CATH classification: 3.10.450.50

InterPro domains:
  IPR032710 NTF2-like domain superfamily [SSF54427] (6-155)
  IPR037401 SnoaL-like domain [PF13474] (16-155)